Protein 5BMT (pdb70)

Nearest PDB structures (foldseek):
  5bmt-assembly2_B  TM=9.924E-01  e=5.485E-40  Parabacteroides merdae ATCC 43184
  3tss-assembly1_A  TM=4.565E-01  e=1.188E-01  Staphylococcus aureus
  1qil-assembly3_C  TM=4.335E-01  e=2.040E-01  Staphylococcus aureus
  1ts2-assembly3_C  TM=2.615E-01  e=6.553E-02  Staphylococcus aureus
  1aw7-assembly4_D  TM=2.777E-01  e=1.324E-01  Staphylococcus aureus

Solvent-accessible surface area: 22537 Å² total

Secondary structure (P-SEA, 3-state):
cbbbbbbbbbbbbccccbbbbcccccbbbbccccccccccccccccccccccccccccccccccccccccccccccccccccccccccccccbbbbbcbbbbbbbbcccbbbbbbbbbbccccccbbbbccccccbbbbbcccccbbbbbbbbbbbcccccccccccccccccccccccccaaaaaaaccccccbbbbbbcccccccccccbbbbccbbbbbcccc/cbbbbbbbbcccccbbbbcccccbbbbcccccccccccccccccccccccccccccccccccbbbbbbccccccbbbbbbcccccccccbbbbbcccccbbbbcccbbbbbbbbbbccccccccccccccccbbbbbcccccbbbbbbbbbbbcccccccccccccccccccccccccaaaaaaacccccccbbbbbcccccccccccbbbbccbbbbbccc

Sequence (448 aa):
NTQQQLLSSSSSYAIVDYSSTRTLIYPLGYYPLYVATIANDPTYRRAGDCVLANNFTTVDFDSADNANASTTNGFYVATGAASSSPLAKYDLLSSYSPLDSSALDNELLLSGSSSESALLFSNNYKRIVVIPTTFTSVLTDQKNTYISDDSNQEPETVDGTDRVYTLLCCLRAQKRREEGKAPTIISSNADPIAVEGGTLYSSLKGKESAAGKKIVSYRVKYPLTFNADSTKIATWGYSKISSQFSIEEAQLSSSSYAIVDYSSTRTLIYPLGYYYPLYVATIANDPTYRAGDCVLANNFTTVDFDSADNANASTNGFYVATGAASSSPLAKYDLLSSYSSPLDSALDNELLLSGSSSESALLFSNNYKRIVVVIPTFTSVLTDQKNTYISDSNQEPETVDGTDRVYTLLCCLRAQKREEGKAPTISNADPIAVEGGTLYSLKGKESAAGKKIVSYRVKYPLTFNADSTKIATWGYSKISSQFSIEE

Radius of gyration: 22.68 Å; Cα contacts (8 Å, |Δi|>4): 1150; chains: 2; bounding box: 58×59×51 Å

Foldseek 3Di:
DKDKDKFKWFFADDPVATWTFGDPDFIEHEPVVRPDPLDDGGFIWTWIKIFDCPDPQNPCCVVVRHTYIYTDTDRTFAEAEAAQDDDDFADAQWAFFDAWDWEWTDDPPFIKIKIDTWHQKAAAPWDKDKYHHPVDFAQDDPNRGREAEGEIIIHTDGRHHDDMDGRGGIHIYGCVVVLCCLVVQVVVVDFKYKYKYKTQHDADPVNPGRDDIDIHDIYMDTSDDD/DDKFKWFWADDPVATWTFGPPDFIEHEPVVRPDPLDDGGFIWIKDKDFDCPDPQNPPCVVVRYTYIYTDTDRTFAEAEAEAPDDDFADAQWAAWDAWDWEWTDDNPFIKIKIDTKHQKAAAPWDKDKYYHPPDFAQDDPNRGREAEGEMIMHTPGRHHDDMDGTGGIHIYGCVVVLCCLVVVVVVVDQKYKYKYKYQHDAPPVNPGRDDIDIYDIYMDGSDD

B-factor: mean 25.21, std 12.49, range [10.19, 105.92]

Structure (mmCIF, N/CA/C/O backbone):
data_5BMT
#
_entry.id   5BMT
#
_cell.length_a   57.750
_cell.length_b   58.969
_cell.length_c   165.462
_cell.angle_alpha   90.000
_cell.angle_beta   90.000
_cell.angle_gamma   90.000
#
_symmetry.space_group_name_H-M   'P 21 21 21'
#
loop_
_entity.id
_entity.type
_entity.pdbx_description
1 polymer 'Uncharacterized protein'
2 non-polymer 'SULFATE ION'
3 non-polymer '3-CYCLOHEXYL-1-PROPYLSULFONIC ACID'
4 non-polymer 1,2-ETHANEDIOL
5 non-polymer 'CHLORIDE ION'
6 water water
#
loop_
_atom_site.group_PDB
_atom_site.id
_atom_site.type_symbol
_atom_site.label_atom_id
_atom_site.label_alt_id
_atom_site.label_comp_id
_atom_site.label_asym_id
_atom_site.label_entity_id
_atom_site.label_seq_id
_atom_site.pdbx_PDB_ins_code
_atom_site.Cartn_x
_atom_site.Cartn_y
_atom_site.Cartn_z
_atom_site.occupancy
_atom_site.B_iso_or_equiv
_atom_site.auth_seq_id
_atom_site.auth_comp_id
_atom_site.auth_asym_id
_atom_site.auth_atom_id
_atom_site.pdbx_PDB_model_num
ATOM 1 N N . ASN A 1 6 ? 38.147 -25.885 16.711 1.00 44.78 28 ASN A N 1
ATOM 2 C CA . ASN A 1 6 ? 36.727 -25.991 17.044 1.00 43.78 28 ASN A CA 1
ATOM 3 C C . ASN A 1 6 ? 36.278 -24.790 17.893 1.00 45.05 28 ASN A C 1
ATOM 4 O O . ASN A 1 6 ? 35.507 -23.955 17.403 1.00 46.94 28 ASN A O 1
ATOM 6 N N . THR A 1 7 ? 36.777 -24.680 19.144 1.00 36.24 29 THR A N 1
ATOM 7 C CA . THR A 1 7 ? 36.423 -23.578 20.050 1.00 33.13 29 THR A CA 1
ATOM 8 C C . THR A 1 7 ? 37.416 -22.409 19.859 1.00 32.70 29 THR A C 1
ATOM 9 O O . THR A 1 7 ? 38.587 -22.637 19.522 1.00 32.29 29 THR A O 1
ATOM 13 N N . GLN A 1 8 ? 36.936 -21.158 20.063 1.00 25.68 30 GLN A N 1
ATOM 14 C CA A GLN A 1 8 ? 37.754 -19.960 19.902 0.70 23.82 30 GLN A CA 1
ATOM 15 C CA B GLN A 1 8 ? 37.716 -19.930 19.872 0.30 24.14 30 GLN A CA 1
ATOM 16 C C . GLN A 1 8 ? 37.551 -19.000 21.062 1.00 26.03 30 GLN A C 1
ATOM 17 O O . GLN A 1 8 ? 36.416 -18.667 21.423 1.00 24.62 30 GLN A O 1
ATOM 28 N N . GLN A 1 9 ? 38.658 -18.569 21.654 1.00 21.69 31 GLN A N 1
ATOM 29 C CA . GLN A 1 9 ? 38.632 -17.663 22.788 1.00 21.19 31 GLN A CA 1
ATOM 30 C C . GLN A 1 9 ? 38.503 -16.209 22.351 1.00 23.63 31 GLN A C 1
ATOM 31 O O . GLN A 1 9 ? 39.012 -15.820 21.291 1.00 24.54 31 GLN A O 1
ATOM 37 N N A LEU A 1 10 ? 37.813 -15.411 23.171 0.70 19.64 32 LEU A N 1
ATOM 38 N N B LEU A 1 10 ? 37.812 -15.421 23.187 0.30 19.43 32 LEU A N 1
ATOM 39 C CA A LEU A 1 10 ? 37.641 -13.977 23.012 0.70 20.83 32 LEU A CA 1
ATOM 40 C CA B LEU A 1 10 ? 37.588 -13.987 23.058 0.30 19.47 32 LEU A CA 1
ATOM 41 C C A LEU A 1 10 ? 38.052 -13.307 24.282 0.70 20.81 32 LEU A C 1
ATOM 42 C C B LEU A 1 10 ? 38.048 -13.307 24.313 0.30 21.35 32 LEU A C 1
ATOM 43 O O A LEU A 1 10 ? 37.966 -13.913 25.352 0.70 19.28 32 LEU A O 1
ATOM 44 O O B LEU A 1 10 ? 38.001 -13.899 25.393 0.30 20.57 32 LEU A O 1
ATOM 53 N N . SER A 1 11 ? 38.424 -12.050 24.184 1.00 17.57 33 SER A N 1
ATOM 54 C CA A SER A 1 11 ? 38.682 -11.213 25.332 0.70 18.15 33 SER A CA 1
ATOM 55 C CA B SER A 1 11 ? 38.762 -11.183 25.295 0.30 18.05 33 SER A CA 1
ATOM 56 C C . SER A 1 11 ? 37.859 -9.995 25.132 1.00 22.86 33 SER A C 1
ATOM 57 O O . SER A 1 11 ? 37.876 -9.396 24.046 1.00 27.16 33 SER A O 1
ATOM 62 N N . SER A 1 12 ? 37.023 -9.681 26.124 1.00 13.70 34 SER A N 1
ATOM 63 C CA A SER A 1 12 ? 36.156 -8.508 26.029 0.35 12.67 34 SER A CA 1
ATOM 64 C CA B SER A 1 12 ? 36.144 -8.528 26.019 0.35 12.58 34 SER A CA 1
ATOM 65 C CA C SER A 1 12 ? 36.228 -8.463 26.024 0.30 13.57 34 SER A CA 1
ATOM 66 C C . SER A 1 12 ? 35.904 -7.916 27.384 1.00 14.50 34 SER A C 1
ATOM 67 O O . SER A 1 12 ? 35.831 -8.655 28.367 1.00 13.24 34 SER A O 1
ATOM 74 N N . TYR A 1 13 ? 35.716 -6.592 27.436 1.00 12.50 35 TYR A N 1
ATOM 75 C CA . TYR A 1 13 ? 35.325 -5.999 28.696 1.00 11.01 35 TYR A CA 1
ATOM 76 C C . TYR A 1 13 ? 33.885 -6.413 28.984 1.00 13.11 35 TYR A C 1
ATOM 77 O O . TYR A 1 13 ? 33.086 -6.619 28.054 1.00 13.66 35 TYR A O 1
ATOM 86 N N . ALA A 1 14 ? 33.554 -6.557 30.276 1.00 10.97 36 ALA A N 1
ATOM 87 C CA . ALA A 1 14 ? 32.245 -7.043 30.652 1.00 10.35 36 ALA A CA 1
ATOM 88 C C . ALA A 1 14 ? 31.821 -6.505 31.980 1.00 12.02 36 ALA A C 1
ATOM 89 O O . ALA A 1 14 ? 32.666 -6.134 32.799 1.00 12.76 36 ALA A O 1
ATOM 91 N N . ILE A 1 15 ? 30.504 -6.479 32.204 1.00 11.02 37 ILE A N 1
ATOM 92 C CA . ILE A 1 15 ? 29.954 -6.125 33.501 1.00 10.24 37 ILE A CA 1
ATOM 93 C C . ILE A 1 15 ? 29.496 -7.415 34.200 1.00 12.74 37 ILE A C 1
ATOM 94 O O . ILE A 1 15 ? 28.788 -8.240 33.596 1.00 12.46 37 ILE A O 1
ATOM 99 N N . VAL A 1 16 ? 29.836 -7.560 35.486 1.00 11.84 38 VAL A N 1
ATOM 100 C CA . VAL A 1 16 ? 29.333 -8.662 36.318 1.00 11.07 38 VAL A CA 1
ATOM 101 C C . VAL A 1 16 ? 27.968 -8.233 36.859 1.00 14.16 38 VAL A C 1
ATOM 102 O O . VAL A 1 16 ? 27.869 -7.114 37.389 1.00 13.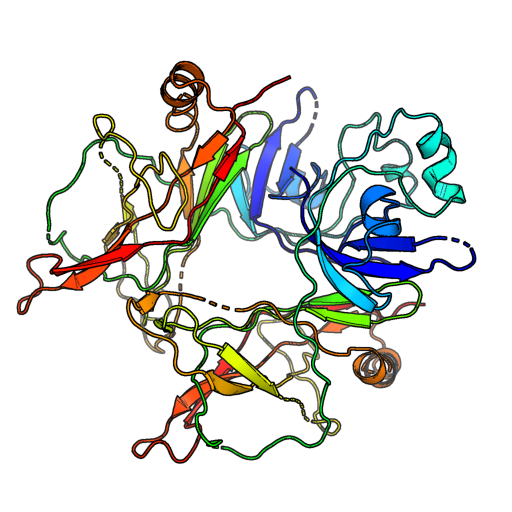58 38 VAL A O 1
ATOM 106 N N . ASP A 1 17 ? 26.925 -9.071 36.750 1.00 11.68 39 ASP A N 1
ATOM 107 C CA . ASP A 1 17 ? 25.625 -8.632 37.255 1.00 11.43 39 ASP A CA 1
ATOM 108 C C . ASP A 1 17 ? 24.703 -9.815 37.445 1.00 14.89 39 ASP A C 1
ATOM 109 O O . ASP A 1 17 ? 24.974 -10.896 36.942 1.00 15.71 39 ASP A O 1
ATOM 114 N N . TYR A 1 18 ? 23.627 -9.591 38.179 1.00 12.30 40 TYR A N 1
ATOM 115 C CA . TYR A 1 18 ? 22.595 -10.593 38.357 1.00 13.83 40 TYR A CA 1
ATOM 116 C C . TYR A 1 18 ? 21.612 -10.555 37.214 1.00 15.91 40 TYR A C 1
ATOM 117 O O . TYR A 1 18 ? 21.163 -9.475 36.806 1.00 16.44 40 TYR A O 1
ATOM 126 N N . SER A 1 19 ? 21.181 -11.740 36.778 1.00 14.15 41 SER A N 1
ATOM 127 C CA . SER A 1 19 ? 20.049 -11.865 35.862 1.00 14.29 41 SER A CA 1
ATOM 128 C C . SER A 1 19 ? 18.750 -11.607 36.650 1.00 17.34 41 SER A C 1
ATOM 129 O O . SER A 1 19 ? 18.787 -11.466 37.868 1.00 16.54 41 SER A O 1
ATOM 132 N N . SER A 1 20 ? 17.600 -11.683 35.981 1.00 18.68 42 SER A N 1
ATOM 133 C CA . SER A 1 20 ? 16.299 -11.487 36.647 1.00 19.50 42 SER A CA 1
ATOM 134 C C . SER A 1 20 ? 15.978 -12.583 37.672 1.00 23.87 42 SER A C 1
ATOM 135 O O . SER A 1 20 ? 15.114 -12.373 38.546 1.00 24.72 42 SER A O 1
ATOM 138 N N . THR A 1 21 ? 16.669 -13.742 37.579 1.00 18.88 43 THR A N 1
ATOM 139 C CA . THR A 1 21 ? 16.475 -14.860 38.501 1.00 18.33 43 THR A CA 1
ATOM 140 C C . THR A 1 21 ? 17.705 -15.049 39.406 1.00 20.12 43 THR A C 1
ATOM 141 O O . THR A 1 21 ? 17.885 -16.108 40.022 1.00 20.67 43 THR A O 1
ATOM 153 N N . ARG A 1 23 ? 20.977 -15.217 38.974 1.00 15.33 45 ARG A N 1
ATOM 154 C CA . ARG A 1 23 ? 22.160 -15.954 38.567 1.00 14.65 45 ARG A CA 1
ATOM 155 C C . ARG A 1 23 ? 23.211 -14.899 38.265 1.00 15.75 45 ARG A C 1
ATOM 156 O O . ARG A 1 23 ? 22.892 -13.891 37.611 1.00 15.13 45 ARG A O 1
ATOM 164 N N . THR A 1 24 ? 24.468 -15.110 38.696 1.00 13.89 46 THR A N 1
ATOM 165 C CA . THR A 1 24 ? 25.502 -14.132 38.355 1.00 12.50 46 THR A CA 1
ATOM 166 C C . THR A 1 24 ? 26.021 -14.428 36.956 1.00 14.33 46 THR A C 1
ATOM 167 O O . THR A 1 24 ? 26.540 -15.536 36.705 1.00 13.77 46 THR A O 1
ATOM 171 N N . LEU A 1 25 ? 25.890 -13.446 36.075 1.00 11.15 47 LEU A N 1
ATOM 172 C C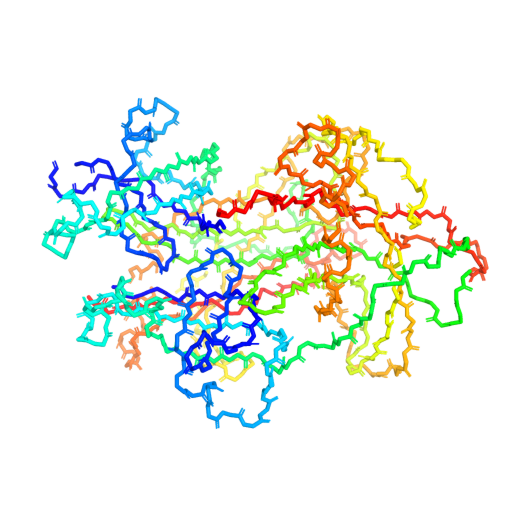A . LEU A 1 25 ? 26.361 -13.524 34.688 1.00 12.46 47 LEU A CA 1
ATOM 173 C C . LEU A 1 25 ? 27.374 -12.445 34.415 1.00 13.70 47 LEU A C 1
ATOM 174 O O . LEU A 1 25 ? 27.550 -11.493 35.196 1.00 13.19 47 LEU A O 1
ATOM 179 N N . ILE A 1 26 ? 28.074 -12.604 33.279 1.00 12.15 48 ILE A N 1
ATOM 180 C CA . ILE A 1 26 ? 28.914 -11.529 32.783 1.00 11.45 48 ILE A CA 1
ATOM 181 C C . ILE A 1 26 ? 28.292 -11.076 31.460 1.00 11.93 48 ILE A C 1
ATOM 182 O O . ILE A 1 26 ? 27.782 -11.895 30.663 1.00 12.76 48 ILE A O 1
ATOM 187 N N . TYR A 1 27 ? 28.284 -9.751 31.264 1.00 11.52 49 TYR A N 1
ATOM 188 C CA . TYR A 1 27 ? 27.683 -9.113 30.094 1.00 11.54 49 TYR A CA 1
ATOM 189 C C . TYR A 1 27 ? 28.793 -8.471 29.285 1.00 12.44 49 TYR A C 1
ATOM 190 O O . TYR A 1 27 ? 29.197 -7.335 29.568 1.00 12.12 49 TYR A O 1
ATOM 199 N N . PRO A 1 28 ? 29.377 -9.210 28.320 1.00 11.60 50 PRO A N 1
ATOM 200 C CA . PRO A 1 28 ? 30.525 -8.652 27.578 1.00 12.30 50 PRO A CA 1
ATOM 201 C C . PRO A 1 28 ? 30.088 -7.698 26.493 1.00 15.55 50 PRO A C 1
ATOM 202 O O . PRO A 1 28 ? 29.049 -7.906 25.849 1.00 15.85 50 PRO A O 1
ATOM 206 N N . LEU A 1 29 ? 30.916 -6.670 26.248 1.00 12.00 51 LEU A N 1
ATOM 207 C CA . LEU A 1 29 ? 30.649 -5.771 25.123 1.00 11.83 51 LEU A CA 1
ATOM 208 C C . LEU A 1 29 ? 30.704 -6.582 23.800 1.00 15.32 51 LEU A C 1
ATOM 209 O O . LEU A 1 29 ? 31.662 -7.318 23.574 1.00 15.82 51 LEU A O 1
ATOM 214 N N . GLY A 1 30 ? 29.676 -6.457 22.975 1.00 14.70 52 GLY A N 1
ATOM 215 C CA . GLY A 1 30 ? 29.629 -7.159 21.690 1.00 15.72 52 GLY A CA 1
ATOM 216 C C . GLY A 1 30 ? 29.341 -8.646 21.728 1.00 17.47 52 GLY A C 1
ATOM 217 O O . GLY A 1 30 ? 29.390 -9.295 20.686 1.00 16.53 52 GLY A O 1
ATOM 218 N N . TYR A 1 31 ? 28.946 -9.202 22.901 1.00 14.79 53 TYR A N 1
ATOM 219 C CA . TYR A 1 31 ? 28.658 -10.619 23.006 1.00 14.09 53 TYR A CA 1
ATOM 220 C C . TYR A 1 31 ? 27.392 -10.845 23.800 1.00 16.21 53 TYR A C 1
ATOM 221 O O . TYR A 1 31 ? 26.848 -9.916 24.392 1.00 16.79 53 TYR A O 1
ATOM 230 N N . TYR A 1 32 ? 26.931 -12.080 23.806 1.00 14.47 54 TYR A N 1
ATOM 231 C CA . TYR A 1 32 ? 25.786 -12.494 24.600 1.00 14.25 54 TYR A CA 1
ATOM 232 C C . TYR A 1 32 ? 26.129 -12.590 26.075 1.00 15.79 54 TYR A C 1
ATOM 233 O O . TYR A 1 32 ? 27.307 -12.791 26.410 1.00 14.30 54 TYR A O 1
ATOM 242 N N . PRO A 1 33 ? 25.107 -12.604 26.955 1.00 13.56 55 PRO A N 1
ATOM 243 C CA . PRO A 1 33 ? 25.391 -12.828 28.388 1.00 13.74 55 PRO A CA 1
ATOM 244 C C . PRO A 1 33 ? 25.928 -14.239 28.595 1.00 14.31 55 PRO A C 1
ATOM 245 O O . PRO A 1 33 ? 25.519 -15.185 27.909 1.00 14.22 55 PRO A O 1
ATOM 249 N N . LEU A 1 34 ? 26.851 -14.368 29.560 1.00 12.96 56 LEU A N 1
ATOM 250 C CA . LEU A 1 34 ? 27.502 -15.635 29.856 1.00 13.16 56 LEU A CA 1
ATOM 251 C C . LEU A 1 34 ? 27.402 -16.014 31.295 1.00 13.45 56 LEU A C 1
ATOM 252 O O . LEU A 1 34 ? 27.554 -15.163 32.164 1.00 13.80 56 LEU A O 1
ATOM 257 N N . TYR A 1 35 ? 27.250 -17.320 31.544 1.00 12.54 57 TYR A N 1
ATOM 258 C CA . TYR A 1 35 ? 27.374 -17.872 32.876 1.00 12.38 57 TYR A CA 1
ATOM 259 C C . TYR A 1 35 ? 28.741 -18.516 32.975 1.00 15.25 57 TYR A C 1
ATOM 260 O O . TYR A 1 35 ? 29.017 -19.503 32.276 1.00 15.62 57 TYR A O 1
ATOM 269 N N . VAL A 1 36 ? 29.594 -17.966 33.843 1.00 13.90 58 VAL A N 1
ATOM 270 C CA . VAL A 1 36 ? 30.916 -18.506 34.123 1.00 13.90 58 VAL A CA 1
ATOM 271 C C . VAL A 1 36 ? 30.897 -18.890 35.610 1.00 15.40 58 VAL A C 1
ATOM 272 O O . VAL A 1 36 ? 30.919 -17.989 36.459 1.00 16.32 58 VAL A O 1
ATOM 276 N N . ALA A 1 37 ? 30.777 -20.197 35.921 1.00 14.81 59 ALA A N 1
ATOM 277 C CA . ALA A 1 37 ? 30.623 -20.661 37.313 1.00 15.00 59 ALA A CA 1
ATOM 278 C C . ALA A 1 37 ? 31.763 -20.208 38.217 1.00 18.97 59 ALA A C 1
ATOM 279 O O . ALA A 1 37 ? 31.502 -19.791 39.350 1.00 18.71 59 ALA A O 1
ATOM 281 N N . THR A 1 38 ? 33.013 -20.232 37.723 1.00 17.50 60 THR A N 1
ATOM 282 C CA . THR A 1 38 ? 34.142 -19.799 38.553 1.00 17.66 60 THR A CA 1
ATOM 283 C C . THR A 1 38 ? 33.998 -18.314 38.953 1.00 20.37 60 THR A C 1
ATOM 284 O O . THR A 1 38 ? 34.155 -17.991 40.137 1.00 20.95 60 THR A O 1
ATOM 288 N N . ILE A 1 39 ? 33.579 -17.428 38.015 1.00 15.31 61 ILE A N 1
ATOM 289 C CA . ILE A 1 39 ? 33.391 -16.027 38.351 1.00 14.85 61 ILE A CA 1
ATOM 290 C C . ILE A 1 39 ? 32.215 -15.845 39.305 1.00 15.98 61 ILE A C 1
ATOM 291 O O . ILE A 1 39 ? 32.311 -15.049 40.244 1.00 14.88 61 ILE A O 1
ATOM 296 N N . ALA A 1 40 ? 31.126 -16.609 39.108 1.00 13.48 62 ALA A N 1
ATOM 297 C CA . ALA A 1 40 ? 29.940 -16.475 39.963 1.00 13.54 62 ALA A CA 1
ATOM 298 C C . ALA A 1 40 ? 30.217 -16.852 41.410 1.00 17.64 62 ALA A C 1
ATOM 299 O O . ALA A 1 40 ? 29.436 -16.481 42.293 1.00 17.72 62 ALA A O 1
ATOM 301 N N . ASN A 1 41 ? 31.304 -17.610 41.664 1.00 14.87 63 ASN A N 1
ATOM 302 C CA . ASN A 1 41 ? 31.622 -18.054 43.022 1.00 14.52 63 ASN A CA 1
ATOM 303 C C . ASN A 1 41 ? 32.883 -17.382 43.555 1.00 16.38 63 ASN A C 1
ATOM 304 O O . ASN A 1 41 ? 33.409 -17.824 44.576 1.00 17.15 63 ASN A O 1
ATOM 309 N N . ASP A 1 42 ? 33.361 -16.319 42.881 1.00 14.98 64 ASP A N 1
ATOM 310 C CA . ASP A 1 42 ? 34.625 -15.697 43.281 1.00 14.38 64 ASP A CA 1
ATOM 311 C C . ASP A 1 42 ? 34.361 -14.428 44.071 1.00 16.97 64 ASP A C 1
ATOM 312 O O . ASP A 1 42 ? 33.776 -13.484 43.528 1.00 15.97 64 ASP A O 1
ATOM 317 N N . PRO A 1 43 ? 34.791 -14.366 45.356 1.00 14.46 65 PRO A N 1
ATOM 318 C CA . PRO A 1 43 ? 34.500 -13.171 46.177 1.00 14.50 65 PRO A CA 1
ATOM 319 C C . PRO A 1 43 ? 35.257 -11.912 45.765 1.00 17.60 65 PRO A C 1
ATOM 320 O O . PRO A 1 43 ? 35.002 -10.849 46.344 1.00 18.84 65 PRO A O 1
ATOM 324 N N . THR A 1 44 ? 36.106 -11.998 44.734 1.00 15.65 66 THR A N 1
ATOM 325 C CA . THR A 1 44 ? 36.777 -10.799 44.193 1.00 15.34 66 THR A CA 1
ATOM 326 C C . THR A 1 44 ? 35.734 -9.870 43.539 1.00 18.92 66 THR A C 1
ATOM 327 O O . THR A 1 44 ? 35.970 -8.675 43.398 1.00 18.98 66 THR A O 1
ATOM 331 N N . TYR A 1 45 ? 34.609 -10.430 43.073 1.00 15.92 67 TYR A N 1
ATOM 332 C CA . TYR A 1 45 ? 33.647 -9.669 42.276 1.00 15.31 67 TYR A CA 1
ATOM 333 C C . TYR A 1 45 ? 32.328 -9.377 42.953 1.00 19.07 67 TYR A C 1
ATOM 334 O O . TYR A 1 45 ? 31.865 -10.118 43.840 1.00 18.73 67 TYR A O 1
ATOM 343 N N . ARG A 1 46 ? 31.713 -8.274 42.512 1.00 16.54 68 ARG A N 1
ATOM 344 C CA A ARG A 1 46 ? 30.361 -7.995 42.931 0.50 16.24 68 ARG A CA 1
ATOM 345 C CA B ARG A 1 46 ? 30.414 -7.783 42.963 0.50 15.94 68 ARG A CA 1
ATOM 346 C C . ARG A 1 46 ? 29.616 -7.362 41.761 1.00 18.08 68 ARG A C 1
ATOM 347 O O . ARG A 1 46 ? 30.212 -6.815 40.821 1.00 15.51 68 ARG A O 1
ATOM 362 N N . ALA A 1 47 ? 28.294 -7.509 41.798 1.00 15.88 69 ALA A N 1
ATOM 363 C CA . ALA A 1 47 ? 27.452 -6.982 40.723 1.00 13.70 69 ALA A CA 1
ATOM 364 C C . ALA A 1 47 ? 27.746 -5.491 40.532 1.00 14.87 69 ALA A C 1
ATOM 365 O O . ALA A 1 47 ? 27.894 -4.742 41.512 1.00 15.56 69 ALA A O 1
ATOM 367 N N . GLY A 1 48 ? 27.889 -5.109 39.277 1.00 11.31 70 GLY A N 1
ATOM 368 C CA . GLY A 1 48 ? 28.229 -3.746 38.883 1.00 11.78 70 GLY A CA 1
ATOM 369 C C . GLY A 1 48 ? 29.686 -3.568 38.525 1.00 14.70 70 GLY A C 1
ATOM 370 O O . GLY A 1 48 ? 30.050 -2.542 37.947 1.00 15.50 70 GLY A O 1
ATOM 371 N N . ASP A 1 49 ? 30.541 -4.530 38.883 1.00 12.52 71 ASP A N 1
ATOM 372 C CA . ASP A 1 49 ? 31.954 -4.444 38.535 1.00 11.73 71 ASP A CA 1
ATOM 373 C C . ASP A 1 49 ? 32.158 -4.618 37.053 1.00 13.98 71 ASP A C 1
ATOM 374 O O . ASP A 1 49 ? 31.439 -5.366 36.392 1.00 14.06 71 ASP A O 1
ATOM 379 N N . CYS A 1 50 ? 33.198 -3.975 36.542 1.00 12.00 72 CYS A N 1
ATOM 380 C CA . CYS A 1 50 ? 33.656 -4.164 35.170 1.00 11.81 72 CYS A CA 1
ATOM 381 C C . CYS A 1 50 ? 34.944 -4.923 35.204 1.00 12.88 72 CYS A C 1
ATOM 382 O O . CYS A 1 50 ? 35.785 -4.695 36.083 1.00 13.27 72 CYS A O 1
ATOM 385 N N . VAL A 1 51 ? 35.126 -5.828 34.244 1.00 11.61 73 VAL A N 1
ATOM 386 C CA . VAL A 1 51 ? 36.343 -6.635 34.168 1.00 11.91 73 VAL A CA 1
ATOM 387 C C . VAL A 1 51 ? 36.732 -6.800 32.717 1.00 13.69 73 VAL A C 1
ATOM 388 O O . VAL A 1 51 ? 35.902 -6.573 31.827 1.00 13.08 73 VAL A O 1
ATOM 392 N N . LEU A 1 52 ? 37.982 -7.210 32.477 1.00 12.04 74 LEU A N 1
ATOM 393 C CA . LEU A 1 52 ? 38.392 -7.709 31.176 1.00 12.44 74 LEU A CA 1
ATOM 394 C C . LEU A 1 52 ? 38.285 -9.224 31.281 1.00 16.15 74 LEU A C 1
ATOM 395 O O . LEU A 1 52 ? 38.992 -9.845 32.093 1.00 15.75 74 LEU A O 1
ATOM 400 N N . ALA A 1 53 ? 37.369 -9.822 30.524 1.00 13.96 75 ALA A N 1
ATOM 401 C CA . ALA A 1 53 ? 37.183 -11.263 30.617 1.00 14.64 75 ALA A CA 1
ATOM 402 C C . ALA A 1 53 ? 37.700 -11.976 29.415 1.00 18.28 75 ALA A C 1
ATOM 403 O O . ALA A 1 53 ? 37.573 -11.467 28.312 1.00 17.97 75 ALA A O 1
ATOM 405 N N . ASN A 1 54 ? 38.252 -13.180 29.630 1.00 16.57 76 ASN A N 1
ATOM 406 C CA A ASN A 1 54 ? 38.654 -14.035 28.521 0.50 16.26 76 ASN A CA 1
ATOM 407 C CA B ASN A 1 54 ? 38.714 -14.083 28.581 0.50 16.90 76 ASN A CA 1
ATOM 408 C C . ASN A 1 54 ? 37.787 -15.283 28.633 1.00 19.86 76 ASN A C 1
ATOM 409 O O . ASN A 1 54 ? 37.610 -15.824 29.723 1.00 21.08 76 ASN A O 1
ATOM 418 N N . PHE A 1 55 ? 37.113 -15.642 27.526 1.00 16.16 77 PHE A N 1
ATOM 419 C CA . PHE A 1 55 ? 36.183 -16.747 27.636 1.00 16.01 77 PHE A CA 1
ATOM 420 C C . PHE A 1 55 ? 36.057 -17.541 26.357 1.00 17.04 77 PHE A C 1
ATOM 421 O O . PHE A 1 55 ? 36.405 -17.062 25.270 1.00 17.86 77 PHE A O 1
ATOM 429 N N . THR A 1 56 ? 35.500 -18.744 26.503 1.00 16.80 78 THR A N 1
ATOM 430 C CA A THR A 1 56 ? 35.204 -19.637 25.391 0.50 16.47 78 THR A CA 1
ATOM 431 C CA B THR A 1 56 ? 35.212 -19.681 25.412 0.50 17.37 78 THR A CA 1
ATOM 432 C C . THR A 1 56 ? 33.852 -20.289 25.637 1.00 19.48 78 THR A C 1
ATOM 433 O O . THR A 1 56 ? 33.548 -20.678 26.774 1.00 18.90 78 THR A O 1
ATOM 440 N N . VAL A 1 57 ? 33.054 -20.402 24.575 1.00 18.11 79 VAL A N 1
ATOM 441 C CA . VAL A 1 57 ? 31.742 -21.042 24.604 1.00 16.65 79 VAL A CA 1
ATOM 442 C C . VAL A 1 57 ? 31.820 -22.322 23.781 1.00 21.03 79 VAL A C 1
ATOM 443 O O . VAL A 1 57 ? 32.261 -22.275 22.625 1.00 21.56 79 VAL A O 1
ATOM 447 N N . ASP A 1 58 ? 31.352 -23.448 24.351 1.00 18.93 80 ASP A N 1
ATOM 448 C CA . ASP A 1 58 ? 31.211 -24.717 23.630 1.00 19.38 80 ASP A CA 1
ATOM 449 C C . ASP A 1 58 ? 29.757 -24.776 23.192 1.00 23.04 80 ASP A C 1
ATOM 450 O O . ASP A 1 58 ? 28.882 -25.092 23.990 1.00 22.82 80 ASP A O 1
ATOM 455 N N . PHE A 1 59 ? 29.489 -24.413 21.936 1.00 22.59 81 PHE A N 1
ATOM 456 C CA . PHE A 1 59 ? 28.127 -24.362 21.409 1.00 22.38 81 PHE A CA 1
ATOM 457 C C . PHE A 1 59 ? 27.459 -25.739 21.331 1.00 29.40 81 PHE A C 1
ATOM 458 O O . PHE A 1 59 ? 26.225 -25.805 21.294 1.00 30.10 81 PHE A O 1
ATOM 466 N N . ASP A 1 60 ? 28.257 -26.816 21.362 1.00 26.29 82 ASP A N 1
ATOM 467 C CA . ASP A 1 60 ? 27.745 -28.186 21.233 1.00 27.06 82 ASP A CA 1
ATOM 468 C C . ASP A 1 60 ? 27.512 -28.897 22.587 1.00 30.94 82 ASP A C 1
ATOM 469 O O . ASP A 1 60 ? 27.089 -30.055 22.586 1.00 31.15 82 ASP A O 1
ATOM 474 N N . SER A 1 61 ? 27.772 -28.231 23.731 1.00 27.01 83 SER A N 1
ATOM 475 C CA . SER A 1 61 ? 27.626 -28.886 25.037 1.00 25.91 83 SER A CA 1
ATOM 476 C C . SER A 1 61 ? 26.175 -29.098 25.440 1.00 30.34 83 SER A C 1
ATOM 477 O O . SER A 1 61 ? 25.293 -28.379 24.967 1.00 28.78 83 SER A O 1
ATOM 480 N N . ALA A 1 62 ? 25.927 -30.077 26.351 1.00 29.62 84 ALA A N 1
ATOM 481 C CA . ALA A 1 62 ? 24.592 -30.337 26.898 1.00 29.99 84 ALA A CA 1
ATOM 482 C C . ALA A 1 62 ? 24.095 -29.105 27.680 1.00 31.49 84 ALA A C 1
ATOM 483 O O . ALA A 1 62 ? 22.915 -28.771 27.598 1.00 31.25 84 ALA A O 1
ATOM 485 N N . ASP A 1 63 ? 25.012 -28.392 28.374 1.00 27.48 85 ASP A N 1
ATOM 486 C CA . ASP A 1 63 ? 24.693 -27.173 29.132 1.00 27.95 85 ASP A CA 1
ATOM 487 C C . ASP A 1 63 ? 24.192 -26.041 28.229 1.00 29.01 85 ASP A C 1
ATOM 488 O O . ASP A 1 63 ? 23.433 -25.194 28.694 1.00 30.35 85 ASP A O 1
ATOM 493 N N . ASN A 1 64 ? 24.606 -26.027 26.952 1.00 23.76 86 ASN A N 1
ATOM 494 C CA . ASN A 1 64 ? 24.203 -24.980 26.004 1.00 22.16 86 ASN A CA 1
ATOM 495 C C . ASN A 1 64 ? 23.104 -25.441 25.026 1.00 25.87 86 ASN A C 1
ATOM 496 O O . ASN A 1 64 ? 22.691 -24.644 24.187 1.00 24.55 86 ASN A O 1
ATOM 501 N N . ALA A 1 65 ? 22.565 -26.664 25.199 1.00 26.11 87 ALA A N 1
ATOM 502 C CA . ALA A 1 65 ? 21.486 -27.178 24.343 1.00 27.37 87 ALA A CA 1
ATOM 503 C C . ALA A 1 65 ? 20.227 -26.307 24.435 1.00 31.62 87 ALA A C 1
ATOM 504 O O . ALA A 1 65 ? 19.509 -26.195 23.446 1.00 31.30 87 ALA A O 1
ATOM 506 N N . ASN A 1 66 ? 19.979 -25.670 25.602 1.00 27.23 88 ASN A N 1
ATOM 507 C CA . ASN A 1 66 ? 18.803 -24.825 25.827 1.00 26.72 88 ASN A CA 1
ATOM 508 C C . ASN A 1 66 ? 19.190 -23.369 26.075 1.00 25.34 88 ASN A C 1
ATOM 509 O O . ASN A 1 66 ? 18.468 -22.658 26.784 1.00 25.06 88 ASN A O 1
ATOM 514 N N . ALA A 1 67 ? 20.314 -22.910 25.486 1.00 22.09 89 ALA A N 1
ATOM 515 C CA . ALA A 1 67 ? 20.799 -21.537 25.685 1.00 21.54 89 ALA A CA 1
ATOM 516 C C . ALA A 1 67 ? 19.744 -20.477 25.343 1.00 26.03 89 ALA A C 1
ATOM 517 O O . ALA A 1 67 ? 19.641 -19.484 26.070 1.00 24.66 89 ALA A O 1
ATOM 519 N N . SER A 1 68 ? 18.956 -20.698 24.264 1.00 25.48 90 SER A N 1
ATOM 520 C CA . SER A 1 68 ? 17.914 -19.747 23.853 1.00 26.48 90 SER A CA 1
ATOM 521 C C . SER A 1 68 ? 16.882 -19.519 24.979 1.00 30.37 90 SER A C 1
ATOM 522 O O . SER A 1 68 ? 16.511 -18.366 25.230 1.00 33.10 90 SER A O 1
ATOM 525 N N . THR A 1 69 ? 16.482 -20.588 25.681 1.00 25.94 91 THR A N 1
ATOM 526 C CA A THR A 1 69 ? 15.506 -20.431 26.756 0.70 26.44 91 THR A CA 1
ATOM 527 C CA B THR A 1 69 ? 15.519 -20.533 26.784 0.30 25.71 91 THR A CA 1
ATOM 528 C C . THR A 1 69 ? 16.213 -19.998 28.050 1.00 28.14 91 THR A C 1
ATOM 529 O O . THR A 1 69 ? 15.625 -19.239 28.818 1.00 27.55 91 THR A O 1
ATOM 536 N N . ASN A 1 70 ? 17.467 -20.421 28.276 1.00 23.23 92 ASN A N 1
ATOM 537 C CA . ASN A 1 70 ? 18.208 -20.005 29.472 1.00 21.00 92 ASN A CA 1
ATOM 538 C C . ASN A 1 70 ? 18.486 -18.487 29.516 1.00 21.93 92 ASN A C 1
ATOM 539 O O . ASN A 1 70 ? 18.490 -17.890 30.606 1.00 21.24 92 ASN A O 1
ATOM 544 N N . GLY A 1 71 ? 18.764 -17.897 28.356 1.00 18.23 93 GLY A N 1
ATOM 545 C CA . GLY A 1 71 ? 19.085 -16.471 28.236 1.00 16.86 93 GLY A CA 1
ATOM 546 C C . GLY A 1 71 ? 20.568 -16.141 28.387 1.00 18.34 93 GLY A C 1
ATOM 547 O O . GLY A 1 71 ? 20.953 -14.972 28.523 1.00 19.45 93 GLY A O 1
ATOM 548 N N . PHE A 1 72 ? 21.410 -17.179 28.358 1.00 16.94 94 PHE A N 1
ATOM 549 C CA . PHE A 1 72 ? 22.874 -17.034 28.441 1.00 16.19 94 PHE A CA 1
ATOM 550 C C . PHE A 1 72 ? 23.521 -18.271 27.847 1.00 16.55 94 PHE A C 1
ATOM 551 O O . PHE A 1 72 ? 22.889 -19.344 27.765 1.00 16.36 94 PHE A O 1
ATOM 559 N N . TYR A 1 73 ? 24.820 -18.138 27.529 1.00 14.53 95 TYR A N 1
ATOM 560 C CA . TYR A 1 73 ? 25.644 -19.274 27.203 1.00 14.70 95 TYR A CA 1
ATOM 561 C C . TYR A 1 73 ? 26.493 -19.616 28.424 1.00 16.56 95 TYR A C 1
ATOM 562 O O . TYR A 1 73 ? 27.014 -18.710 29.087 1.00 16.03 95 TYR A O 1
ATOM 571 N N . VAL A 1 74 ? 26.676 -20.910 28.682 1.00 16.19 96 VAL A N 1
ATOM 572 C CA . VAL A 1 74 ? 27.619 -21.341 29.712 1.00 15.20 96 VAL A CA 1
ATOM 573 C C . VAL A 1 74 ? 28.996 -21.235 29.066 1.00 18.67 96 VAL A C 1
ATOM 574 O O . VAL A 1 74 ? 29.193 -21.717 27.939 1.00 18.16 96 VAL A O 1
ATOM 578 N N . ALA A 1 75 ? 29.935 -20.587 29.747 1.00 16.25 97 ALA A N 1
ATOM 579 C CA . ALA A 1 75 ? 31.272 -20.395 29.198 1.00 16.49 97 ALA A CA 1
ATOM 580 C C . ALA A 1 75 ? 32.310 -20.732 30.231 1.00 19.68 97 ALA A C 1
ATOM 581 O O . ALA A 1 75 ? 32.018 -20.811 31.424 1.00 19.56 97 ALA A O 1
ATOM 583 N N . THR A 1 76 ? 33.534 -20.942 29.775 1.00 18.50 98 THR A N 1
ATOM 584 C CA . THR A 1 76 ? 34.638 -21.104 30.711 1.00 19.02 98 THR A CA 1
ATOM 585 C C . THR A 1 76 ? 35.568 -19.951 30.457 1.00 21.61 98 THR A C 1
ATOM 586 O O . THR A 1 76 ? 35.627 -19.388 29.350 1.00 20.28 98 THR A O 1
ATOM 590 N N . GLY A 1 77 ? 36.274 -19.568 31.489 1.00 21.94 99 GLY A N 1
ATOM 591 C CA . GLY A 1 77 ? 37.217 -18.480 31.352 1.00 22.59 99 GLY A CA 1
ATOM 592 C C . GLY A 1 77 ? 37.574 -17.867 32.679 1.00 25.50 99 GLY A C 1
ATOM 593 O O . GLY A 1 77 ? 37.361 -18.454 33.743 1.00 24.53 99 GLY A O 1
ATOM 594 N N . ALA A 1 78 ? 38.112 -16.667 32.597 1.00 22.33 100 ALA A N 1
ATOM 595 C CA . ALA A 1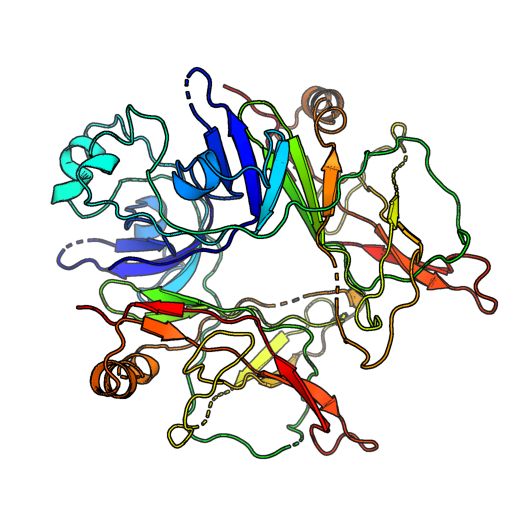 78 ? 38.570 -15.968 33.777 1.00 21.84 100 ALA A CA 1
ATOM 596 C C . ALA A 1 78 ? 38.497 -14.491 33.510 1.00 22.82 100 ALA A C 1
ATOM 597 O O . ALA A 1 78 ? 38.204 -14.063 32.393 1.00 23.35 100 ALA A O 1
ATOM 599 N N . ALA A 1 79 ? 38.709 -13.702 34.536 1.00 18.00 101 ALA A N 1
ATOM 600 C CA . ALA A 1 79 ? 38.619 -12.275 34.346 1.00 15.98 101 ALA A CA 1
ATOM 601 C C . ALA A 1 79 ? 39.695 -11.568 35.149 1.00 18.15 101 ALA A C 1
ATOM 602 O O . ALA A 1 79 ? 40.225 -12.099 36.127 1.00 17.39 101 ALA A O 1
ATOM 604 N N . SER A 1 80 ? 39.971 -10.331 34.759 1.00 14.80 102 SER A N 1
ATOM 605 C CA . SER A 1 80 ? 40.894 -9.487 35.507 1.00 14.98 102 SER A CA 1
ATOM 606 C C . SER A 1 80 ? 40.295 -9.093 36.848 1.00 17.29 102 SER A C 1
ATOM 607 O O . SER A 1 80 ? 39.122 -9.361 37.118 1.00 17.37 102 SER A O 1
ATOM 610 N N . SER A 1 81 ? 41.076 -8.371 37.661 1.00 15.97 103 SER A N 1
ATOM 611 C CA A SER A 1 81 ? 40.555 -7.726 38.855 0.50 15.60 103 SER A CA 1
ATOM 612 C CA B SER A 1 81 ? 40.533 -7.758 38.859 0.50 15.89 103 SER A CA 1
ATOM 613 C C . SER A 1 81 ? 39.550 -6.657 38.396 1.00 16.70 103 SER A C 1
ATOM 614 O O . SER A 1 81 ? 39.672 -6.179 37.251 1.00 16.16 103 SER A O 1
ATOM 619 N N . PRO A 1 82 ? 38.552 -6.268 39.200 1.00 13.99 104 PRO A N 1
ATOM 620 C CA . PRO A 1 82 ? 37.623 -5.221 38.756 1.00 13.50 104 PRO A CA 1
ATOM 621 C C . PRO A 1 82 ? 38.337 -3.909 38.440 1.00 15.98 104 PRO A C 1
ATOM 622 O O . PRO A 1 82 ? 39.308 -3.523 39.125 1.00 15.61 104 PRO A O 1
ATOM 626 N N . LEU A 1 83 ? 37.827 -3.220 37.439 1.00 13.16 105 LEU A N 1
ATOM 627 C CA . LEU A 1 83 ? 38.378 -1.911 37.110 1.00 12.71 105 LEU A CA 1
ATOM 628 C C . LEU A 1 83 ? 38.060 -0.916 38.199 1.00 14.40 105 LEU A C 1
ATOM 629 O O . LEU A 1 83 ? 37.007 -0.990 38.839 1.00 15.08 105 LEU A O 1
ATOM 634 N N . ALA A 1 84 ? 38.945 0.077 38.373 1.00 13.15 106 ALA A N 1
ATOM 635 C CA . ALA A 1 84 ? 38.667 1.167 39.286 1.00 12.50 106 ALA A CA 1
ATOM 636 C C . ALA A 1 84 ? 37.425 1.929 38.790 1.00 13.50 106 ALA A C 1
ATOM 637 O O . ALA A 1 84 ? 37.276 2.125 37.570 1.00 14.54 106 ALA A O 1
ATOM 639 N N . LYS A 1 85 ? 36.553 2.325 39.723 1.00 14.39 107 LYS A N 1
ATOM 640 C CA . LYS A 1 85 ? 35.260 2.953 39.451 1.00 14.75 107 LYS A CA 1
ATOM 641 C C . LYS A 1 85 ? 35.240 4.438 39.741 1.00 16.47 107 LYS A C 1
ATOM 642 O O . LYS A 1 85 ? 35.687 4.878 40.811 1.00 18.95 107 LYS A O 1
ATOM 648 N N . TYR A 1 86 ? 34.693 5.201 38.794 1.00 12.96 108 TYR A N 1
ATOM 649 C CA . TYR A 1 86 ? 34.564 6.650 38.951 1.00 13.55 108 TYR A CA 1
ATOM 650 C C . TYR A 1 86 ? 33.163 7.101 38.646 1.00 15.39 108 TYR A C 1
ATOM 651 O O . TYR A 1 86 ? 32.439 6.462 37.872 1.00 15.76 108 TYR A O 1
ATOM 660 N N . ASP A 1 87 ? 32.768 8.219 39.237 1.00 14.05 109 ASP A N 1
ATOM 661 C CA . ASP A 1 87 ? 31.504 8.836 38.900 1.00 12.69 109 ASP A CA 1
ATOM 662 C C . ASP A 1 87 ? 31.666 9.629 37.619 1.00 15.02 109 ASP A C 1
ATOM 663 O O . ASP A 1 87 ? 32.806 9.901 37.191 1.00 16.13 109 ASP A O 1
ATOM 668 N N . LEU A 1 88 ? 30.541 9.988 36.998 1.00 14.29 110 LEU A N 1
ATOM 669 C CA A LEU A 1 88 ? 30.584 10.896 35.866 0.50 14.74 110 LEU A CA 1
ATOM 670 C CA B LEU A 1 88 ? 30.569 10.896 35.862 0.50 14.17 110 LEU A CA 1
ATOM 671 C C . LEU A 1 88 ? 30.115 12.225 36.438 1.00 15.89 110 LEU A C 1
ATOM 672 O O . LEU A 1 88 ? 28.980 12.334 36.892 1.00 16.01 110 LEU A O 1
ATOM 681 N N . SER A 1 89 ? 31.038 13.190 36.478 1.00 14.49 111 SER A N 1
ATOM 682 C CA A SER A 1 89 ? 30.825 14.498 37.083 0.50 14.41 111 SER A CA 1
ATOM 683 C CA B SER A 1 89 ? 30.798 14.496 37.078 0.50 14.76 111 SER A CA 1
ATOM 684 C C . SER A 1 89 ? 30.177 15.479 36.102 1.00 16.88 111 SER A C 1
ATOM 685 O O . SER A 1 89 ? 30.604 15.567 34.947 1.00 17.82 111 SER A O 1
ATOM 690 N N . TYR A 1 90 ? 29.189 16.242 36.554 1.00 14.81 112 TYR A N 1
ATOM 691 C CA . TYR A 1 90 ? 28.537 17.223 35.706 1.00 14.95 112 TYR A CA 1
ATOM 692 C C . TYR A 1 90 ? 29.015 18.640 36.049 1.00 17.80 112 TYR A C 1
ATOM 693 O O . TYR A 1 90 ? 28.303 19.604 35.796 1.00 21.39 112 TYR A O 1
ATOM 702 N N . SER A 1 91 ? 30.217 18.744 36.610 1.00 16.97 113 SER A N 1
ATOM 703 C CA . SER A 1 91 ? 30.831 20.033 36.974 1.00 18.85 113 SER A CA 1
ATOM 704 C C . SER A 1 91 ? 32.002 20.260 36.019 1.00 20.38 113 SER A C 1
ATOM 705 O O . SER A 1 91 ? 33.092 19.771 36.271 1.00 19.49 113 SER A O 1
ATOM 708 N N . PRO A 1 92 ? 31.801 20.988 34.919 1.00 22.51 114 PRO A N 1
ATOM 709 C CA . PRO A 1 92 ? 32.912 21.186 33.963 1.00 23.29 114 PRO A CA 1
ATOM 710 C C . PRO A 1 92 ? 34.062 21.989 34.564 1.00 24.01 114 PRO A C 1
ATOM 711 O O . PRO A 1 92 ? 33.869 22.830 35.452 1.00 23.34 114 PRO A O 1
ATOM 715 N N . LEU A 1 93 ? 35.281 21.634 34.139 1.00 21.01 115 LEU A N 1
ATOM 716 C CA . LEU A 1 93 ? 36.524 22.246 34.602 1.00 20.97 115 LEU A CA 1
ATOM 717 C C . LEU A 1 93 ? 37.074 23.204 33.568 1.00 26.00 115 LEU A C 1
ATOM 718 O O . LEU A 1 93 ? 36.748 23.071 32.396 1.00 27.45 115 LEU A O 1
ATOM 723 N N . ASP A 1 94 ? 37.902 24.154 33.995 1.00 25.05 116 ASP A N 1
ATOM 724 C CA . ASP A 1 94 ? 38.532 25.069 33.041 1.00 25.23 116 ASP A CA 1
ATOM 725 C C . ASP A 1 94 ? 39.937 24.516 32.660 1.00 28.07 116 ASP A C 1
ATOM 726 O O . ASP A 1 94 ? 40.288 23.391 33.046 1.00 26.22 116 ASP A O 1
ATOM 731 N N . SER A 1 95 ? 40.721 25.313 31.904 1.00 24.22 117 SER A N 1
ATOM 732 C CA A SER A 1 95 ? 42.042 24.917 31.409 0.70 23.91 117 SER A CA 1
ATOM 733 C CA B SER A 1 95 ? 42.047 24.952 31.397 0.30 23.49 117 SER A CA 1
ATOM 734 C C . SER A 1 95 ? 43.129 24.899 32.483 1.00 26.21 117 SER A C 1
ATOM 735 O O . SER A 1 95 ? 44.232 24.425 32.204 1.00 24.91 117 SER A O 1
ATOM 748 N N . ALA A 1 97 ? 45.605 23.642 35.144 1.00 22.86 119 ALA A N 1
ATOM 749 C CA . ALA A 1 97 ? 46.060 22.288 35.463 1.00 22.40 119 ALA A CA 1
ATOM 750 C C . ALA A 1 97 ? 45.685 21.925 36.906 1.00 25.73 119 ALA A C 1
ATOM 751 O O . ALA A 1 97 ? 45.750 22.761 37.817 1.00 26.38 119 ALA A O 1
ATOM 753 N N . LEU A 1 98 ? 45.278 20.677 37.103 1.00 21.52 120 LEU A N 1
ATOM 754 C CA . LEU A 1 98 ? 44.987 20.132 38.414 1.00 20.78 120 LEU A CA 1
ATOM 755 C C . LEU A 1 98 ? 46.288 19.827 39.111 1.00 24.16 120 LEU A C 1
ATOM 756 O O . LEU A 1 98 ? 47.309 19.654 38.440 1.00 22.21 120 LEU A O 1
ATOM 761 N N . ASP A 1 99 ? 46.274 19.721 40.447 1.00 24.00 121 ASP A N 1
ATOM 762 C CA . ASP A 1 99 ? 47.494 19.327 41.144 1.00 25.57 121 ASP A CA 1
ATOM 763 C C . ASP A 1 99 ? 47.888 17.924 40.674 1.00 25.91 121 ASP A C 1
ATOM 764 O O . ASP A 1 99 ? 47.012 17.061 40.537 1.00 23.80 121 ASP A O 1
ATOM 769 N N . ASN A 1 100 ? 49.182 17.734 40.331 1.00 21.69 122 ASN A N 1
ATOM 770 C CA . ASN A 1 100 ? 49.740 16.446 39.898 1.00 20.28 122 ASN A CA 1
ATOM 771 C C . ASN A 1 100 ? 49.066 15.940 38.605 1.00 20.85 122 ASN A C 1
ATOM 772 O O . ASN A 1 100 ? 49.031 14.738 38.367 1.00 18.13 122 ASN A O 1
ATOM 777 N N . GLU A 1 101 ? 48.543 16.857 37.781 1.00 18.27 123 GLU A N 1
ATOM 778 C CA . GLU A 1 101 ? 47.883 16.452 36.548 1.00 16.83 123 GLU A CA 1
ATOM 779 C C . GLU A 1 101 ? 48.850 15.765 35.584 1.00 19.22 123 GLU A C 1
ATOM 780 O O . GLU A 1 101 ? 50.019 16.149 35.483 1.00 20.45 123 GLU A O 1
ATOM 786 N N . LEU A 1 102 ? 48.326 14.767 34.846 1.00 17.14 124 LEU A N 1
ATOM 787 C CA . LEU A 1 102 ? 49.082 14.051 33.823 1.00 17.04 124 LEU A CA 1
ATOM 788 C C . LEU A 1 102 ? 48.522 14.311 32.446 1.00 17.45 124 LEU A C 1
ATOM 789 O O . LEU A 1 102 ? 47.298 14.375 32.276 1.00 18.73 124 LEU A O 1
ATOM 794 N N . LEU A 1 103 ? 49.391 14.359 31.445 1.00 14.79 125 LEU A N 1
ATOM 795 C CA . LEU A 1 103 ? 48.950 14.417 30.062 1.00 15.14 125 LEU A CA 1
ATOM 796 C C . LEU A 1 103 ? 48.586 13.012 29.623 1.00 17.55 125 LEU A C 1
ATOM 797 O O . LEU A 1 103 ? 49.202 12.026 30.081 1.00 17.16 125 LEU A O 1
ATOM 802 N N . LEU A 1 104 ? 47.641 12.915 28.705 1.00 15.57 126 LEU A N 1
ATOM 803 C CA . LEU A 1 104 ? 47.226 11.622 28.147 1.00 14.99 126 LEU A CA 1
ATOM 804 C C . LEU A 1 104 ? 47.564 11.565 26.662 1.00 18.70 126 LEU A C 1
ATOM 805 O O . LEU A 1 104 ? 47.803 12.601 26.030 1.00 17.11 126 LEU A O 1
ATOM 810 N N . SER A 1 105 ? 47.538 10.353 26.099 1.00 15.85 127 SER A N 1
ATOM 811 C CA . SER A 1 105 ? 47.842 10.142 24.677 1.00 15.54 127 SER A CA 1
ATOM 812 C C . SER A 1 105 ? 46.745 9.315 23.966 1.00 18.44 127 SER A C 1
ATOM 813 O O . SER A 1 105 ? 46.932 8.887 22.826 1.00 19.11 127 SER A O 1
ATOM 816 N N . GLY A 1 106 ? 45.595 9.157 24.607 1.00 15.67 128 GLY A N 1
ATOM 817 C CA . GLY A 1 106 ? 44.465 8.399 24.078 1.00 16.57 128 GLY A CA 1
ATOM 818 C C . GLY A 1 106 ? 43.417 8.252 25.152 1.00 17.19 128 GLY A C 1
ATOM 819 O O . GLY A 1 106 ? 43.733 8.379 26.354 1.00 16.55 128 GLY A O 1
ATOM 820 N N . SER A 1 107 ? 42.156 8.009 24.738 1.00 14.34 129 SER A N 1
ATOM 821 C CA A SER A 1 107 ? 41.045 7.832 25.675 0.34 13.80 129 SER A CA 1
ATOM 822 C CA B SER A 1 107 ? 41.027 7.862 25.665 0.33 14.37 129 SER A CA 1
ATOM 823 C CA C SER A 1 107 ? 41.032 7.841 25.670 0.33 14.21 129 SER A CA 1
ATOM 824 C C . SER A 1 107 ? 39.832 7.161 24.995 1.00 16.87 129 SER A C 1
ATOM 825 O O . SER A 1 107 ? 38.684 7.632 25.118 1.00 18.20 129 SER A O 1
ATOM 832 N N . GLU A 1 108 ? 40.071 6.044 24.310 1.00 13.71 130 GLU A N 1
ATOM 833 C CA . GLU A 1 108 ? 38.945 5.356 23.666 1.00 14.18 130 GLU A CA 1
ATOM 834 C C . GLU A 1 108 ? 37.962 4.830 24.694 1.00 15.74 130 GLU A C 1
ATOM 835 O O . GLU A 1 108 ? 38.359 4.469 25.808 1.00 13.98 130 GLU A O 1
ATOM 841 N N . SER A 1 109 ? 36.663 4.783 24.342 1.00 13.50 131 SER A N 1
ATOM 842 C CA . SER A 1 109 ? 35.658 4.334 25.321 1.00 12.36 131 SER A CA 1
ATOM 843 C C . SER A 1 109 ? 34.449 3.763 24.647 1.00 13.58 131 SER A C 1
ATOM 844 O O . SER A 1 109 ? 34.257 3.907 23.432 1.00 13.82 131 SER A O 1
ATOM 847 N N . ALA A 1 110 ? 33.645 3.080 25.458 1.00 11.92 132 ALA A N 1
ATOM 848 C CA . ALA A 1 110 ? 32.362 2.552 25.010 1.00 12.27 132 ALA A CA 1
ATOM 849 C C . ALA A 1 110 ? 31.438 2.435 26.183 1.00 13.26 132 ALA A C 1
ATOM 850 O O . ALA A 1 110 ? 31.891 2.199 27.299 1.00 13.88 132 ALA A O 1
ATOM 852 N N . LEU A 1 111 ? 30.139 2.560 25.921 1.00 12.51 133 LEU A N 1
ATOM 853 C CA . LEU A 1 111 ? 29.128 2.352 26.939 1.00 12.79 133 LEU A CA 1
ATOM 854 C C . LEU A 1 111 ? 28.725 0.891 26.928 1.00 14.37 133 LEU A C 1
ATOM 855 O O . LEU A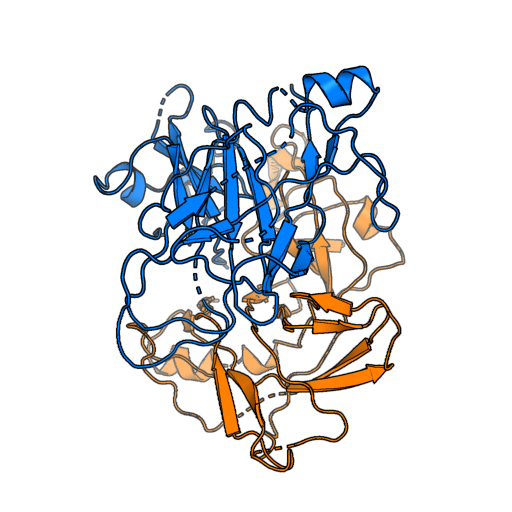 1 111 ? 28.293 0.367 25.883 1.00 15.98 133 LEU A O 1
ATOM 860 N N . LEU A 1 112 ? 28.861 0.249 28.087 1.00 11.61 134 LEU A N 1
ATOM 861 C CA . LEU A 1 112 ? 28.449 -1.147 28.282 1.00 11.75 134 LEU A CA 1
ATOM 862 C C . LEU A 1 112 ? 27.138 -1.202 29.034 1.00 12.86 134 LEU A C 1
ATOM 863 O O . LEU A 1 112 ? 26.914 -0.404 29.961 1.00 12.58 134 LEU A O 1
ATOM 868 N N . PHE A 1 113 ? 26.313 -2.194 28.676 1.00 12.71 135 PHE A N 1
ATOM 869 C CA . PHE A 1 113 ? 25.007 -2.437 29.298 1.00 13.28 135 PHE A CA 1
ATOM 870 C C . PHE A 1 113 ? 24.938 -3.788 29.964 1.00 15.48 135 PHE A C 1
ATOM 871 O O . PHE A 1 113 ? 25.472 -4.753 29.434 1.00 16.12 135 PHE A O 1
ATOM 879 N N . SER A 1 114 ? 24.217 -3.886 31.081 1.00 13.31 136 SER A N 1
ATOM 880 C CA . SER A 1 114 ? 23.941 -5.175 31.706 1.00 13.48 136 SER A CA 1
ATOM 881 C C . SER A 1 114 ? 22.474 -5.166 32.106 1.00 17.34 136 SER A C 1
ATOM 882 O O . SER A 1 114 ? 21.749 -4.210 31.804 1.00 18.94 136 SER A O 1
ATOM 885 N N . ASN A 1 115 ? 22.041 -6.163 32.855 1.00 14.80 137 ASN A N 1
ATOM 886 C CA . ASN A 1 115 ? 20.648 -6.186 33.244 1.00 15.16 137 ASN A CA 1
ATOM 887 C C . ASN A 1 115 ? 20.289 -4.965 34.099 1.00 18.41 137 ASN A C 1
ATOM 888 O O . ASN A 1 115 ? 19.240 -4.353 33.881 1.00 19.94 137 ASN A O 1
ATOM 893 N N . ASN A 1 116 ? 21.168 -4.594 35.057 1.00 13.90 138 ASN A N 1
ATOM 894 C CA . ASN A 1 116 ? 20.874 -3.553 36.039 1.00 14.25 138 ASN A CA 1
ATOM 895 C C . ASN A 1 116 ? 21.779 -2.330 35.991 1.00 17.20 138 ASN A C 1
ATOM 896 O O . ASN A 1 116 ? 21.527 -1.377 36.737 1.00 17.88 138 ASN A O 1
ATOM 901 N N . TYR A 1 117 ? 22.854 -2.371 35.207 1.00 13.55 139 TYR A N 1
ATOM 902 C CA . TYR A 1 117 ? 23.828 -1.294 35.216 1.00 13.13 139 TYR A CA 1
ATOM 903 C C . TYR A 1 117 ? 24.245 -0.848 33.849 1.00 14.99 139 TYR A C 1
ATOM 904 O O . TYR A 1 117 ? 24.129 -1.592 32.861 1.00 14.68 139 TYR A O 1
ATOM 913 N N . LYS A 1 118 ? 24.776 0.387 33.802 1.00 12.98 140 LYS A N 1
ATOM 914 C CA . LYS A 1 118 ? 25.458 0.916 32.607 1.00 11.81 140 LYS A CA 1
ATOM 915 C C . LYS A 1 118 ? 26.785 1.479 33.056 1.00 12.12 140 LYS A C 1
ATOM 916 O O . LYS A 1 118 ? 26.830 2.191 34.077 1.00 12.41 140 LYS A O 1
ATOM 922 N N . ARG A 1 119 ? 27.860 1.171 32.321 1.00 11.23 141 ARG A N 1
ATOM 923 C CA . ARG A 1 119 ? 29.177 1.738 32.633 1.00 11.21 141 ARG A CA 1
ATOM 924 C C . ARG A 1 119 ? 29.878 2.134 31.385 1.00 12.79 141 ARG A C 1
ATOM 925 O O . ARG A 1 119 ? 29.858 1.385 30.403 1.00 13.34 141 ARG A O 1
ATOM 933 N N . ILE A 1 120 ? 30.560 3.284 31.421 1.00 11.87 142 ILE A N 1
ATOM 934 C CA . ILE A 1 120 ? 31.465 3.615 30.328 1.00 12.42 142 ILE A CA 1
ATOM 935 C C . ILE A 1 120 ? 32.810 2.982 30.682 1.00 14.51 142 ILE A C 1
ATOM 936 O O . ILE A 1 120 ? 33.337 3.229 31.776 1.00 15.55 142 ILE A O 1
ATOM 941 N N . VAL A 1 121 ? 33.344 2.148 29.817 1.00 12.00 143 VAL A N 1
ATOM 942 C CA . VAL A 1 121 ? 34.713 1.674 30.004 1.00 12.11 143 VAL A CA 1
ATOM 943 C C . VAL A 1 121 ? 35.566 2.615 29.181 1.00 13.30 143 VAL A C 1
ATOM 944 O O . VAL A 1 121 ? 35.277 2.813 27.985 1.00 13.40 143 VAL A O 1
ATOM 948 N N . VAL A 1 122 ? 36.582 3.213 29.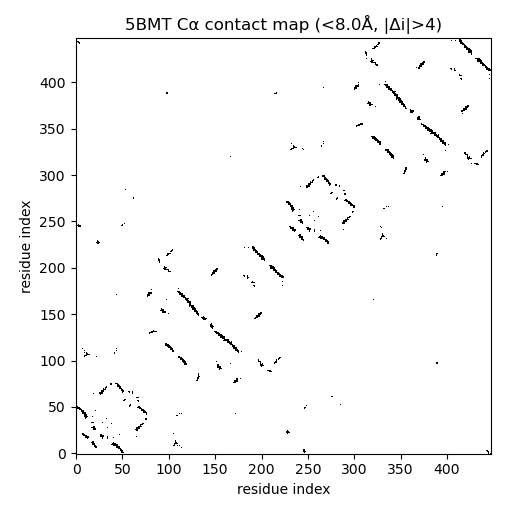811 1.00 11.87 144 VAL A N 1
ATOM 949 C CA . VAL A 1 122 ? 37.442 4.133 29.074 1.00 12.46 144 VAL A CA 1
ATOM 950 C C . VAL A 1 122 ? 38.876 3.690 29.273 1.00 13.58 144 VAL A C 1
ATOM 951 O O . VAL A 1 122 ? 39.224 3.173 30.339 1.00 14.18 144 VAL A O 1
ATOM 955 N N . ILE A 1 123 ? 39.683 3.820 28.222 1.00 12.24 145 ILE A N 1
ATOM 956 C CA . ILE A 1 123 ? 41.064 3.372 28.285 1.00 13.30 145 ILE A CA 1
ATOM 957 C C . ILE A 1 123 ? 42.032 4.566 28.133 1.00 15.15 145 ILE A C 1
ATOM 958 O O . ILE A 1 123 ? 42.555 4.827 27.044 1.00 16.20 145 ILE A O 1
ATOM 963 N N . PRO A 1 124 ? 42.275 5.315 29.216 1.00 13.41 146 PRO A N 1
ATOM 964 C CA . PRO A 1 124 ? 43.289 6.381 29.142 1.00 14.21 146 PRO A CA 1
ATOM 965 C C . PRO A 1 124 ? 44.630 5.744 28.832 1.00 17.80 146 PRO A C 1
ATOM 966 O O . PRO A 1 124 ? 44.966 4.663 29.381 1.00 17.50 146 PRO A O 1
ATOM 970 N N . THR A 1 125 ? 45.386 6.386 27.935 1.00 14.75 147 THR A N 1
ATOM 971 C CA A THR A 1 125 ? 46.699 5.927 27.506 0.50 14.73 147 THR A CA 1
ATOM 972 C CA B THR A 1 125 ? 46.720 5.894 27.607 0.50 14.82 147 THR A CA 1
ATOM 973 C C . THR A 1 125 ? 47.705 7.006 27.856 1.00 17.52 147 THR A C 1
ATOM 974 O O . THR A 1 125 ? 47.338 8.193 27.862 1.00 17.14 147 THR A O 1
ATOM 981 N N . PHE A 1 126 ? 48.950 6.603 28.146 1.00 15.62 148 PHE A N 1
ATOM 982 C CA . PHE A 1 126 ? 50.010 7.513 28.511 1.00 14.96 148 PHE A CA 1
ATOM 983 C C . PHE A 1 126 ? 51.247 7.265 27.703 1.00 16.95 148 PHE A C 1
ATOM 984 O O . PHE A 1 126 ? 51.657 6.108 27.544 1.00 17.55 148 PHE A O 1
ATOM 992 N N . THR A 1 127 ? 51.931 8.354 27.306 1.00 15.00 149 THR A N 1
ATOM 993 C CA . THR A 1 127 ? 53.225 8.262 26.611 1.00 15.19 149 THR A CA 1
ATOM 994 C C . THR A 1 127 ? 54.168 7.398 27.449 1.00 20.51 149 THR A C 1
ATOM 995 O O . THR A 1 127 ? 54.794 6.484 26.925 1.00 19.25 149 THR A O 1
ATOM 999 N N . SER A 1 128 ? 54.252 7.696 28.757 1.00 18.81 150 SER A N 1
ATOM 1000 C CA . SER A 1 128 ? 55.066 6.922 29.678 1.00 19.38 150 SER A CA 1
ATOM 1001 C C . SER A 1 128 ? 54.497 6.970 31.067 1.00 21.78 150 SER A C 1
ATOM 1002 O O . SER A 1 128 ? 53.851 7.944 31.455 1.00 21.30 150 SER A O 1
ATOM 1005 N N . VAL A 1 129 ? 54.690 5.872 31.791 1.00 20.44 151 VAL A N 1
ATOM 1006 C CA . VAL A 1 129 ? 54.390 5.760 33.219 1.00 18.99 151 VAL A CA 1
ATOM 1007 C C . VAL A 1 129 ? 55.526 5.009 33.870 1.00 22.96 151 VAL A C 1
ATOM 1008 O O . VAL A 1 129 ? 56.312 4.344 33.178 1.00 21.85 151 VAL A O 1
ATOM 1012 N N . LEU A 1 130 ? 55.572 5.032 35.197 1.00 19.24 152 LEU A N 1
ATOM 1013 C CA . LEU A 1 130 ? 56.524 4.195 35.904 1.00 19.55 152 LEU A CA 1
ATOM 1014 C C . LEU A 1 130 ? 55.826 2.922 36.319 1.00 23.51 152 LEU A C 1
ATOM 1015 O O . LEU A 1 130 ? 54.593 2.879 36.388 1.00 22.26 152 LEU A O 1
ATOM 1020 N N . THR A 1 131 ? 56.609 1.863 36.605 1.00 24.46 153 THR A N 1
ATOM 1021 C CA . THR A 1 131 ? 56.054 0.614 37.116 1.00 24.76 153 THR A CA 1
ATOM 1022 C C . THR A 1 131 ? 55.414 0.914 38.485 1.00 27.60 153 THR A C 1
ATOM 1023 O O . THR A 1 131 ? 55.996 1.654 39.267 1.00 25.41 153 THR A O 1
ATOM 1027 N N . ASP A 1 132 ? 54.189 0.419 38.725 1.00 25.63 154 ASP A N 1
ATOM 1028 C CA . ASP A 1 132 ? 53.426 0.598 39.971 1.00 25.85 154 ASP A CA 1
ATOM 1029 C C . ASP A 1 132 ? 52.956 2.052 40.190 1.00 27.64 154 ASP A C 1
ATOM 1030 O O . ASP A 1 132 ? 52.485 2.398 41.282 1.00 27.58 154 ASP A O 1
ATOM 1035 N N . GLN A 1 133 ? 53.011 2.888 39.131 1.00 22.10 155 GLN A N 1
ATOM 1036 C CA . GLN A 1 133 ? 52.413 4.223 39.210 1.00 20.17 155 GLN A CA 1
ATOM 1037 C C . GLN A 1 133 ? 50.909 4.038 39.384 1.00 21.97 155 GLN A C 1
ATOM 1038 O O . GLN A 1 133 ? 50.327 3.114 38.805 1.00 22.49 155 GLN A O 1
ATOM 1044 N N . LYS A 1 134 ? 50.274 4.906 40.174 1.00 19.22 156 LYS A N 1
ATOM 1045 C CA . LYS A 1 134 ? 48.831 4.846 40.334 1.00 18.30 156 LYS A CA 1
ATOM 1046 C C . LYS A 1 134 ? 48.263 6.221 40.046 1.00 18.75 156 LYS A C 1
ATOM 1047 O O . LYS A 1 134 ? 48.804 7.225 40.510 1.00 19.67 156 LYS A O 1
ATOM 1053 N N . ASN A 1 135 ? 47.164 6.249 39.294 1.00 16.62 157 ASN A N 1
ATOM 1054 C CA . ASN A 1 135 ? 46.483 7.484 38.946 1.00 16.26 157 ASN A CA 1
ATOM 1055 C C . ASN A 1 135 ? 45.061 7.450 39.429 1.00 18.59 157 ASN A C 1
ATOM 1056 O O . ASN A 1 135 ? 44.488 6.359 39.593 1.00 18.63 157 ASN A O 1
ATOM 1061 N N . THR A 1 136 ? 44.457 8.630 39.574 1.00 15.65 158 THR A N 1
ATOM 1062 C CA . THR A 1 136 ? 43.018 8.755 39.771 1.00 15.69 158 THR A CA 1
ATOM 1063 C C . THR A 1 136 ? 42.518 9.679 38.671 1.00 16.22 158 THR A C 1
ATOM 1064 O O . THR A 1 136 ? 43.312 10.398 38.031 1.00 18.20 158 THR A O 1
ATOM 1068 N N . TYR A 1 137 ? 41.224 9.631 38.434 1.00 14.35 159 TYR A N 1
ATOM 1069 C CA . TYR A 1 137 ? 40.642 10.296 37.288 1.00 13.97 159 TYR A CA 1
ATOM 1070 C C . TYR A 1 137 ? 39.420 11.089 37.607 1.00 17.13 159 TYR A C 1
ATOM 1071 O O . TYR A 1 137 ? 38.761 10.890 38.622 1.00 17.25 159 TYR A O 1
ATOM 1080 N N . ILE A 1 138 ? 39.106 12.003 36.691 1.00 14.84 160 ILE A N 1
ATOM 1081 C CA . ILE A 1 138 ? 37.883 12.750 36.729 1.00 15.35 160 ILE A CA 1
ATOM 1082 C C . ILE A 1 138 ? 37.322 12.748 35.315 1.00 16.53 160 ILE A C 1
ATOM 1083 O O . ILE A 1 138 ? 38.000 13.174 34.366 1.00 15.82 160 ILE A O 1
ATOM 1101 N N . SER A 1 140 ? 34.263 14.335 33.304 1.00 15.73 162 SER A N 1
ATOM 1102 C CA . SER A 1 140 ? 33.277 15.369 33.498 1.00 16.17 162 SER A CA 1
ATOM 1103 C C . SER A 1 140 ? 32.615 15.753 32.201 1.00 21.21 162 SER A C 1
ATOM 1104 O O . SER A 1 140 ? 33.124 15.452 31.120 1.00 20.34 162 SER A O 1
ATOM 1123 N N A ASP A 1 142 ? 29.814 19.107 30.493 0.50 21.43 164 ASP A N 1
ATOM 1124 N N B ASP A 1 142 ? 29.710 18.821 30.523 0.50 23.28 164 ASP A N 1
ATOM 1125 C CA A ASP A 1 142 ? 28.910 20.221 30.634 0.50 22.26 164 ASP A CA 1
ATOM 1126 C CA B ASP A 1 142 ? 28.935 20.042 30.632 0.50 23.45 164 ASP A CA 1
ATOM 1127 C C A ASP A 1 142 ? 27.536 19.744 30.172 0.50 26.90 164 ASP A C 1
ATOM 1128 C C B ASP A 1 142 ? 27.536 19.663 30.174 0.50 27.56 164 ASP A C 1
ATOM 1129 O O A ASP A 1 142 ? 27.345 19.526 28.978 0.50 27.17 164 ASP A O 1
ATOM 1130 O O B ASP A 1 142 ? 27.322 19.457 28.981 0.50 28.01 164 ASP A O 1
ATOM 1139 N N . SER A 1 143 ? 26.597 19.530 31.116 1.00 24.52 165 SER A N 1
ATOM 1140 C CA . SER A 1 143 ? 25.211 19.115 30.819 1.00 25.90 165 SER A CA 1
ATOM 1141 C C . SER A 1 143 ? 24.402 20.175 30.028 1.00 32.72 165 SER A C 1
ATOM 1142 O O . SER A 1 143 ? 23.333 19.852 29.510 1.00 34.78 165 SER A O 1
ATOM 1145 N N . ASN A 1 144 ? 24.904 21.414 29.921 1.00 29.94 166 ASN A N 1
ATOM 1146 C CA . ASN A 1 144 ? 24.229 22.486 29.168 1.00 30.13 166 ASN A CA 1
ATOM 1147 C C . ASN A 1 144 ? 24.749 22.588 27.725 1.00 34.09 166 ASN A C 1
ATOM 1148 O O . ASN A 1 144 ? 24.244 23.408 26.959 1.00 34.21 166 ASN A O 1
ATOM 1153 N N . GLN A 1 145 ? 25.770 21.783 27.369 1.00 31.59 167 GLN A N 1
ATOM 1154 C CA . GLN A 1 145 ? 26.384 21.794 26.042 1.00 31.25 167 GLN A CA 1
ATOM 1155 C C . GLN A 1 145 ? 25.411 21.401 24.962 1.00 31.77 167 GLN A C 1
ATOM 1156 O O . GLN A 1 145 ? 24.556 20.541 25.155 1.00 31.37 167 GLN A O 1
ATOM 1162 N N . GLU A 1 146 ? 25.561 22.022 23.808 1.00 28.19 168 GLU A N 1
ATOM 1163 C CA . GLU A 1 146 ? 24.810 21.611 22.642 1.00 28.47 168 GLU A CA 1
ATOM 1164 C C . GLU A 1 146 ? 25.733 20.693 21.862 1.00 27.90 168 GLU A C 1
ATOM 1165 O O . GLU A 1 146 ? 26.920 21.025 21.738 1.00 26.87 168 GLU A O 1
ATOM 1171 N N . PRO A 1 147 ? 25.264 19.523 21.381 1.00 24.02 169 PRO A N 1
ATOM 1172 C CA . PRO A 1 147 ? 26.173 18.646 20.624 1.00 24.14 169 PRO A CA 1
ATOM 1173 C C . PRO A 1 147 ? 26.516 19.301 19.282 1.00 29.60 169 PRO A C 1
ATOM 1174 O O . PRO A 1 147 ? 25.830 20.242 18.850 1.00 31.79 169 PRO A O 1
ATOM 1178 N N . GLU A 1 148 ? 27.596 18.859 18.654 1.00 25.17 170 GLU A N 1
ATOM 1179 C CA . GLU A 1 148 ? 28.044 19.491 17.411 1.00 26.16 170 GLU A CA 1
ATOM 1180 C C . GLU A 1 148 ? 28.465 18.464 16.373 1.00 26.70 170 GLU A C 1
ATOM 1181 O O . GLU A 1 148 ? 28.701 17.305 16.700 1.00 24.25 170 GLU A O 1
ATOM 1187 N N . THR A 1 149 ? 28.608 18.908 15.114 1.00 25.22 171 THR A N 1
ATOM 1188 C CA . THR A 1 149 ? 29.054 18.018 14.049 1.00 25.25 171 THR A CA 1
ATOM 1189 C C . THR A 1 149 ? 30.568 17.824 14.172 1.00 28.42 171 THR A C 1
ATOM 1190 O O . THR A 1 149 ? 31.310 18.798 14.303 1.00 29.75 171 THR A O 1
ATOM 1194 N N . VAL A 1 150 ? 31.007 16.553 14.161 1.00 26.10 172 VAL A N 1
ATOM 1195 C CA . VAL A 1 150 ? 32.415 16.144 14.265 1.00 26.41 172 VAL A CA 1
ATOM 1196 C C . VAL A 1 150 ? 32.698 15.130 13.156 1.00 32.96 172 VAL A C 1
ATOM 1197 O O . VAL A 1 150 ? 32.056 14.083 13.108 1.00 30.66 172 VAL A O 1
ATOM 1201 N N . ASP A 1 151 ? 33.651 15.450 12.256 1.00 35.14 173 ASP A N 1
ATOM 1202 C CA . ASP A 1 151 ? 34.081 14.598 11.137 1.00 36.61 173 ASP A CA 1
ATOM 1203 C C . ASP A 1 151 ? 32.912 13.937 10.355 1.00 39.64 173 ASP A C 1
ATOM 1204 O O . ASP A 1 151 ? 32.950 12.740 10.069 1.00 39.64 173 ASP A O 1
ATOM 1209 N N . GLY A 1 152 ? 31.896 14.723 10.016 1.00 35.91 174 GLY A N 1
ATOM 1210 C CA . GLY A 1 152 ? 30.743 14.222 9.273 1.00 35.30 174 GLY A CA 1
ATOM 1211 C C . GLY A 1 152 ? 29.646 13.563 10.087 1.00 36.48 174 GLY A C 1
ATOM 1212 O O . GLY A 1 152 ? 28.608 13.200 9.526 1.00 37.29 174 GLY A O 1
ATOM 1213 N N . THR A 1 153 ? 29.854 13.383 11.407 1.00 30.18 175 THR A N 1
ATOM 1214 C CA . THR A 1 153 ? 28.836 12.807 12.291 1.00 28.43 175 THR A CA 1
ATOM 1215 C C . THR A 1 153 ? 28.135 13.953 12.990 1.00 29.66 175 THR A C 1
ATOM 1216 O O . THR A 1 153 ? 28.788 14.800 13.588 1.00 27.01 175 THR A O 1
ATOM 1220 N N . ASP A 1 154 ? 26.811 13.973 12.933 1.00 28.12 176 ASP A N 1
ATOM 1221 C CA . ASP A 1 154 ? 26.076 15.047 13.581 1.00 27.71 176 ASP A CA 1
ATOM 1222 C C . ASP A 1 154 ? 25.801 14.739 15.060 1.00 26.15 176 ASP A C 1
ATOM 1223 O O . ASP A 1 154 ? 25.813 13.579 15.488 1.00 24.46 176 ASP A O 1
ATOM 1228 N N . ARG A 1 155 ? 25.567 15.804 15.827 1.00 22.21 177 ARG A N 1
ATOM 1229 C CA . ARG A 1 155 ? 25.134 15.785 17.229 1.00 20.18 177 ARG A CA 1
ATOM 1230 C C . ARG A 1 155 ? 26.055 14.930 18.107 1.00 20.89 177 ARG A C 1
ATOM 1231 O O . ARG A 1 155 ? 25.597 14.047 18.831 1.00 21.82 177 ARG A O 1
ATOM 1239 N N . VAL A 1 156 ? 27.346 15.246 18.089 1.00 18.90 178 VAL A N 1
ATOM 1240 C CA . VAL A 1 156 ? 28.314 14.540 18.935 1.00 17.05 178 VAL A CA 1
ATOM 1241 C C . VAL A 1 156 ? 28.507 15.325 20.246 1.00 19.09 178 VAL A C 1
ATOM 1242 O O . VAL A 1 156 ? 28.768 16.544 20.214 1.00 19.39 178 VAL A O 1
ATOM 1246 N N . TYR A 1 157 ? 28.380 14.632 21.386 1.00 16.45 179 TYR A N 1
ATOM 1247 C CA . TYR A 1 157 ? 28.606 15.214 22.710 1.00 15.07 179 TYR A CA 1
ATOM 1248 C C . TYR A 1 157 ? 30.045 15.002 23.091 1.00 19.11 179 TYR A C 1
ATOM 1249 O O . TYR A 1 157 ? 30.657 14.022 22.666 1.00 18.29 179 TYR A O 1
ATOM 1258 N N . THR A 1 158 ? 30.593 15.900 23.895 1.00 17.61 180 THR A N 1
ATOM 1259 C CA . THR A 1 158 ? 31.987 15.733 24.306 1.00 16.75 180 THR A CA 1
ATOM 1260 C C . THR A 1 158 ? 32.083 15.613 25.827 1.00 19.50 180 THR A C 1
ATOM 1261 O O . THR A 1 158 ? 31.556 16.465 26.564 1.00 20.97 180 THR A O 1
ATOM 1265 N N . LEU A 1 159 ? 32.719 14.522 26.275 1.00 15.13 181 LEU A N 1
ATOM 1266 C CA A LEU A 1 159 ? 33.044 14.277 27.676 0.70 15.25 181 LEU A CA 1
ATOM 1267 C CA B LEU A 1 159 ? 33.063 14.237 27.669 0.30 13.60 181 LEU A CA 1
ATOM 1268 C C . LEU A 1 159 ? 34.525 14.606 27.842 1.00 16.23 181 LEU A C 1
ATOM 1269 O O . LEU A 1 159 ? 35.244 14.663 26.835 1.00 17.58 181 LEU A O 1
ATOM 1278 N N . CYS A 1 160 ? 34.969 14.852 29.067 1.00 14.50 182 CYS A N 1
ATOM 1279 C CA A CYS A 1 160 ? 36.365 15.160 29.289 0.70 14.23 182 CYS A CA 1
ATOM 1280 C CA B CYS A 1 160 ? 36.359 15.218 29.372 0.30 16.07 182 CYS A CA 1
ATOM 1281 C C . CYS A 1 160 ? 36.969 14.227 30.326 1.00 17.94 182 CYS A C 1
ATOM 1282 O O . CYS A 1 160 ? 36.396 14.021 31.390 1.00 17.27 182 CYS A O 1
ATOM 1287 N N . LEU A 1 161 ? 38.158 13.670 30.015 1.00 14.18 183 LEU A N 1
ATOM 1288 C CA . LEU A 1 161 ? 38.852 12.792 30.957 1.00 13.35 183 LEU A CA 1
ATOM 1289 C C . LEU A 1 161 ? 40.166 13.433 31.340 1.00 14.82 183 LEU A C 1
ATOM 1290 O O . LEU A 1 161 ? 40.966 13.803 30.454 1.00 16.47 183 LEU A O 1
ATOM 1295 N N . ARG A 1 162 ? 40.365 13.621 32.660 1.00 13.23 184 ARG A N 1
ATOM 1296 C CA . ARG A 1 162 ? 41.612 14.130 33.189 1.00 13.40 184 ARG A CA 1
ATOM 1297 C C . ARG A 1 162 ? 42.133 13.197 34.271 1.00 15.65 184 ARG A C 1
ATOM 1298 O O . ARG A 1 162 ? 41.363 12.424 34.861 1.00 14.94 184 ARG A O 1
ATOM 1306 N N . ALA A 1 163 ? 43.439 13.222 34.474 1.00 15.48 185 ALA A N 1
ATOM 1307 C CA . ALA A 1 163 ? 44.108 12.315 35.407 1.00 15.04 185 ALA A CA 1
ATOM 1308 C C . ALA A 1 163 ? 45.028 13.047 36.352 1.00 17.06 185 ALA A C 1
ATOM 1309 O O . ALA A 1 163 ? 45.686 14.011 35.935 1.00 17.28 185 ALA A O 1
ATOM 1311 N N . GLN A 1 164 ? 45.139 12.517 37.569 1.00 15.64 186 GLN A N 1
ATOM 1312 C CA . GLN A 1 164 ? 46.106 13.003 38.559 1.00 15.33 186 GLN A CA 1
ATOM 1313 C C . GLN A 1 164 ? 46.964 11.842 39.006 1.00 18.57 186 GLN A C 1
ATOM 1314 O O . GLN A 1 164 ? 46.438 10.746 39.217 1.00 18.06 186 GLN A O 1
ATOM 1320 N N . LYS A 1 165 ? 48.274 12.070 39.172 1.00 17.39 187 LYS A N 1
ATOM 1321 C CA . LYS A 1 165 ? 49.142 11.018 39.696 1.00 18.06 187 LYS A CA 1
ATOM 1322 C C . LYS A 1 165 ? 48.907 10.910 41.206 1.00 20.40 187 LYS A C 1
ATOM 1323 O O . LYS A 1 165 ? 48.927 11.943 41.893 1.00 22.35 187 LYS A O 1
ATOM 1329 N N . ARG A 1 166 ? 48.668 9.680 41.708 1.00 19.03 188 ARG A N 1
ATOM 1330 C CA A ARG A 1 166 ? 48.470 9.492 43.154 0.70 19.69 188 ARG A CA 1
ATOM 1331 C CA B ARG A 1 166 ? 48.417 9.400 43.132 0.30 19.22 188 ARG A CA 1
ATOM 1332 C C . ARG A 1 166 ? 49.656 8.770 43.801 1.00 24.64 188 ARG A C 1
ATOM 1333 O O . ARG A 1 166 ? 49.949 9.039 44.973 1.00 25.44 188 ARG A O 1
ATOM 1348 N N . GLU A 1 167 ? 50.345 7.879 43.067 1.00 21.92 189 GLU A N 1
ATOM 1349 C CA . GLU A 1 167 ? 51.553 7.175 43.550 1.00 22.21 189 GLU A CA 1
ATOM 1350 C C . GLU A 1 167 ? 52.582 7.233 42.445 1.00 24.53 189 GLU A C 1
ATOM 1351 O O . GLU A 1 167 ? 52.247 6.957 41.294 1.00 20.88 189 GLU A O 1
ATOM 1357 N N . GLU A 1 168 ? 53.825 7.599 42.784 1.00 23.69 190 GLU A N 1
ATOM 1358 C CA . GLU A 1 168 ? 54.919 7.807 41.837 1.00 23.93 190 GLU A CA 1
ATOM 1359 C C . GLU A 1 168 ? 55.333 6.550 41.078 1.00 27.74 190 GLU A C 1
ATOM 1360 O O . GLU A 1 168 ? 55.550 6.618 39.868 1.00 27.81 190 GLU A O 1
ATOM 1366 N N . GLY A 1 169 ? 55.420 5.424 41.767 1.00 25.32 191 GLY A N 1
ATOM 1367 C CA . GLY A 1 169 ? 55.910 4.205 41.144 1.00 25.75 191 GLY A CA 1
ATOM 1368 C C . GLY A 1 169 ? 57.432 4.190 41.082 1.00 29.53 191 GLY A C 1
ATOM 1369 O O . GLY A 1 169 ? 58.104 5.049 41.673 1.00 28.19 191 GLY A O 1
ATOM 1370 N N . LYS A 1 170 ? 57.994 3.240 40.315 1.00 26.31 192 LYS A N 1
ATOM 1371 C CA . LYS A 1 170 ? 59.452 3.059 40.221 1.00 27.76 192 LYS A CA 1
ATOM 1372 C C . LYS A 1 170 ? 59.888 2.580 38.836 1.00 31.42 192 LYS A C 1
ATOM 1373 O O . LYS A 1 170 ? 59.049 2.219 38.014 1.00 30.24 192 LYS A O 1
ATOM 1379 N N . ALA A 1 171 ? 61.214 2.497 38.612 1.00 31.00 193 ALA A N 1
ATOM 1380 C CA . ALA A 1 171 ? 61.771 1.993 37.357 1.00 31.10 193 ALA A CA 1
ATOM 1381 C C . ALA A 1 171 ? 61.409 0.504 37.168 1.00 35.82 193 ALA A C 1
ATOM 1382 O O . ALA A 1 171 ? 61.181 -0.190 38.161 1.00 36.48 193 ALA A O 1
ATOM 1384 N N . PRO A 1 172 ? 61.234 0.001 35.925 1.00 32.31 194 PRO A N 1
ATOM 1385 C CA . PRO A 1 172 ? 61.436 0.682 34.638 1.00 31.45 194 PRO A CA 1
ATOM 1386 C C . PRO A 1 172 ? 60.212 1.471 34.157 1.00 31.00 194 PRO A C 1
ATOM 1387 O O . PRO A 1 172 ? 59.094 1.301 34.651 1.00 29.06 194 PRO A O 1
ATOM 1391 N N . THR A 1 173 ? 60.455 2.325 33.165 1.00 26.17 195 THR A N 1
ATOM 1392 C CA . THR A 1 173 ? 59.425 3.099 32.478 1.00 22.60 195 THR A CA 1
ATOM 1393 C C . THR A 1 173 ? 58.679 2.190 31.497 1.00 27.32 195 THR A C 1
ATOM 1394 O O . THR A 1 173 ? 59.306 1.347 30.822 1.00 27.75 195 THR A O 1
ATOM 1398 N N . ILE A 1 174 ? 57.345 2.372 31.433 1.00 22.04 196 ILE A N 1
ATOM 1399 C CA A ILE A 1 174 ? 56.466 1.665 30.505 0.70 21.73 196 ILE A CA 1
ATOM 1400 C CA B ILE A 1 174 ? 56.448 1.667 30.521 0.30 21.77 196 ILE A CA 1
ATOM 1401 C C . ILE A 1 174 ? 55.972 2.691 29.497 1.00 24.56 196 ILE A C 1
ATOM 1402 O O . ILE A 1 174 ? 55.462 3.749 29.891 1.00 23.74 196 ILE A O 1
ATOM 1411 N N . SER A 1 175 ? 56.132 2.396 28.197 1.00 20.78 197 SER A N 1
ATOM 1412 C CA A SER A 1 175 ? 55.653 3.280 27.135 0.70 19.75 197 SER A CA 1
ATOM 1413 C CA B SER A 1 175 ? 55.668 3.290 27.139 0.30 20.36 197 SER A CA 1
ATOM 1414 C C . SER A 1 175 ? 54.270 2.899 26.665 1.00 21.97 197 SER A C 1
ATOM 1415 O O . SER A 1 175 ? 53.938 1.713 26.657 1.00 21.05 197 SER A O 1
ATOM 1420 N N . ASN A 1 176 ? 53.463 3.896 26.240 1.00 18.88 198 ASN A N 1
ATOM 1421 C CA . ASN A 1 176 ? 52.105 3.685 25.705 1.00 17.77 198 ASN A CA 1
ATOM 1422 C C . ASN A 1 176 ? 51.276 2.812 26.633 1.00 20.75 198 ASN A C 1
ATOM 1423 O O . ASN A 1 176 ? 50.573 1.884 26.201 1.00 20.52 198 ASN A O 1
ATOM 1428 N N . ALA A 1 177 ? 51.340 3.143 27.923 1.00 18.36 199 ALA A N 1
ATOM 1429 C CA . ALA A 1 177 ? 50.660 2.380 28.953 1.00 17.67 199 ALA A CA 1
ATOM 1430 C C . ALA A 1 177 ? 49.201 2.676 28.955 1.00 20.24 199 ALA A C 1
ATOM 1431 O O . ALA A 1 177 ? 48.803 3.814 28.718 1.00 19.45 199 ALA A O 1
ATOM 1446 N N . ASP A 1 179 ? 45.396 2.232 31.040 1.00 15.58 201 ASP A N 1
ATOM 1447 C CA . ASP A 1 179 ? 44.808 2.071 32.379 1.00 14.87 201 ASP A CA 1
ATOM 1448 C C . ASP A 1 179 ? 43.278 2.041 32.292 1.00 15.66 201 ASP A C 1
ATOM 1449 O O . ASP A 1 179 ? 42.608 3.018 32.651 1.00 15.26 201 ASP A O 1
ATOM 1454 N N . PRO A 1 180 ? 42.706 0.902 31.874 1.00 13.61 202 PRO A N 1
ATOM 1455 C CA . PRO A 1 180 ? 41.248 0.824 31.740 1.00 12.75 202 PRO A CA 1
ATOM 1456 C C . PRO A 1 180 ? 40.533 1.106 33.060 1.00 14.22 202 PRO A C 1
ATOM 1457 O O . PRO A 1 180 ? 40.917 0.575 34.112 1.00 15.06 202 PRO A O 1
ATOM 1461 N N . ILE A 1 181 ? 39.507 1.951 32.995 1.00 11.25 203 ILE A N 1
ATOM 1462 C CA . ILE A 1 181 ? 38.687 2.318 34.163 1.00 11.40 203 ILE A CA 1
ATOM 1463 C C . ILE A 1 181 ? 37.203 2.249 33.797 1.00 12.15 203 ILE A C 1
ATOM 1464 O O . ILE A 1 181 ? 36.855 2.216 32.615 1.00 12.83 203 ILE A O 1
ATOM 1469 N N . ALA A 1 182 ? 36.340 2.232 34.832 1.00 11.58 204 ALA A N 1
ATOM 1470 C CA . ALA A 1 182 ? 34.904 2.178 34.637 1.00 12.55 204 ALA A CA 1
ATOM 1471 C C . ALA A 1 182 ? 34.280 3.442 35.190 1.00 16.91 204 ALA A C 1
ATOM 1472 O O . ALA A 1 182 ? 34.578 3.807 36.325 1.00 19.91 204 ALA A O 1
ATOM 1474 N N . VAL A 1 183 ? 33.413 4.073 34.434 1.00 12.11 205 VAL A N 1
ATOM 1475 C CA . VAL A 1 183 ? 32.731 5.308 34.845 1.00 12.30 205 VAL A CA 1
ATOM 1476 C C . VAL A 1 183 ? 31.234 5.032 34.882 1.00 14.96 205 VAL A C 1
ATOM 1477 O O . VAL A 1 183 ? 30.695 4.387 33.970 1.00 12.69 205 VAL A O 1
ATOM 1481 N N . GLU A 1 184 ? 30.539 5.527 35.915 1.00 12.45 206 GLU A N 1
ATOM 1482 C CA . GLU A 1 184 ? 29.094 5.371 35.968 1.00 12.49 206 GLU A CA 1
ATOM 1483 C C . GLU A 1 184 ? 28.431 5.902 34.684 1.00 14.97 206 GLU A C 1
ATOM 1484 O O . GLU A 1 184 ? 28.681 7.045 34.301 1.00 15.48 206 GLU A O 1
ATOM 1490 N N . GLY A 1 185 ? 27.564 5.090 34.057 1.00 13.03 207 GLY A N 1
ATOM 1491 C CA . GLY A 1 185 ? 26.908 5.506 32.822 1.00 12.54 207 GLY A CA 1
ATOM 1492 C C . GLY A 1 185 ? 25.403 5.682 32.895 1.00 14.70 207 GLY A C 1
ATOM 1493 O O . GLY A 1 185 ? 24.794 6.099 31.905 1.00 15.52 207 GLY A O 1
ATOM 1494 N N . GLY A 1 186 ? 24.788 5.346 34.040 1.00 13.39 208 GLY A N 1
ATOM 1495 C CA . GLY A 1 186 ? 23.329 5.355 34.140 1.00 14.08 208 GLY A CA 1
ATOM 1496 C C . GLY A 1 186 ? 22.676 6.711 33.972 1.00 16.98 208 GLY A C 1
ATOM 1497 O O . GLY A 1 186 ? 21.698 6.845 33.218 1.00 15.82 208 GLY A O 1
ATOM 1498 N N . THR A 1 187 ? 23.190 7.748 34.681 1.00 15.78 209 THR A N 1
ATOM 1499 C CA . THR A 1 187 ? 22.530 9.053 34.554 1.00 15.99 209 THR A CA 1
ATOM 1500 C C . THR A 1 187 ? 22.882 9.706 33.223 1.00 16.73 209 THR A C 1
ATOM 1501 O O . THR A 1 187 ? 22.036 10.419 32.667 1.00 17.83 209 THR A O 1
ATOM 1505 N N . LEU A 1 188 ? 24.094 9.433 32.678 1.00 15.57 210 LEU A N 1
ATOM 1506 C CA . LEU A 1 188 ? 24.431 9.967 31.362 1.00 15.57 210 LEU A CA 1
ATOM 1507 C C . LEU A 1 188 ? 23.487 9.399 30.326 1.00 16.53 210 LEU A C 1
ATOM 1508 O O . LEU A 1 188 ? 22.960 10.134 29.489 1.00 16.67 210 LEU A O 1
ATOM 1513 N N . TYR A 1 189 ? 23.250 8.078 30.391 1.00 13.83 211 TYR A N 1
ATOM 1514 C CA . TYR A 1 189 ? 22.343 7.468 29.425 1.00 14.60 211 TYR A CA 1
ATOM 1515 C C . TYR A 1 189 ? 20.956 8.089 29.491 1.00 18.19 211 TYR A C 1
ATOM 1516 O O . TYR A 1 189 ? 20.414 8.439 28.438 1.00 17.10 211 TYR A O 1
ATOM 1525 N N . SER A 1 190 ? 20.375 8.210 30.700 1.00 15.98 212 SER A N 1
ATOM 1526 C CA A SER A 1 190 ? 19.026 8.752 30.844 0.80 16.37 212 SER A CA 1
ATOM 1527 C CA B SER A 1 190 ? 19.034 8.761 30.887 0.20 16.17 212 SER A CA 1
ATOM 1528 C C . SER A 1 190 ? 18.958 10.176 30.329 1.00 20.11 212 SER A C 1
ATOM 1529 O O . SER A 1 190 ? 17.990 10.522 29.633 1.00 20.77 212 SER A O 1
ATOM 1547 N N . LEU A 1 192 ? 21.078 11.802 28.066 1.00 18.40 214 LEU A N 1
ATOM 1548 C CA . LEU A 1 192 ? 21.256 11.904 26.610 1.00 17.90 214 LEU A CA 1
ATOM 1549 C C . LEU A 1 192 ? 20.134 11.210 25.855 1.00 20.03 214 LEU A C 1
ATOM 1550 O O . LEU A 1 192 ? 19.775 11.683 24.773 1.00 19.64 214 LEU A O 1
ATOM 1555 N N . LYS A 1 193 ? 19.533 10.144 26.411 1.00 17.25 215 LYS A N 1
ATOM 1556 C CA . LYS A 1 193 ? 18.380 9.522 25.762 1.00 17.38 215 LYS A CA 1
ATOM 1557 C C . LYS A 1 193 ? 17.229 10.530 25.678 1.00 22.79 215 LYS A C 1
ATOM 1558 O O . LYS A 1 193 ? 16.558 10.609 24.645 1.00 22.27 215 LYS A O 1
ATOM 1564 N N . GLY A 1 194 ? 17.005 11.277 26.762 1.00 20.86 216 GLY A N 1
ATOM 1565 C CA . GLY A 1 194 ? 15.939 12.267 26.811 1.00 20.26 216 GLY A CA 1
ATOM 1566 C C . GLY A 1 194 ? 16.151 13.357 25.780 1.00 24.62 216 GLY A C 1
ATOM 1567 O O . GLY A 1 194 ? 15.229 13.666 25.017 1.00 25.00 216 GLY A O 1
ATOM 1568 N N . LYS A 1 195 ? 17.392 13.897 25.691 1.00 20.28 217 LYS A N 1
ATOM 1569 C CA . LYS A 1 195 ? 17.723 14.964 24.734 1.00 19.48 217 LYS A CA 1
ATOM 1570 C C . LYS A 1 195 ? 17.675 14.469 23.277 1.00 23.28 217 LYS A C 1
ATOM 1571 O O . LYS A 1 195 ? 17.108 15.138 22.417 1.00 24.95 217 LYS A O 1
ATOM 1577 N N . GLU A 1 196 ? 18.278 13.302 23.003 1.00 18.42 218 GLU A N 1
ATOM 1578 C CA . GLU A 1 196 ? 18.350 12.825 21.629 1.00 18.47 218 GLU A CA 1
ATOM 1579 C C . GLU A 1 196 ? 17.022 12.247 21.128 1.00 22.96 218 GLU A C 1
ATOM 1580 O O . GLU A 1 196 ? 16.711 12.459 19.942 1.00 24.76 218 GLU A O 1
ATOM 1586 N N . SER A 1 197 ? 16.205 11.598 21.991 1.00 21.28 219 SER A N 1
ATOM 1587 C CA . SER A 1 197 ? 14.890 11.120 21.522 1.00 22.69 219 SER A CA 1
ATOM 1588 C C . SER A 1 197 ? 13.992 12.330 21.183 1.00 28.51 219 SER A C 1
ATOM 1589 O O . SER A 1 197 ? 13.276 12.308 20.167 1.00 29.25 219 SER A O 1
ATOM 1592 N N . ALA A 1 198 ? 14.099 13.425 21.966 1.00 25.50 220 ALA A N 1
ATOM 1593 C CA . ALA A 1 198 ? 13.341 14.661 21.699 1.00 27.24 220 ALA A CA 1
ATOM 1594 C C . ALA A 1 198 ? 13.752 15.286 20.354 1.00 30.50 220 ALA A C 1
ATOM 1595 O O . ALA A 1 198 ? 12.927 15.914 19.701 1.00 31.75 220 ALA A O 1
ATOM 1597 N N . ALA A 1 199 ? 15.025 15.094 19.941 1.00 25.83 221 ALA A N 1
ATOM 1598 C CA . ALA A 1 199 ? 15.592 15.582 18.677 1.00 25.64 221 ALA A CA 1
ATOM 1599 C C . ALA A 1 199 ? 15.270 14.618 17.511 1.00 28.89 221 ALA A C 1
ATOM 1600 O O . ALA A 1 199 ? 15.681 14.873 16.374 1.00 28.38 221 ALA A O 1
ATOM 1602 N N . GLY A 1 200 ? 14.511 13.548 17.796 1.00 26.71 222 GLY A N 1
ATOM 1603 C CA . GLY A 1 200 ? 14.098 12.565 16.796 1.00 26.06 222 GLY A CA 1
ATOM 1604 C C . GLY A 1 200 ? 15.181 11.580 16.414 1.00 27.20 222 GLY A C 1
ATOM 1605 O O . GLY A 1 200 ? 15.152 11.029 15.308 1.00 26.50 222 GLY A O 1
ATOM 1606 N N . LYS A 1 201 ? 16.124 11.306 17.345 1.00 22.08 223 LYS A N 1
ATOM 1607 C CA . LYS A 1 201 ? 17.238 10.405 17.065 1.00 20.72 223 LYS A CA 1
ATOM 1608 C C . LYS A 1 201 ? 17.106 9.095 17.813 1.00 21.29 223 LYS A C 1
ATOM 1609 O O . LYS A 1 201 ? 16.482 9.049 18.878 1.00 21.24 223 LYS A O 1
ATOM 1615 N N . LYS A 1 202 ? 17.724 8.035 17.269 1.00 21.35 224 LYS A N 1
ATOM 1616 C CA . LYS A 1 202 ? 17.671 6.667 17.806 1.00 21.70 224 LYS A CA 1
ATOM 1617 C C . LYS A 1 202 ? 18.985 6.247 18.468 1.00 21.84 224 LYS A C 1
ATOM 1618 O O . LYS A 1 202 ? 19.100 5.139 19.000 1.00 21.51 224 LYS A O 1
ATOM 1624 N N . ILE A 1 203 ? 20.007 7.102 18.360 1.00 19.15 225 ILE A N 1
ATOM 1625 C CA . ILE A 1 203 ? 21.331 6.819 18.908 1.00 18.29 225 ILE A CA 1
ATOM 1626 C C . ILE A 1 203 ? 21.872 8.054 19.590 1.00 19.07 225 ILE A C 1
ATOM 1627 O O . ILE A 1 203 ? 21.347 9.165 19.414 1.00 19.45 225 ILE A O 1
ATOM 1632 N N . VAL A 1 204 ? 22.951 7.847 20.346 1.00 16.15 226 VAL A N 1
ATOM 1633 C CA . VAL A 1 204 ? 23.741 8.914 20.954 1.00 15.41 226 VAL A CA 1
ATOM 1634 C C . VAL A 1 204 ? 25.157 8.747 20.452 1.00 16.96 226 VAL A C 1
ATOM 1635 O O . VAL A 1 204 ? 25.650 7.621 20.401 1.00 17.20 226 VAL A O 1
ATOM 1639 N N . SER A 1 205 ? 25.802 9.859 20.095 1.00 15.42 227 SER A N 1
ATOM 1640 C CA . SER A 1 205 ? 27.201 9.889 19.664 1.00 15.17 227 SER A CA 1
ATOM 1641 C C . SER A 1 205 ? 27.978 10.741 20.630 1.00 17.28 227 SER A C 1
ATOM 1642 O O . SER A 1 205 ? 27.531 11.844 20.978 1.00 16.04 227 SER A O 1
ATOM 1645 N N . TYR A 1 206 ? 29.135 10.259 21.067 1.00 15.03 228 TYR A N 1
ATOM 1646 C CA . TYR A 1 206 ? 29.952 11.071 21.963 1.00 14.65 228 TYR A CA 1
ATOM 1647 C C . TYR A 1 206 ? 31.432 10.809 21.722 1.00 18.06 228 TYR A C 1
ATOM 1648 O O . TYR A 1 206 ? 31.814 9.833 21.066 1.00 17.28 228 TYR A O 1
ATOM 1657 N N . ARG A 1 207 ? 32.262 11.692 22.248 1.00 15.29 229 ARG A N 1
ATOM 1658 C CA . ARG A 1 207 ? 33.698 11.484 22.214 1.00 14.97 229 ARG A CA 1
ATOM 1659 C C . ARG A 1 207 ? 34.270 11.941 23.540 1.00 16.15 229 ARG A C 1
ATOM 1660 O O . ARG A 1 207 ? 33.585 12.655 24.281 1.00 16.12 229 ARG A O 1
ATOM 1668 N N . VAL A 1 208 ? 35.520 11.574 23.818 1.00 12.94 230 VAL A N 1
ATOM 1669 C CA . VAL A 1 208 ? 36.185 11.947 25.061 1.00 13.23 230 VAL A CA 1
ATOM 1670 C C . VAL A 1 208 ? 37.391 12.794 24.724 1.00 17.09 230 VAL A C 1
ATOM 1671 O O . VAL A 1 208 ? 38.257 12.338 23.972 1.00 17.76 230 VAL A O 1
ATOM 1675 N N . LYS A 1 209 ? 37.456 14.019 25.302 1.00 13.85 231 LYS A N 1
ATOM 1676 C CA . LYS A 1 209 ? 38.610 14.872 25.125 1.00 14.86 231 LYS A CA 1
ATOM 1677 C C . LYS A 1 209 ? 39.550 14.711 26.327 1.00 17.93 231 LYS A C 1
ATOM 1678 O O . LYS A 1 209 ? 39.133 14.344 27.435 1.00 17.33 231 LYS A O 1
ATOM 1684 N N . TYR A 1 210 ? 40.832 14.931 26.101 1.00 13.96 232 TYR A N 1
ATOM 1685 C CA . TYR A 1 210 ? 41.812 14.757 27.152 1.00 13.08 232 TYR A CA 1
ATOM 1686 C C . TYR A 1 210 ? 42.984 15.714 26.938 1.00 15.74 232 TYR A C 1
ATOM 1687 O O . TYR A 1 210 ? 43.235 16.117 25.804 1.00 15.29 232 TYR A O 1
ATOM 1696 N N . PRO A 1 211 ? 43.739 16.047 27.986 1.00 15.22 233 PRO A N 1
ATOM 1697 C CA . PRO A 1 211 ? 44.876 16.978 27.800 1.00 15.40 233 PRO A CA 1
ATOM 1698 C C . PRO A 1 211 ? 46.010 16.319 27.012 1.00 18.08 233 PRO A C 1
ATOM 1699 O O . PRO A 1 211 ? 46.489 15.243 27.366 1.00 17.54 233 PRO A O 1
ATOM 1703 N N . LEU A 1 212 ? 46.494 17.033 25.988 1.00 17.18 234 LEU A N 1
ATOM 1704 C CA . LEU A 1 212 ? 47.561 16.543 25.120 1.00 17.72 234 LEU A CA 1
ATOM 1705 C C . LEU A 1 212 ? 48.881 17.252 25.430 1.00 19.05 234 LEU A C 1
ATOM 1706 O O . LEU A 1 212 ? 49.944 16.621 25.391 1.00 18.89 234 LEU A O 1
ATOM 1711 N N . THR A 1 213 ? 48.835 18.571 25.671 1.00 18.09 235 THR A N 1
ATOM 1712 C CA . THR A 1 213 ? 50.056 19.302 26.033 1.00 17.33 235 THR A CA 1
ATOM 1713 C C . THR A 1 213 ? 49.754 20.323 27.107 1.00 20.09 235 THR A C 1
ATOM 1714 O O . THR A 1 213 ? 48.619 20.799 27.200 1.00 19.31 235 THR A O 1
ATOM 1718 N N . PHE A 1 214 ? 50.763 20.682 27.887 1.00 20.66 236 PHE A N 1
ATOM 1719 C CA . PHE A 1 214 ? 50.658 21.786 28.842 1.00 20.21 236 PHE A CA 1
ATOM 1720 C C . PHE A 1 214 ? 51.219 23.063 28.213 1.00 21.29 236 PHE A C 1
ATOM 1721 O O . PHE A 1 214 ? 51.950 23.008 27.202 1.00 23.31 236 PHE A O 1
ATOM 1729 N N . ASN A 1 215 ? 50.955 24.203 28.859 1.00 19.71 237 ASN A N 1
ATOM 1730 C CA . ASN A 1 215 ? 51.625 25.448 28.476 1.00 20.82 237 ASN A CA 1
ATOM 1731 C C . ASN A 1 215 ? 53.100 25.347 28.993 1.00 28.72 237 ASN A C 1
ATOM 1732 O O . ASN A 1 215 ? 53.477 24.340 29.600 1.00 27.55 237 ASN A O 1
ATOM 1737 N N . ALA A 1 216 ? 53.928 26.368 28.754 1.00 29.03 238 ALA A N 1
ATOM 1738 C CA . ALA A 1 216 ? 55.357 26.345 29.089 1.00 30.57 238 ALA A CA 1
ATOM 1739 C C . ALA A 1 216 ? 55.682 25.987 30.546 1.00 36.13 238 ALA A C 1
ATOM 1740 O O . ALA A 1 216 ? 56.655 25.261 30.769 1.00 37.38 238 ALA A O 1
ATOM 1742 N N . ASP A 1 217 ? 54.892 26.461 31.529 1.00 31.79 239 ASP A N 1
ATOM 1743 C CA . ASP A 1 217 ? 55.215 26.192 32.939 1.00 31.90 239 ASP A CA 1
ATOM 1744 C C . ASP A 1 217 ? 54.278 25.157 33.590 1.00 34.51 239 ASP A C 1
ATOM 1745 O O . ASP A 1 217 ? 54.242 25.036 34.818 1.00 34.49 239 ASP A O 1
ATOM 1750 N N . SER A 1 218 ? 53.527 24.397 32.760 1.00 29.48 240 SER A N 1
ATOM 1751 C CA . SER A 1 218 ? 52.615 23.348 33.202 1.00 28.28 240 SER A CA 1
ATOM 1752 C C . SER A 1 218 ? 51.527 23.846 34.195 1.00 31.92 240 SER A C 1
ATOM 1753 O O . SER A 1 218 ? 51.058 23.079 35.039 1.00 34.32 240 SER A O 1
ATOM 1756 N N . THR A 1 219 ? 51.070 25.098 34.045 1.00 26.30 241 THR A N 1
ATOM 1757 C CA . THR A 1 219 ? 49.993 25.606 34.905 1.00 25.57 241 THR A CA 1
ATOM 1758 C C . THR A 1 219 ? 48.620 25.501 34.217 1.00 26.14 241 THR A C 1
ATOM 1759 O O . THR A 1 219 ? 47.586 25.657 34.873 1.00 25.88 241 THR A O 1
ATOM 1763 N N . LYS A 1 220 ? 48.608 25.286 32.885 1.00 22.68 242 LYS A N 1
ATOM 1764 C CA . LYS A 1 220 ? 47.373 25.180 32.110 1.00 21.81 242 LYS A CA 1
ATOM 1765 C C . LYS A 1 220 ? 47.498 24.125 31.039 1.00 23.17 242 LYS A C 1
ATOM 1766 O O . LYS A 1 220 ? 48.609 23.805 30.605 1.00 20.62 242 LYS A O 1
ATOM 1772 N N . ILE A 1 221 ? 46.348 23.601 30.586 1.00 20.87 243 ILE A N 1
ATOM 1773 C CA . ILE A 1 221 ? 46.321 22.707 29.440 1.00 18.99 243 ILE A CA 1
ATOM 1774 C C . ILE A 1 221 ? 46.374 23.582 28.199 1.00 22.90 243 ILE A C 1
ATOM 1775 O O . ILE A 1 221 ? 45.531 24.479 28.052 1.00 23.67 243 ILE A O 1
ATOM 1780 N N . ALA A 1 222 ? 47.342 23.329 27.297 1.00 19.74 244 ALA A N 1
ATOM 1781 C CA . ALA A 1 222 ? 47.474 24.118 26.071 1.00 18.91 244 ALA A CA 1
ATOM 1782 C C . ALA A 1 222 ? 46.681 23.509 24.912 1.00 22.68 244 ALA A C 1
ATOM 1783 O O . ALA A 1 222 ? 46.067 24.252 24.137 1.00 24.54 244 ALA A O 1
ATOM 1785 N N . THR A 1 223 ? 46.777 22.178 24.710 1.00 18.69 245 THR A N 1
ATOM 1786 C CA . THR A 1 223 ? 46.049 21.534 23.625 1.00 17.34 245 THR A CA 1
ATOM 1787 C C . THR A 1 223 ? 45.366 20.268 24.128 1.00 18.58 245 THR A C 1
ATOM 1788 O O . THR A 1 223 ? 45.798 19.670 25.124 1.00 18.53 245 THR A O 1
ATOM 1792 N N . TRP A 1 224 ? 44.348 19.852 23.401 1.00 17.28 246 TRP A N 1
ATOM 1793 C CA . TRP A 1 224 ? 43.542 18.678 23.750 1.00 16.89 246 TRP A CA 1
ATOM 1794 C C . TRP A 1 224 ? 43.521 17.680 22.625 1.00 18.67 246 TRP A C 1
ATOM 1795 O O . TRP A 1 224 ? 43.566 18.061 21.439 1.00 19.79 246 TRP A O 1
ATOM 1806 N N . GLY A 1 225 ? 43.419 16.418 23.010 1.00 15.07 247 GLY A N 1
ATOM 1807 C CA . GLY A 1 225 ? 43.234 15.312 22.080 1.00 15.07 247 GLY A CA 1
ATOM 1808 C C . GLY A 1 225 ? 41.802 14.835 22.202 1.00 17.45 247 GLY A C 1
ATOM 1809 O O . GLY A 1 225 ? 41.121 15.126 23.199 1.00 15.56 247 GLY A O 1
ATOM 1810 N N . TYR A 1 226 ? 41.329 14.066 21.212 1.00 16.28 248 TYR A N 1
ATOM 1811 C CA . TYR A 1 226 ? 39.959 13.567 21.212 1.00 15.53 248 TYR A CA 1
ATOM 1812 C C . TYR A 1 226 ? 39.951 12.128 20.782 1.00 17.53 248 TYR A C 1
ATOM 1813 O O . TYR A 1 226 ? 40.647 11.752 19.811 1.00 16.67 248 TYR A O 1
ATOM 1822 N N . SER A 1 227 ? 39.142 11.339 21.453 1.00 15.13 249 SER A N 1
ATOM 1823 C CA . SER A 1 227 ? 38.942 9.948 21.053 1.00 13.56 249 SER A CA 1
ATOM 1824 C C . SER A 1 227 ? 38.163 9.890 19.751 1.00 15.63 249 SER A C 1
ATOM 1825 O O . SER A 1 227 ? 37.587 10.888 19.312 1.00 17.57 249 SER A O 1
ATOM 1828 N N . LYS A 1 228 ? 38.074 8.692 19.181 1.00 15.52 250 LYS A N 1
ATOM 1829 C CA . LYS A 1 228 ? 37.148 8.451 18.098 1.00 16.89 250 LYS A CA 1
ATOM 1830 C C . LYS A 1 228 ? 35.730 8.604 18.644 1.00 18.05 250 LYS A C 1
ATOM 1831 O O . LYS A 1 228 ? 35.516 8.559 19.872 1.00 18.17 250 LYS A O 1
ATOM 1837 N N . ILE A 1 229 ? 34.757 8.758 17.751 1.00 16.16 251 ILE A N 1
ATOM 1838 C CA . ILE A 1 229 ? 33.377 8.830 18.173 1.00 14.76 251 ILE A CA 1
ATOM 1839 C C . ILE A 1 229 ? 32.889 7.432 18.598 1.00 18.59 251 ILE A C 1
ATOM 1840 O O . ILE A 1 229 ? 33.179 6.414 17.948 1.00 20.03 251 ILE A O 1
ATOM 1845 N N . SER A 1 230 ? 32.171 7.394 19.719 1.00 15.37 252 SER A N 1
ATOM 1846 C CA A SER A 1 230 ? 31.557 6.178 20.247 0.50 14.60 252 SER A CA 1
ATOM 1847 C CA B SER A 1 230 ? 31.564 6.176 20.240 0.50 14.51 252 SER A CA 1
ATOM 1848 C C . SER A 1 230 ? 30.056 6.352 20.194 1.00 19.01 252 SER A C 1
ATOM 1849 O O . SER A 1 230 ? 29.571 7.479 20.312 1.00 18.62 252 SER A O 1
ATOM 1854 N N . GLN A 1 231 ? 29.317 5.281 19.946 1.00 16.29 253 GLN A N 1
ATOM 1855 C CA . GLN A 1 231 ? 27.861 5.428 19.821 1.00 17.05 253 GLN A CA 1
ATOM 1856 C C . GLN A 1 231 ? 27.143 4.347 20.558 1.00 19.42 253 GLN A C 1
ATOM 1857 O O . GLN A 1 231 ? 27.664 3.232 20.718 1.00 20.67 253 GLN A O 1
ATOM 1863 N N . PHE A 1 232 ? 25.923 4.658 20.981 1.00 16.00 254 PHE A N 1
ATOM 1864 C CA . PHE A 1 232 ? 25.074 3.647 21.602 1.00 16.15 254 PHE A CA 1
ATOM 1865 C C . PHE A 1 232 ? 23.631 3.891 21.226 1.00 19.04 254 PHE A C 1
ATOM 1866 O O . PHE A 1 232 ? 23.221 5.018 20.937 1.00 17.76 254 PHE A O 1
ATOM 1874 N N . SER A 1 233 ? 22.853 2.814 21.215 1.00 17.77 255 SER A N 1
ATOM 1875 C CA . SER A 1 233 ? 21.444 2.915 20.883 1.00 18.21 255 SER A CA 1
ATOM 1876 C C . SER A 1 233 ? 20.649 3.390 22.096 1.00 19.91 255 SER A C 1
ATOM 1877 O O . SER A 1 233 ? 20.953 2.992 23.227 1.00 19.76 255 SER A O 1
ATOM 1880 N N . ILE A 1 234 ? 19.592 4.182 21.845 1.00 18.84 256 ILE A N 1
ATOM 1881 C CA . ILE A 1 234 ? 18.672 4.626 22.908 1.00 18.72 256 ILE A CA 1
ATOM 1882 C C . ILE A 1 234 ? 17.259 4.055 22.653 1.00 24.87 256 ILE A C 1
ATOM 1883 O O . ILE A 1 234 ? 16.287 4.494 23.268 1.00 24.89 256 ILE A O 1
ATOM 1888 N N . GLU A 1 235 ? 17.173 3.045 21.765 1.00 25.71 257 GLU A N 1
ATOM 1889 C CA . GLU A 1 235 ? 15.925 2.310 21.519 1.00 28.81 257 GLU A CA 1
ATOM 1890 C C . GLU A 1 235 ? 15.844 1.196 22.556 1.00 41.22 257 GLU A C 1
ATOM 1891 O O . GLU A 1 235 ? 16.869 0.608 22.924 1.00 41.44 257 GLU A O 1
ATOM 1897 N N . GLU A 1 236 ? 14.660 0.946 23.074 1.00 44.70 258 GLU A N 1
ATOM 1898 C CA . GLU A 1 236 ? 14.461 -0.121 24.048 1.00 46.57 258 GLU A CA 1
ATOM 1899 C C . GLU A 1 236 ? 13.284 -0.970 23.592 1.00 53.92 258 GLU A C 1
ATOM 1900 O O . GLU A 1 236 ? 12.560 -0.543 22.690 1.00 54.85 258 GLU A O 1
ATOM 1906 N N . ALA A 1 237 ? 13.146 -2.195 24.143 1.00 51.87 259 ALA A N 1
ATOM 1907 C CA . ALA A 1 237 ? 12.104 -3.173 23.777 1.00 82.03 259 ALA A CA 1
ATOM 1908 C C . ALA A 1 237 ? 10.678 -2.614 23.884 1.00 105.92 259 ALA A C 1
ATOM 1909 O O . ALA A 1 237 ? 10.375 -1.835 24.782 1.00 68.25 259 ALA A O 1
ATOM 1911 N N . GLN B 1 9 ? 24.008 -4.929 20.986 1.00 37.15 31 GLN B N 1
ATOM 1912 C CA . GLN B 1 9 ? 24.550 -5.189 19.645 1.00 36.45 31 GLN B CA 1
ATOM 1913 C C . GLN B 1 9 ? 25.687 -6.219 19.679 1.00 34.97 31 GLN B C 1
ATOM 1914 O O . GLN B 1 9 ? 26.662 -6.033 20.419 1.00 36.29 31 GLN B O 1
ATOM 1920 N N . LEU B 1 10 ? 25.575 -7.283 18.852 1.00 25.60 32 LEU B N 1
ATOM 1921 C CA . LEU B 1 10 ? 26.618 -8.324 18.726 1.00 23.05 32 LEU B CA 1
ATOM 1922 C C . LEU B 1 10 ? 27.567 -7.928 17.618 1.00 23.54 32 LEU B C 1
ATOM 1923 O O . LEU B 1 10 ? 27.119 -7.540 16.527 1.00 22.79 32 LEU B O 1
ATOM 1928 N N . SER B 1 11 ? 28.881 -8.001 17.883 1.00 17.70 33 SER B N 1
ATOM 1929 C CA A SER B 1 11 ? 29.874 -7.546 16.911 0.34 17.25 33 SER B CA 1
ATOM 1930 C CA B SER B 1 11 ? 29.851 -7.585 16.871 0.33 17.13 33 SER B CA 1
ATOM 1931 C CA C SER B 1 11 ? 29.878 -7.536 16.917 0.33 17.28 33 SER B CA 1
ATOM 1932 C C . SER B 1 11 ? 31.129 -8.370 16.964 1.00 20.18 33 SER B C 1
ATOM 1933 O O . SER B 1 11 ? 31.553 -8.753 18.068 1.00 22.62 33 SER B O 1
ATOM 1940 N N . SER B 1 12 ? 31.747 -8.598 15.793 1.00 16.14 34 SER B N 1
ATOM 1941 C CA . SER B 1 12 ? 32.968 -9.371 15.809 1.00 14.80 34 SER B CA 1
ATOM 1942 C C . SER B 1 12 ? 33.655 -9.297 14.486 1.00 15.00 34 SER B C 1
ATOM 1943 O O . SER B 1 12 ? 32.974 -9.219 13.462 1.00 15.75 34 SER B O 1
ATOM 1946 N N . TYR B 1 13 ? 34.998 -9.473 14.478 1.00 12.51 35 TYR B N 1
ATOM 1947 C CA . TYR B 1 13 ? 35.656 -9.708 13.202 1.00 11.25 35 TYR B CA 1
ATOM 1948 C C . TYR B 1 13 ? 35.253 -11.093 12.718 1.00 12.90 35 TYR B C 1
ATOM 1949 O O . TYR B 1 13 ? 34.954 -12.001 13.519 1.00 13.42 35 TYR B O 1
ATOM 1958 N N . ALA B 1 14 ? 35.226 -11.246 11.398 1.00 10.51 36 ALA B N 1
ATOM 1959 C CA . ALA B 1 14 ? 34.743 -12.493 10.802 1.00 10.32 36 ALA B CA 1
ATOM 1960 C C . ALA B 1 14 ? 35.378 -12.732 9.478 1.00 12.21 36 ALA B C 1
ATOM 1961 O O . ALA B 1 14 ? 35.769 -11.781 8.788 1.00 13.02 36 ALA B O 1
ATOM 1963 N N . ILE B 1 15 ? 35.402 -14.003 9.063 1.00 10.55 37 ILE B N 1
ATOM 1964 C CA . ILE B 1 15 ? 35.829 -14.379 7.711 1.00 10.19 37 ILE B CA 1
ATOM 1965 C C . ILE B 1 15 ? 34.591 -14.721 6.879 1.00 12.77 37 ILE B C 1
ATOM 1966 O O . ILE B 1 15 ? 33.701 -15.439 7.372 1.00 12.39 37 ILE B O 1
ATOM 1971 N N . VAL B 1 16 ? 34.552 -14.259 5.624 1.00 11.54 38 VAL B N 1
ATOM 1972 C CA . VAL B 1 16 ? 33.491 -14.621 4.660 1.00 11.87 38 VAL B CA 1
ATOM 1973 C C . VAL B 1 16 ? 33.976 -15.870 3.929 1.00 14.29 38 VAL B C 1
ATOM 1974 O O . VAL B 1 16 ? 35.100 -15.855 3.417 1.00 13.82 38 VAL B O 1
ATOM 1978 N N . ASP B 1 17 ? 33.173 -16.930 3.837 1.00 11.19 39 ASP B N 1
ATOM 1979 C CA . ASP B 1 17 ? 33.681 -18.123 3.146 1.00 11.83 39 ASP B CA 1
ATOM 1980 C C . ASP B 1 17 ? 32.542 -19.050 2.772 1.00 14.19 39 ASP B C 1
ATOM 1981 O O . ASP B 1 17 ? 31.431 -18.891 3.273 1.00 14.31 39 ASP B O 1
ATOM 1986 N N . TYR B 1 18 ? 32.819 -20.003 1.889 1.00 13.95 40 TYR B N 1
ATOM 1987 C CA . TYR B 1 18 ? 31.873 -21.027 1.490 1.00 14.66 40 TYR B CA 1
ATOM 1988 C C . TYR B 1 18 ? 31.875 -22.186 2.451 1.00 17.32 40 TYR B C 1
ATOM 1989 O O . TYR B 1 18 ? 32.946 -22.676 2.850 1.00 16.95 40 TYR B O 1
ATOM 1998 N N . SER B 1 19 ? 30.698 -22.660 2.800 1.00 15.31 41 SER B N 1
ATOM 1999 C CA . SER B 1 19 ? 30.540 -23.907 3.554 1.00 14.88 41 SER B CA 1
ATOM 2000 C C . SER B 1 19 ? 30.830 -25.093 2.602 1.00 16.67 41 SER B C 1
ATOM 2001 O O . SER B 1 19 ? 31.053 -24.895 1.387 1.00 17.00 41 SER B O 1
ATOM 2004 N N . SER B 1 20 ? 30.726 -26.327 3.120 1.00 18.41 42 SER B N 1
ATOM 2005 C CA . SER B 1 20 ? 30.935 -27.540 2.307 1.00 19.51 42 SER B CA 1
ATOM 2006 C C . SER B 1 20 ? 29.888 -27.714 1.184 1.00 22.37 42 SER B C 1
ATOM 2007 O O . SER B 1 20 ? 30.118 -28.466 0.219 1.00 22.51 42 SER B O 1
ATOM 2010 N N . THR B 1 21 ? 28.748 -27.012 1.301 1.00 19.12 43 THR B N 1
ATOM 2011 C CA . THR B 1 21 ? 27.717 -27.090 0.273 1.00 19.53 43 THR B CA 1
ATOM 2012 C C . THR B 1 21 ? 27.629 -25.755 -0.514 1.00 21.03 43 THR B C 1
ATOM 2013 O O . THR B 1 21 ? 26.651 -25.530 -1.231 1.00 21.86 43 THR B O 1
ATOM 2025 N N . ARG B 1 23 ? 27.319 -22.631 0.444 1.00 17.14 45 ARG B N 1
ATOM 2026 C CA . ARG B 1 23 ? 26.511 -21.562 1.024 1.00 16.36 45 ARG B CA 1
ATOM 2027 C C . ARG B 1 23 ? 27.535 -20.546 1.572 1.00 17.15 45 ARG B C 1
ATOM 2028 O O . ARG B 1 23 ? 28.502 -20.957 2.234 1.00 15.95 45 ARG B O 1
ATOM 2036 N N . THR B 1 24 ? 27.339 -19.238 1.322 1.00 13.77 46 THR B N 1
ATOM 2037 C CA . THR B 1 24 ? 28.282 -18.272 1.896 1.00 12.97 46 THR B CA 1
ATOM 2038 C C . THR B 1 24 ? 27.889 -18.001 3.321 1.00 15.65 46 THR B C 1
ATOM 2039 O O . THR B 1 24 ? 26.745 -17.609 3.584 1.00 15.15 46 THR B O 1
ATOM 2043 N N . LEU B 1 25 ? 28.839 -18.236 4.240 1.00 13.32 47 LEU B N 1
ATOM 2044 C CA . LEU B 1 25 ? 28.640 -17.963 5.667 1.00 12.47 47 LEU B CA 1
ATOM 2045 C C . LEU B 1 25 ? 29.656 -16.951 6.126 1.00 13.80 47 LEU B C 1
ATOM 2046 O O . LEU B 1 25 ? 30.669 -16.713 5.459 1.00 13.53 47 LEU B O 1
ATOM 2051 N N . ILE B 1 26 ? 29.420 -16.390 7.305 1.00 11.92 48 ILE B N 1
ATOM 2052 C CA . ILE B 1 26 ? 30.427 -15.576 7.952 1.00 11.19 48 ILE B CA 1
ATOM 2053 C C . ILE B 1 26 ? 30.809 -16.309 9.216 1.00 13.77 48 ILE B C 1
ATOM 2054 O O . ILE B 1 26 ? 29.957 -16.928 9.875 1.00 14.43 48 ILE B O 1
ATOM 2059 N N . TYR B 1 27 ? 32.101 -16.283 9.506 1.00 12.04 49 TYR B N 1
ATOM 2060 C CA . TYR B 1 27 ? 32.680 -17.048 10.605 1.00 11.58 49 TYR B CA 1
ATOM 2061 C C . TYR B 1 27 ? 33.250 -16.065 11.598 1.00 13.58 49 TYR B C 1
ATOM 2062 O O . TYR B 1 27 ? 34.418 -15.663 11.465 1.00 12.48 49 TYR B O 1
ATOM 2071 N N . PRO B 1 28 ? 32.442 -15.639 12.583 1.00 12.95 50 PRO B N 1
ATOM 2072 C CA . PRO B 1 28 ? 32.932 -14.634 13.530 1.00 12.27 50 PRO B CA 1
ATOM 2073 C C . PRO B 1 28 ? 33.793 -15.247 14.602 1.00 14.07 50 PRO B C 1
ATOM 2074 O O . PRO B 1 28 ? 33.516 -16.369 15.046 1.00 14.85 50 PRO B O 1
ATOM 2078 N N . LEU B 1 29 ? 34.808 -14.492 15.045 1.00 11.79 51 LEU B N 1
ATOM 2079 C CA . LEU B 1 29 ? 35.661 -14.981 16.118 1.00 12.36 51 LEU B CA 1
ATOM 2080 C C . LEU B 1 29 ? 34.845 -15.270 17.383 1.00 15.59 51 LEU B C 1
ATOM 2081 O O . LEU B 1 29 ? 34.160 -14.382 17.884 1.00 14.62 51 LEU B O 1
ATOM 2086 N N . GLY B 1 30 ? 34.928 -16.495 17.865 1.00 14.48 52 GLY B N 1
ATOM 2087 C CA . GLY B 1 30 ? 34.262 -16.900 19.098 1.00 15.48 52 GLY B CA 1
ATOM 2088 C C . GLY B 1 30 ? 32.777 -17.168 19.001 1.00 16.45 52 GLY B C 1
ATOM 2089 O O . GLY B 1 30 ? 32.122 -17.382 20.031 1.00 16.99 52 GLY B O 1
ATOM 2090 N N A TYR B 1 31 ? 32.226 -17.179 17.762 0.70 13.38 53 TYR B N 1
ATOM 2091 N N B TYR B 1 31 ? 32.223 -17.175 17.788 0.30 14.18 53 TYR B N 1
ATOM 2092 C CA A TYR B 1 31 ? 30.807 -17.443 17.489 0.70 13.25 53 TYR B CA 1
ATOM 2093 C CA B TYR B 1 31 ? 30.805 -17.459 17.654 0.30 14.79 53 TYR B CA 1
ATOM 2094 C C A TYR B 1 31 ? 30.632 -18.671 16.641 0.70 16.87 53 TYR B C 1
ATOM 2095 C C B TYR B 1 31 ? 30.585 -18.536 16.591 0.30 18.19 53 TYR B C 1
ATOM 2096 O O A TYR B 1 31 ? 31.569 -19.114 15.961 0.70 17.49 53 TYR B O 1
ATOM 2097 O O B TYR B 1 31 ? 31.491 -18.823 15.806 0.30 17.78 53 TYR B O 1
ATOM 2114 N N . TYR B 1 32 ? 29.397 -19.160 16.596 1.00 15.85 54 TYR B N 1
ATOM 2115 C CA . TYR B 1 32 ? 29.013 -20.200 15.681 1.00 14.98 54 TYR B CA 1
ATOM 2116 C C . TYR B 1 32 ? 28.928 -19.552 14.270 1.00 16.95 54 TYR B C 1
ATOM 2117 O O . TYR B 1 32 ? 28.691 -18.343 14.179 1.00 17.00 54 TYR B O 1
ATOM 2126 N N . PRO B 1 33 ? 29.113 -20.298 13.173 1.00 14.30 55 PRO B N 1
ATOM 2127 C CA . PRO B 1 33 ? 28.986 -19.679 11.844 1.00 13.86 55 PRO B CA 1
ATOM 2128 C C . PRO B 1 33 ? 27.571 -19.129 11.633 1.00 15.71 55 PRO B C 1
ATOM 2129 O O . PRO B 1 33 ? 26.587 -19.670 12.174 1.00 15.17 55 PRO B O 1
ATOM 2133 N N . LEU B 1 34 ? 27.476 -18.070 10.832 1.00 12.88 56 LEU B N 1
ATOM 2134 C CA . LEU B 1 34 ? 26.216 -17.397 10.538 1.00 14.06 56 LEU B CA 1
ATOM 2135 C C . LEU B 1 34 ? 25.939 -17.319 9.074 1.00 15.27 56 LEU B C 1
ATOM 2136 O O . LEU B 1 34 ? 26.838 -17.029 8.273 1.00 14.34 56 LEU B O 1
ATOM 2141 N N . TYR B 1 35 ? 24.670 -17.490 8.724 1.00 13.79 57 TYR B N 1
ATOM 2142 C CA . TYR B 1 35 ? 24.227 -17.256 7.360 1.00 13.04 57 TYR B CA 1
ATOM 2143 C C . TYR B 1 35 ? 23.552 -15.896 7.348 1.00 15.48 57 TYR B C 1
ATOM 2144 O O . TYR B 1 35 ? 22.501 -15.724 7.982 1.00 15.90 57 TYR B O 1
ATOM 2153 N N . VAL B 1 36 ? 24.137 -14.947 6.614 1.00 13.79 58 VAL B N 1
ATOM 2154 C CA . VAL B 1 36 ? 23.578 -13.607 6.432 1.00 12.79 58 VAL B CA 1
ATOM 2155 C C . VAL B 1 36 ? 23.313 -13.450 4.943 1.00 14.20 58 VAL B C 1
ATOM 2156 O O . VAL B 1 36 ? 24.263 -13.280 4.159 1.00 14.83 58 VAL B O 1
ATOM 2160 N N . ALA B 1 37 ? 22.038 -13.581 4.551 1.00 14.77 59 ALA B N 1
ATOM 2161 C CA . ALA B 1 37 ? 21.687 -13.546 3.117 1.00 14.60 59 ALA B CA 1
ATOM 2162 C C . ALA B 1 37 ? 22.181 -12.270 2.428 1.00 17.12 59 ALA B C 1
ATOM 2163 O O . ALA B 1 37 ? 22.685 -12.346 1.287 1.00 16.12 59 ALA B O 1
ATOM 2165 N N . THR B 1 38 ? 22.077 -11.103 3.100 1.00 15.16 60 THR B N 1
ATOM 2166 C CA . THR B 1 38 ? 22.473 -9.849 2.433 1.00 14.90 60 THR B CA 1
ATOM 2167 C C . THR B 1 38 ? 23.975 -9.840 2.125 1.00 17.73 60 THR B C 1
ATOM 2168 O O . THR B 1 38 ? 24.360 -9.418 1.036 1.00 18.11 60 THR B O 1
ATOM 2172 N N . ILE B 1 39 ? 24.806 -10.392 3.021 1.00 14.55 61 ILE B N 1
ATOM 2173 C CA . ILE B 1 39 ? 26.246 -10.488 2.763 1.00 13.89 61 ILE B CA 1
ATOM 2174 C C . ILE B 1 39 ? 26.515 -11.515 1.659 1.00 15.45 61 ILE B C 1
ATOM 2175 O O . ILE B 1 39 ? 27.358 -11.269 0.807 1.00 15.40 61 ILE B O 1
ATOM 2180 N N . ALA B 1 40 ? 25.798 -12.654 1.670 1.00 13.76 62 ALA B N 1
ATOM 2181 C CA . ALA B 1 40 ? 26.014 -13.702 0.659 1.00 13.43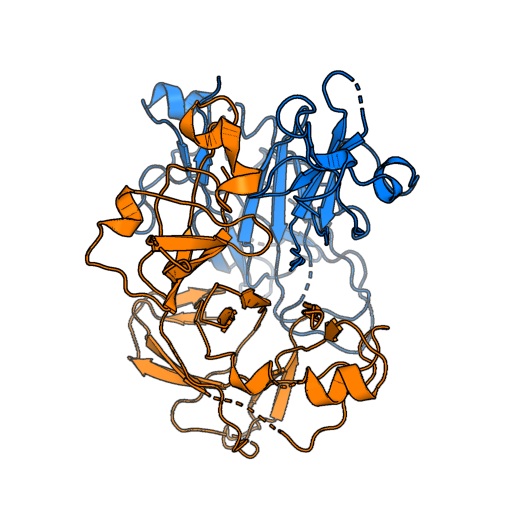 62 ALA B CA 1
ATOM 2182 C C . ALA B 1 40 ? 25.748 -13.192 -0.752 1.00 16.80 62 ALA B C 1
ATOM 2183 O O . ALA B 1 40 ? 26.265 -13.781 -1.703 1.00 17.60 62 ALA B O 1
ATOM 2185 N N . ASN B 1 41 ? 24.913 -12.138 -0.897 1.00 14.06 63 ASN B N 1
ATOM 2186 C CA . ASN B 1 41 ? 24.533 -11.610 -2.212 1.00 13.66 63 ASN B CA 1
ATOM 2187 C C . ASN B 1 41 ? 25.180 -10.250 -2.510 1.00 15.89 63 ASN B C 1
ATOM 2188 O O . ASN B 1 41 ? 24.786 -9.610 -3.479 1.00 16.93 63 ASN B O 1
ATOM 2193 N N . ASP B 1 42 ? 26.188 -9.841 -1.718 1.00 14.93 64 ASP B N 1
ATOM 2194 C CA . ASP B 1 42 ? 26.833 -8.538 -1.880 1.00 14.62 64 ASP B CA 1
ATOM 2195 C C . ASP B 1 42 ? 28.109 -8.677 -2.690 1.00 16.23 64 ASP B C 1
ATOM 2196 O O . ASP B 1 42 ? 29.040 -9.359 -2.245 1.00 16.33 64 ASP B O 1
ATOM 2201 N N . PRO B 1 43 ? 28.171 -8.022 -3.869 1.00 14.94 65 PRO B N 1
ATOM 2202 C CA . PRO B 1 43 ? 29.374 -8.151 -4.723 1.00 14.70 65 PRO B CA 1
ATOM 2203 C C . PRO B 1 43 ? 30.648 -7.500 -4.168 1.00 18.74 65 PRO B C 1
ATOM 2204 O O . PRO B 1 43 ? 31.701 -7.639 -4.797 1.00 21.10 65 PRO B O 1
ATOM 2208 N N . THR B 1 44 ? 30.580 -6.855 -3.004 1.00 16.81 66 THR B N 1
ATOM 2209 C CA . THR B 1 44 ? 31.772 -6.276 -2.351 1.00 16.88 66 THR B CA 1
ATOM 2210 C C . THR B 1 44 ? 32.696 -7.378 -1.840 1.00 21.59 66 THR B C 1
ATOM 2211 O O . THR B 1 44 ? 33.897 -7.142 -1.660 1.00 22.36 66 THR B O 1
ATOM 2215 N N . TYR B 1 45 ? 32.135 -8.564 -1.529 1.00 15.99 67 TYR B N 1
ATOM 2216 C CA . TYR B 1 45 ? 32.901 -9.586 -0.837 1.00 13.88 67 TYR B CA 1
ATOM 2217 C C . TYR B 1 45 ? 33.330 -10.763 -1.674 1.00 17.35 67 TYR B C 1
ATOM 2218 O O . TYR B 1 45 ? 32.719 -11.110 -2.697 1.00 17.62 67 TYR B O 1
ATOM 2227 N N . ARG B 1 46 ? 34.438 -11.367 -1.207 1.00 14.35 68 ARG B N 1
ATOM 2228 C CA . ARG B 1 46 ? 35.004 -12.575 -1.790 1.00 14.70 68 ARG B CA 1
ATOM 2229 C C . ARG B 1 46 ? 35.298 -13.567 -0.693 1.00 14.91 68 ARG B C 1
ATOM 2230 O O . ARG B 1 46 ? 35.639 -13.168 0.431 1.00 14.49 68 ARG B O 1
ATOM 2238 N N . ALA B 1 47 ? 35.182 -14.864 -1.004 1.00 15.40 69 ALA B N 1
ATOM 2239 C CA . ALA B 1 47 ? 35.571 -15.875 -0.013 1.00 15.29 69 ALA B CA 1
ATOM 2240 C C . ALA B 1 47 ? 37.026 -15.623 0.423 1.00 16.04 69 ALA B C 1
ATOM 2241 O O . ALA B 1 47 ? 37.901 -15.331 -0.407 1.00 16.68 69 ALA B O 1
ATOM 2243 N N . GLY B 1 48 ? 37.249 -15.674 1.722 1.00 12.51 70 GLY B N 1
ATOM 2244 C CA . GLY B 1 48 ? 38.558 -15.414 2.305 1.00 13.81 70 GLY B CA 1
ATOM 2245 C C . GLY B 1 48 ? 38.697 -14.012 2.875 1.00 14.62 70 GLY B C 1
ATOM 2246 O O . GLY B 1 48 ? 39.684 -13.726 3.556 1.00 14.35 70 GLY B O 1
ATOM 2247 N N . ASP B 1 49 ? 37.766 -13.104 2.568 1.00 12.81 71 ASP B N 1
ATOM 2248 C CA . ASP B 1 49 ? 37.812 -11.741 3.122 1.00 12.23 71 ASP B CA 1
ATOM 2249 C C . ASP B 1 49 ? 37.567 -11.733 4.614 1.00 13.80 71 ASP B C 1
ATOM 2250 O O . ASP B 1 49 ? 36.781 -12.525 5.128 1.00 14.41 71 ASP B O 1
ATOM 2255 N N . CYS B 1 50 ? 38.184 -10.780 5.303 1.00 12.42 72 CYS B N 1
ATOM 2256 C CA . CYS B 1 50 ? 37.918 -10.507 6.715 1.00 11.56 72 CYS B CA 1
ATOM 2257 C C . CYS B 1 50 ? 37.167 -9.221 6.799 1.00 13.59 72 CYS B C 1
ATOM 2258 O O . CYS B 1 50 ? 37.494 -8.274 6.084 1.00 12.98 72 CYS B O 1
ATOM 2261 N N . VAL B 1 51 ? 36.193 -9.169 7.696 1.00 11.45 73 VAL B N 1
ATOM 2262 C CA . VAL B 1 51 ? 35.371 -7.975 7.881 1.00 11.65 73 VAL B CA 1
ATOM 2263 C C . VAL B 1 51 ? 35.114 -7.781 9.361 1.00 14.14 73 VAL B C 1
ATOM 2264 O O . VAL B 1 51 ? 35.255 -8.722 10.142 1.00 13.65 73 VAL B O 1
ATOM 2268 N N . LEU B 1 52 ? 34.658 -6.583 9.729 1.00 13.98 74 LEU B N 1
ATOM 2269 C CA . LEU B 1 52 ? 34.088 -6.353 11.049 1.00 14.87 74 LEU B CA 1
ATOM 2270 C C . LEU B 1 52 ? 32.574 -6.422 10.846 1.00 17.44 74 LEU B C 1
ATOM 2271 O O . LEU B 1 52 ? 32.033 -5.655 10.051 1.00 17.56 74 LEU B O 1
ATOM 2276 N N . ALA B 1 53 ? 31.917 -7.390 11.475 1.00 15.37 75 ALA B N 1
ATOM 2277 C CA . ALA B 1 53 ? 30.474 -7.595 11.280 1.00 15.71 75 ALA B CA 1
ATOM 2278 C C . ALA B 1 53 ? 29.654 -7.277 12.526 1.00 18.59 75 ALA B C 1
ATOM 2279 O O . ALA B 1 53 ? 30.125 -7.445 13.645 1.00 16.91 75 ALA B O 1
ATOM 2281 N N . ASN B 1 54 ? 28.390 -6.864 12.312 1.00 16.25 76 ASN B N 1
ATOM 2282 C CA A ASN B 1 54 ? 27.382 -6.611 13.347 0.50 17.09 76 ASN B CA 1
ATOM 2283 C CA B ASN B 1 54 ? 27.418 -6.667 13.388 0.50 16.62 76 ASN B CA 1
ATOM 2284 C C . ASN B 1 54 ? 26.216 -7.491 12.999 1.00 19.79 76 ASN B C 1
ATOM 2285 O O . ASN B 1 54 ? 25.866 -7.553 11.825 1.00 21.17 76 ASN B O 1
ATOM 2294 N N . PHE B 1 55 ? 25.633 -8.188 13.953 1.00 17.04 77 PHE B N 1
ATOM 2295 C CA . PHE B 1 55 ? 24.553 -9.074 13.586 1.00 16.88 77 PHE B CA 1
ATOM 2296 C C . PHE B 1 55 ? 23.606 -9.374 14.737 1.00 18.37 77 PHE B C 1
ATOM 2297 O O . PHE B 1 55 ? 23.910 -9.074 15.892 1.00 18.09 77 PHE B O 1
ATOM 2305 N N . THR B 1 56 ? 22.462 -9.989 14.401 1.00 18.80 78 THR B N 1
ATOM 2306 C CA A THR B 1 56 ? 21.470 -10.442 15.365 0.50 18.65 78 THR B CA 1
ATOM 2307 C CA B THR B 1 56 ? 21.429 -10.433 15.343 0.50 18.98 78 THR B CA 1
ATOM 2308 C C . THR B 1 56 ? 20.928 -11.785 14.911 1.00 22.47 78 THR B C 1
ATOM 2309 O O . THR B 1 56 ? 20.772 -12.008 13.701 1.00 21.21 78 THR B O 1
ATOM 2316 N N . VAL B 1 57 ? 20.630 -12.673 15.867 1.00 20.24 79 VAL B N 1
ATOM 2317 C CA . VAL B 1 57 ? 20.080 -14.000 15.593 1.00 19.97 79 VAL B CA 1
ATOM 2318 C C . VAL B 1 57 ? 18.717 -14.106 16.247 1.00 24.35 79 VAL B C 1
ATOM 2319 O O . VAL B 1 57 ? 18.610 -13.784 17.440 1.00 25.19 79 VAL B O 1
ATOM 2323 N N . ASP B 1 58 ? 17.701 -14.609 15.509 1.00 22.13 80 ASP B N 1
ATOM 2324 C CA . ASP B 1 58 ? 16.365 -14.920 16.053 1.00 21.79 80 ASP B CA 1
ATOM 2325 C C . ASP B 1 58 ? 16.389 -16.402 16.349 1.00 25.69 80 ASP B C 1
ATOM 2326 O O . ASP B 1 58 ? 16.234 -17.219 15.448 1.00 25.26 80 ASP B O 1
ATOM 2331 N N . PHE B 1 59 ? 16.656 -16.764 17.615 1.00 24.81 81 PHE B N 1
ATOM 2332 C CA . PHE B 1 59 ? 16.768 -18.169 18.010 1.00 25.64 81 PHE B CA 1
ATOM 2333 C C . PHE B 1 59 ? 15.463 -18.937 17.941 1.00 33.39 81 PHE B C 1
ATOM 2334 O O . PHE B 1 59 ? 15.504 -20.169 17.892 1.00 35.18 81 PHE B O 1
ATOM 2342 N N . ASP B 1 60 ? 14.326 -18.235 17.872 1.00 31.01 82 ASP B N 1
ATOM 2343 C CA . ASP B 1 60 ? 12.995 -18.850 17.837 1.00 33.00 82 ASP B CA 1
ATOM 2344 C C . ASP B 1 60 ? 12.457 -19.073 16.412 1.00 36.13 82 ASP B C 1
ATOM 2345 O O . ASP B 1 60 ? 11.352 -19.596 16.260 1.00 36.65 82 ASP B O 1
ATOM 2350 N N . SER B 1 61 ? 13.218 -18.700 15.368 1.00 30.77 83 SER B N 1
ATOM 2351 C CA . SER B 1 61 ? 12.739 -18.863 13.995 1.00 29.76 83 SER B CA 1
ATOM 2352 C C . SER B 1 61 ? 12.726 -20.347 13.537 1.00 33.90 83 SER B C 1
ATOM 2353 O O . SER B 1 61 ? 13.470 -21.175 14.073 1.00 33.23 83 SER B O 1
ATOM 2356 N N . ALA B 1 62 ? 11.881 -20.668 12.544 1.00 31.90 84 ALA B N 1
ATOM 2357 C CA . ALA B 1 62 ? 11.813 -22.013 11.958 1.00 33.48 84 ALA B CA 1
ATOM 2358 C C . ALA B 1 62 ? 13.154 -22.354 11.282 1.00 39.46 84 ALA B C 1
ATOM 2359 O O . ALA B 1 62 ? 13.592 -23.497 11.353 1.00 39.74 84 ALA B O 1
ATOM 2361 N N . ASP B 1 63 ? 13.826 -21.340 10.697 1.00 36.44 85 ASP B N 1
ATOM 2362 C CA . ASP B 1 63 ? 15.144 -21.462 10.048 1.00 35.99 85 ASP B CA 1
ATOM 2363 C C . ASP B 1 63 ? 16.218 -21.890 11.027 1.00 39.45 85 ASP B C 1
ATOM 2364 O O . ASP B 1 63 ? 17.183 -22.514 10.604 1.00 41.57 85 ASP B O 1
ATOM 2369 N N . ASN B 1 64 ? 16.075 -21.541 12.320 1.00 31.74 86 ASN B N 1
ATOM 2370 C CA . ASN B 1 64 ? 17.061 -21.857 13.340 1.00 30.41 86 ASN B CA 1
ATOM 2371 C C . ASN B 1 64 ? 16.676 -23.043 14.244 1.00 36.50 86 ASN B C 1
ATOM 2372 O O . ASN B 1 64 ? 17.452 -23.388 15.148 1.00 34.17 86 ASN B O 1
ATOM 2377 N N . ALA B 1 65 ? 15.556 -23.718 13.943 1.00 37.68 87 ALA B N 1
ATOM 2378 C CA . ALA B 1 65 ? 15.106 -24.895 14.699 1.00 39.65 87 ALA B CA 1
ATOM 2379 C C . ALA B 1 65 ? 16.133 -26.038 14.600 1.00 43.99 87 ALA B C 1
ATOM 2380 O O . ALA B 1 65 ? 16.343 -26.756 15.581 1.00 44.52 87 ALA B O 1
ATOM 2382 N N . ASN B 1 66 ? 16.820 -26.149 13.440 1.00 37.44 88 ASN B N 1
ATOM 2383 C CA . ASN B 1 66 ? 17.810 -27.188 13.193 1.00 35.79 88 ASN B CA 1
ATOM 2384 C C . ASN B 1 66 ? 19.214 -26.602 13.030 1.00 35.30 88 ASN B C 1
ATOM 2385 O O . ASN B 1 66 ? 20.017 -27.162 12.286 1.00 34.52 88 ASN B O 1
ATOM 2390 N N . ALA B 1 67 ? 19.529 -25.520 13.754 1.00 30.41 89 ALA B N 1
ATOM 2391 C CA . ALA B 1 67 ? 20.848 -24.885 13.668 1.00 29.86 89 ALA B CA 1
ATOM 2392 C C . ALA B 1 67 ? 22.007 -25.841 13.956 1.00 34.05 89 ALA B C 1
ATOM 2393 O O . ALA B 1 67 ? 23.023 -25.768 13.261 1.00 32.10 89 ALA B O 1
ATOM 2395 N N . SER B 1 68 ? 21.861 -26.744 14.951 1.00 33.16 90 SER B N 1
ATOM 2396 C CA . SER B 1 68 ? 22.907 -27.717 15.283 1.00 33.88 90 SER B CA 1
ATOM 2397 C C . SER B 1 68 ? 23.230 -28.629 14.086 1.00 37.51 90 SER B C 1
ATOM 2398 O O . SER B 1 68 ? 24.409 -28.857 13.810 1.00 39.61 90 SER B O 1
ATOM 2401 N N . THR B 1 69 ? 22.206 -29.098 13.352 1.00 32.25 91 THR B N 1
ATOM 2402 C CA . THR B 1 69 ? 22.434 -29.953 12.186 1.00 32.11 91 THR B CA 1
ATOM 2403 C C . THR B 1 69 ? 22.802 -29.113 10.954 1.00 34.05 91 THR B C 1
ATOM 2404 O O . THR B 1 69 ? 23.572 -29.595 10.123 1.00 35.02 91 THR B O 1
ATOM 2408 N N . ASN B 1 70 ? 22.286 -27.867 10.837 1.00 28.55 92 ASN B N 1
ATOM 2409 C CA . ASN B 1 70 ? 22.608 -26.980 9.697 1.00 26.21 92 ASN B CA 1
ATOM 2410 C C . ASN B 1 70 ? 24.059 -26.565 9.685 1.00 26.10 92 ASN B C 1
ATOM 2411 O O . ASN B 1 70 ? 24.632 -26.403 8.612 1.00 25.75 92 ASN B O 1
ATOM 2416 N N . GLY B 1 71 ? 24.629 -26.373 10.871 1.00 22.43 93 GLY B N 1
ATOM 2417 C CA . GLY B 1 71 ? 26.013 -25.944 11.040 1.00 21.55 93 GLY B CA 1
AT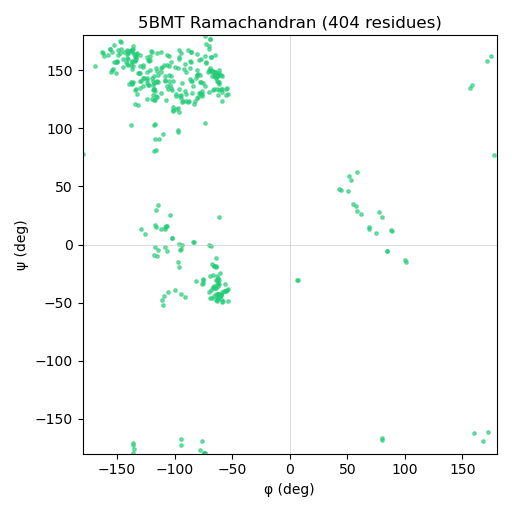OM 2418 C C . GLY B 1 71 ? 26.164 -24.435 11.050 1.00 23.39 93 GLY B C 1
ATOM 2419 O O . GLY B 1 71 ? 27.277 -23.935 10.931 1.00 21.63 93 GLY B O 1
ATOM 2420 N N . PHE B 1 72 ? 25.052 -23.709 11.174 1.00 18.24 94 PHE B N 1
ATOM 2421 C CA . PHE B 1 72 ? 25.022 -22.249 11.234 1.00 16.99 94 PHE B CA 1
ATOM 2422 C C . PHE B 1 72 ? 23.725 -21.747 11.825 1.00 19.81 94 PHE B C 1
ATOM 2423 O O . PHE B 1 72 ? 22.712 -22.457 11.796 1.00 19.57 94 PHE B O 1
ATOM 2431 N N . TYR B 1 73 ? 23.737 -20.481 12.266 1.00 16.38 95 TYR B N 1
ATOM 2432 C CA . TYR B 1 73 ? 22.513 -19.764 12.617 1.00 16.60 95 TYR B CA 1
ATOM 2433 C C . TYR B 1 73 ? 22.217 -18.778 11.495 1.00 17.19 95 TYR B C 1
ATOM 2434 O O . TYR B 1 73 ? 23.147 -18.127 10.990 1.00 16.30 95 TYR B O 1
ATOM 2443 N N . VAL B 1 74 ? 20.934 -18.637 11.141 1.00 16.73 96 VAL B N 1
ATOM 2444 C CA . VAL B 1 74 ? 20.533 -17.606 10.203 1.00 16.17 96 VAL B CA 1
ATOM 2445 C C . VAL B 1 74 ? 20.517 -16.294 10.995 1.00 18.62 96 VAL B C 1
ATOM 2446 O O . VAL B 1 74 ? 19.923 -16.246 12.100 1.00 19.20 96 VAL B O 1
ATOM 2450 N N . ALA B 1 75 ? 21.155 -15.253 10.459 1.00 16.83 97 ALA B N 1
ATOM 2451 C CA . ALA B 1 75 ? 21.255 -13.968 11.133 1.00 16.93 97 ALA B CA 1
ATOM 2452 C C . ALA B 1 75 ? 20.982 -12.839 10.181 1.00 20.38 97 ALA B C 1
ATOM 2453 O O . ALA B 1 75 ? 21.031 -13.030 8.963 1.00 19.38 97 ALA B O 1
ATOM 2455 N N . THR B 1 76 ? 20.711 -11.652 10.728 1.00 18.16 98 THR B N 1
ATOM 2456 C CA . THR B 1 76 ? 20.636 -10.445 9.926 1.00 18.72 98 THR B CA 1
ATOM 2457 C C . THR B 1 76 ? 21.750 -9.557 10.385 1.00 23.20 98 THR B C 1
ATOM 2458 O O . THR B 1 76 ? 22.200 -9.656 11.532 1.00 22.04 98 THR B O 1
ATOM 2462 N N . GLY B 1 77 ? 22.274 -8.752 9.493 1.00 20.52 99 GLY B N 1
ATOM 2463 C CA . GLY B 1 77 ? 23.385 -7.904 9.881 1.00 19.87 99 GLY B CA 1
ATOM 2464 C C . GLY B 1 77 ? 24.084 -7.258 8.722 1.00 22.57 99 GLY B C 1
ATOM 2465 O O . GLY B 1 77 ? 23.576 -7.248 7.599 1.00 22.57 99 GLY B O 1
ATOM 2466 N N . ALA B 1 78 ? 25.232 -6.671 9.012 1.00 20.60 100 ALA B N 1
ATOM 2467 C CA . ALA B 1 78 ? 26.000 -5.928 8.022 1.00 20.97 100 ALA B CA 1
ATOM 2468 C C . ALA B 1 78 ? 27.457 -6.032 8.343 1.00 20.20 100 ALA B C 1
ATOM 2469 O O . ALA B 1 78 ? 27.818 -6.479 9.432 1.00 20.83 100 ALA B O 1
ATOM 2471 N N . ALA B 1 79 ? 28.294 -5.636 7.413 1.00 16.23 101 ALA B N 1
ATOM 2472 C CA . ALA B 1 79 ? 29.724 -5.741 7.644 1.00 15.82 101 ALA B CA 1
ATOM 2473 C C . ALA B 1 79 ? 30.440 -4.592 7.007 1.00 17.42 101 ALA B C 1
ATOM 2474 O O . ALA B 1 79 ? 29.936 -3.962 6.062 1.00 18.67 101 ALA B O 1
ATOM 2476 N N . SER B 1 80 ? 31.653 -4.354 7.486 1.00 15.04 102 SER B N 1
ATOM 2477 C CA . SER B 1 80 ? 32.538 -3.356 6.921 1.00 15.50 102 SER B CA 1
ATOM 2478 C C . SER B 1 80 ? 33.034 -3.773 5.557 1.00 17.45 102 SER B C 1
ATOM 2479 O O . SER B 1 80 ? 32.803 -4.914 5.097 1.00 16.75 102 SER B O 1
ATOM 2482 N N . SER B 1 81 ? 33.804 -2.880 4.914 1.00 15.73 103 SER B N 1
ATOM 2483 C CA A SER B 1 81 ? 34.536 -3.255 3.717 0.60 15.66 103 SER B CA 1
ATOM 2484 C CA B SER B 1 81 ? 34.506 -3.270 3.709 0.40 15.45 103 SER B CA 1
ATOM 2485 C C . SER B 1 81 ? 35.604 -4.289 4.122 1.00 16.28 103 SER B C 1
ATOM 2486 O O . SER B 1 81 ? 36.034 -4.309 5.297 1.00 15.82 103 SER B O 1
ATOM 2491 N N . PRO B 1 82 ? 36.068 -5.161 3.217 1.00 14.69 104 PRO B N 1
ATOM 2492 C CA . PRO B 1 82 ? 37.113 -6.111 3.621 1.00 14.08 104 PRO B CA 1
ATOM 2493 C C . PRO B 1 82 ? 38.394 -5.444 4.100 1.00 16.01 104 PRO B C 1
ATOM 2494 O O . PRO B 1 82 ? 38.821 -4.396 3.574 1.00 16.02 104 PRO B O 1
ATOM 2498 N N . LEU B 1 83 ? 39.030 -6.082 5.075 1.00 12.16 105 LEU B N 1
ATOM 2499 C CA . LEU B 1 83 ? 40.336 -5.567 5.529 1.00 11.64 105 LEU B CA 1
ATOM 2500 C C . LEU B 1 83 ? 41.399 -5.774 4.464 1.00 15.16 105 LEU B C 1
ATOM 2501 O O . LEU B 1 83 ? 41.355 -6.747 3.691 1.00 14.78 105 LEU B O 1
ATOM 2506 N N . ALA B 1 84 ? 42.417 -4.895 4.468 1.00 13.88 106 ALA B N 1
ATOM 2507 C CA . ALA B 1 84 ? 43.568 -5.065 3.581 1.00 13.44 106 ALA B CA 1
ATOM 2508 C C . ALA B 1 84 ? 44.283 -6.367 3.954 1.00 14.15 106 ALA B C 1
ATOM 2509 O O . ALA B 1 84 ? 44.412 -6.698 5.144 1.00 13.24 106 ALA B O 1
ATOM 2511 N N . LYS B 1 85 ? 44.742 -7.075 2.938 1.00 13.85 107 LYS B N 1
ATOM 2512 C CA . LYS B 1 85 ? 45.305 -8.405 3.033 1.00 13.95 107 LYS B CA 1
ATOM 2513 C C . LYS B 1 85 ? 46.816 -8.407 2.847 1.00 15.10 107 LYS B C 1
ATOM 2514 O O . LYS B 1 85 ? 47.338 -7.784 1.908 1.00 16.17 107 LYS B O 1
ATOM 2520 N N . TYR B 1 86 ? 47.488 -9.180 3.697 1.00 13.48 108 TYR B N 1
ATOM 2521 C CA . TYR B 1 86 ? 48.942 -9.349 3.652 1.00 12.19 108 TYR B CA 1
ATOM 2522 C C . TYR B 1 86 ? 49.316 -10.781 3.839 1.00 13.79 108 TYR B C 1
ATOM 2523 O O . TYR B 1 86 ? 48.558 -11.578 4.427 1.00 13.92 108 TYR B O 1
ATOM 2532 N N . ASP B 1 87 ? 50.505 -11.142 3.355 1.00 12.51 109 ASP B N 1
ATOM 2533 C CA . ASP B 1 87 ? 51.017 -12.477 3.580 1.00 11.76 109 ASP B CA 1
ATOM 2534 C C . ASP B 1 87 ? 51.797 -12.529 4.883 1.00 14.11 109 ASP B C 1
ATOM 2535 O O . ASP B 1 87 ? 52.061 -11.494 5.474 1.00 15.59 109 ASP B O 1
ATOM 2540 N N . LEU B 1 88 ? 52.111 -13.730 5.348 1.00 13.25 110 LEU B N 1
ATOM 2541 C CA A LEU B 1 88 ? 52.971 -13.915 6.513 0.50 13.92 110 LEU B CA 1
ATOM 2542 C CA B LEU B 1 88 ? 52.972 -13.907 6.510 0.50 14.37 110 LEU B CA 1
ATOM 2543 C C . LEU B 1 88 ? 54.313 -14.402 5.961 1.00 16.05 110 LEU B C 1
ATOM 2544 O O . LEU B 1 88 ? 54.387 -15.491 5.379 1.00 16.28 110 LEU B O 1
ATOM 2553 N N . SER B 1 89 ? 55.345 -13.563 6.111 1.00 14.19 111 SER B N 1
ATOM 2554 C CA A SER B 1 89 ? 56.661 -13.789 5.560 0.50 14.54 111 SER B CA 1
ATOM 2555 C CA B SER B 1 89 ? 56.648 -13.877 5.548 0.50 14.74 111 SER B CA 1
ATOM 2556 C C . SER B 1 89 ? 57.553 -14.630 6.492 1.00 17.25 111 SER B C 1
ATOM 2557 O O . SER B 1 89 ? 57.547 -14.424 7.709 1.00 16.84 111 SER B O 1
ATOM 2562 N N . TYR B 1 90 ? 58.350 -15.524 5.913 1.00 16.20 112 TYR B N 1
ATOM 2563 C CA . TYR B 1 90 ? 59.261 -16.351 6.694 1.00 16.13 112 TYR B CA 1
ATOM 2564 C C . TYR B 1 90 ? 60.709 -15.929 6.483 1.00 18.37 112 TYR B C 1
ATOM 2565 O O . TYR B 1 90 ? 61.623 -16.672 6.855 1.00 19.13 112 TYR B O 1
ATOM 2574 N N . SER B 1 91 ? 60.903 -14.737 5.919 1.00 15.88 113 SER B N 1
ATOM 2575 C CA A SER B 1 91 ? 62.236 -14.120 5.748 0.50 16.64 113 SER B CA 1
ATOM 2576 C CA B SER B 1 91 ? 62.228 -14.163 5.715 0.50 16.62 113 SER B CA 1
ATOM 2577 C C . SER B 1 91 ? 62.334 -12.927 6.671 1.00 21.71 113 SER B C 1
ATOM 2578 O O . SER B 1 91 ? 62.102 -11.805 6.237 1.00 20.13 113 SER B O 1
ATOM 2583 N N . PRO B 1 92 ? 62.593 -13.092 8.003 1.00 25.17 114 PRO B N 1
ATOM 2584 C CA . PRO B 1 92 ? 62.612 -11.901 8.869 1.00 26.26 114 PRO B CA 1
ATOM 2585 C C . PRO B 1 92 ? 63.694 -10.908 8.468 1.00 28.03 114 PRO B C 1
ATOM 2586 O O . PRO B 1 92 ? 64.732 -11.253 7.900 1.00 27.24 114 PRO B O 1
ATOM 2590 N N . LEU B 1 93 ? 63.364 -9.662 8.683 1.00 25.35 115 LEU B N 1
ATOM 2591 C CA . LEU B 1 93 ? 64.224 -8.537 8.370 1.00 24.77 115 LEU B CA 1
ATOM 2592 C C . LEU B 1 93 ? 65.150 -8.252 9.528 1.00 25.79 115 LEU B C 1
ATOM 2593 O O . LEU B 1 93 ? 64.768 -8.472 10.682 1.00 25.42 115 LEU B O 1
ATOM 2598 N N . ASP B 1 94 ? 66.335 -7.699 9.239 1.00 22.89 116 ASP B N 1
ATOM 2599 C CA . ASP B 1 94 ? 67.233 -7.315 10.330 1.00 23.73 116 ASP B CA 1
ATOM 2600 C C . ASP B 1 94 ? 66.731 -5.975 10.956 1.00 25.94 116 ASP B C 1
ATOM 2601 O O . ASP B 1 94 ? 65.687 -5.454 10.533 1.00 24.43 116 ASP B O 1
ATOM 2606 N N . SER B 1 95 ? 67.462 -5.418 11.935 1.00 22.96 117 SER B N 1
ATOM 2607 C CA . SER B 1 95 ? 67.034 -4.197 12.622 1.00 22.88 117 SER B CA 1
ATOM 2608 C C . SER B 1 95 ? 67.175 -2.913 11.785 1.00 23.64 117 SER B C 1
ATOM 2609 O O . SER B 1 95 ? 66.733 -1.855 12.253 1.00 21.88 117 SER B O 1
ATOM 2620 N N . ALA B 1 97 ? 66.284 0.133 9.630 1.00 20.78 119 ALA B N 1
ATOM 2621 C CA . ALA B 1 97 ? 64.996 0.770 9.350 1.00 20.67 119 ALA B CA 1
ATOM 2622 C C . ALA B 1 97 ? 64.674 0.710 7.864 1.00 23.98 119 ALA B C 1
ATOM 2623 O O . ALA B 1 97 ? 65.557 0.899 7.021 1.00 24.88 119 ALA B O 1
ATOM 2625 N N . LEU B 1 98 ? 63.418 0.440 7.554 1.00 19.91 120 LEU B N 1
ATOM 2626 C CA . LEU B 1 98 ? 62.920 0.394 6.188 1.00 19.87 120 LEU B CA 1
ATOM 2627 C C . LEU B 1 98 ? 62.691 1.807 5.705 1.00 22.19 120 LEU B C 1
ATOM 2628 O O . LEU B 1 98 ? 62.507 2.714 6.521 1.00 21.24 120 LEU B O 1
ATOM 2633 N N . ASP B 1 99 ? 62.654 2.011 4.375 1.00 21.03 121 ASP B N 1
ATOM 2634 C CA . ASP B 1 99 ? 62.311 3.325 3.849 1.00 20.77 121 ASP B CA 1
ATOM 2635 C C . ASP B 1 99 ? 60.901 3.681 4.340 1.00 21.72 121 ASP B C 1
ATOM 2636 O O . ASP B 1 99 ? 60.011 2.839 4.260 1.00 20.77 121 ASP B O 1
ATOM 2641 N N . ASN B 1 100 ? 60.718 4.916 4.840 1.00 20.75 122 ASN B N 1
ATOM 2642 C CA . ASN B 1 100 ? 59.432 5.437 5.312 1.00 20.20 122 ASN B CA 1
ATOM 2643 C C . ASN B 1 100 ? 58.850 4.561 6.454 1.00 20.39 122 ASN B C 1
ATOM 2644 O O . ASN B 1 100 ? 57.625 4.488 6.625 1.00 19.70 122 ASN B O 1
ATOM 2649 N N . GLU B 1 101 ? 59.719 3.915 7.240 1.00 17.81 123 GLU B N 1
ATOM 2650 C CA . GLU B 1 101 ? 59.232 3.053 8.325 1.00 16.64 123 GLU B CA 1
ATOM 2651 C C . GLU B 1 101 ? 58.545 3.873 9.423 1.00 18.23 123 GLU B C 1
ATOM 2652 O O . GLU B 1 101 ? 58.957 5.011 9.725 1.00 19.27 123 GLU B O 1
ATOM 2658 N N . LEU B 1 102 ? 57.493 3.273 10.011 1.00 16.04 124 LEU B N 1
ATOM 2659 C CA . LEU B 1 102 ? 56.745 3.909 11.096 1.00 15.45 124 LEU B CA 1
ATOM 2660 C C . LEU B 1 102 ? 56.938 3.200 12.402 1.00 16.73 124 LEU B C 1
ATOM 2661 O O . LEU B 1 102 ? 57.053 1.975 12.431 1.00 16.62 124 LEU B O 1
ATOM 2666 N N . LEU B 1 103 ? 56.900 3.951 13.508 1.00 14.99 125 LEU B N 1
ATOM 2667 C CA . LEU B 1 103 ? 56.889 3.367 14.841 1.00 15.25 125 LEU B CA 1
ATOM 2668 C C . LEU B 1 103 ? 55.438 3.067 15.233 1.00 17.79 125 LEU B C 1
ATOM 2669 O O . LEU B 1 103 ? 54.530 3.843 14.877 1.00 16.57 125 LEU B O 1
ATOM 2674 N N . LEU B 1 104 ? 55.210 1.957 15.933 1.00 14.96 126 LEU B N 1
ATOM 2675 C CA . LEU B 1 104 ? 53.845 1.566 16.335 1.00 14.95 126 LEU B CA 1
ATOM 2676 C C . LEU B 1 104 ? 53.678 1.683 17.844 1.00 17.25 126 LEU B C 1
ATOM 2677 O O . LEU B 1 104 ? 54.653 1.786 18.587 1.00 16.33 126 LEU B O 1
ATOM 2682 N N . SER B 1 105 ? 52.418 1.640 18.286 1.00 14.71 127 SER B N 1
ATOM 2683 C CA . SER B 1 105 ? 52.100 1.736 19.714 1.00 14.95 127 SER B CA 1
ATOM 2684 C C . SER B 1 105 ? 51.237 0.564 20.193 1.00 18.40 127 SER B C 1
ATOM 2685 O O . SER B 1 105 ? 50.750 0.581 21.327 1.00 19.50 127 SER B O 1
ATOM 2688 N N . GLY B 1 106 ? 51.052 -0.439 19.346 1.00 16.00 128 GLY B N 1
ATOM 2689 C CA . GLY B 1 106 ? 50.218 -1.594 19.685 1.00 16.16 128 GLY B CA 1
ATOM 2690 C C . GLY B 1 106 ? 50.076 -2.515 18.491 1.00 17.85 128 GLY B C 1
ATOM 2691 O O . GLY B 1 106 ? 50.353 -2.096 17.360 1.00 16.50 128 GLY B O 1
ATOM 2692 N N . SER B 1 107 ? 49.651 -3.800 18.740 1.00 14.61 129 SER B N 1
ATOM 2693 C CA A SER B 1 107 ? 49.542 -4.833 17.708 0.30 13.55 129 SER B CA 1
ATOM 2694 C CA B SER B 1 107 ? 49.479 -4.795 17.677 0.30 13.86 129 SER B CA 1
ATOM 2695 C CA C SER B 1 107 ? 49.474 -4.801 17.672 0.40 14.20 129 SER B CA 1
ATOM 2696 C C . SER B 1 107 ? 48.689 -6.007 18.179 1.00 17.26 129 SER B C 1
ATOM 2697 O O . SER B 1 107 ? 49.078 -7.165 17.970 1.00 17.49 129 SER B O 1
ATOM 2704 N N . GLU B 1 108 ? 47.563 -5.743 18.833 1.00 13.91 130 GLU B N 1
ATOM 2705 C CA . GLU B 1 108 ? 46.740 -6.862 19.301 1.00 13.69 130 GLU B CA 1
ATOM 2706 C C . GLU B 1 108 ? 46.249 -7.706 18.129 1.00 14.39 130 GLU B C 1
ATOM 2707 O O . GLU B 1 108 ? 45.987 -7.170 17.051 1.00 14.19 130 GLU B O 1
ATOM 2713 N N . SER B 1 109 ? 46.101 -9.020 18.328 1.00 12.42 131 SER B N 1
ATOM 2714 C CA . SER B 1 109 ? 45.701 -9.847 17.191 1.00 12.20 131 SER B CA 1
ATOM 2715 C C . SER B 1 109 ? 45.026 -11.123 17.643 1.00 14.08 131 SER B C 1
ATOM 2716 O O . SER B 1 109 ? 45.043 -11.464 18.832 1.00 15.42 131 SER B O 1
ATOM 2719 N N . ALA B 1 110 ? 44.414 -11.822 16.679 1.00 12.20 132 ALA B N 1
ATOM 2720 C CA . ALA B 1 110 ? 43.816 -13.127 16.914 1.00 12.25 132 ALA B CA 1
ATOM 2721 C C . ALA B 1 110 ? 43.788 -13.896 15.639 1.00 12.52 132 ALA B C 1
ATOM 2722 O O . ALA B 1 110 ? 43.649 -13.307 14.567 1.00 1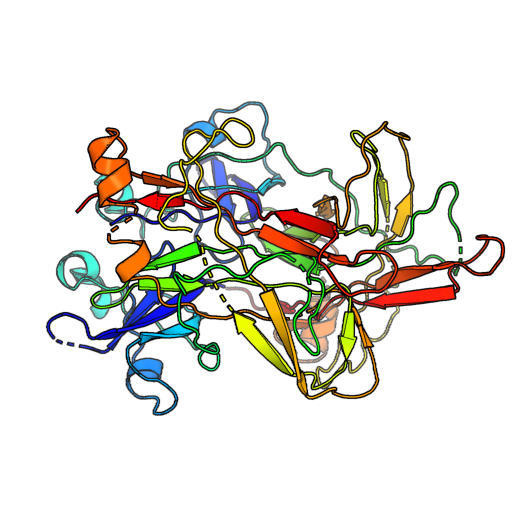2.97 132 ALA B O 1
ATOM 2724 N N . LEU B 1 111 ? 43.875 -15.223 15.747 1.00 11.62 133 LEU B N 1
ATOM 2725 C CA . LEU B 1 111 ? 43.738 -16.106 14.591 1.00 12.20 133 LEU B CA 1
ATOM 2726 C C . LEU B 1 111 ? 42.287 -16.525 14.458 1.00 13.91 133 LEU B C 1
ATOM 2727 O O . LEU B 1 111 ? 41.676 -17.046 15.411 1.00 14.47 133 LEU B O 1
ATOM 2732 N N . LEU B 1 112 ? 41.719 -16.258 13.287 1.00 11.93 134 LEU B N 1
ATOM 2733 C CA . LEU B 1 112 ? 40.335 -16.597 12.948 1.00 11.67 134 LEU B CA 1
ATOM 2734 C C . LEU B 1 112 ? 40.321 -17.800 12.021 1.00 12.89 134 LEU B C 1
ATOM 2735 O O . LEU B 1 112 ? 41.191 -17.931 11.158 1.00 12.12 134 LEU B O 1
ATOM 2740 N N . PHE B 1 113 ? 39.289 -18.645 12.169 1.00 12.70 135 PHE B N 1
ATOM 2741 C CA . PHE B 1 113 ? 39.114 -19.862 11.391 1.00 12.19 135 PHE B CA 1
ATOM 2742 C C . PHE B 1 113 ? 37.859 -19.855 10.606 1.00 15.22 135 PHE B C 1
ATOM 2743 O O . PHE B 1 113 ? 36.818 -19.440 11.135 1.00 17.28 135 PHE B O 1
ATOM 2751 N N . SER B 1 114 ? 37.909 -20.415 9.387 1.00 13.63 136 SER B N 1
ATOM 2752 C CA . SER B 1 114 ? 36.685 -20.624 8.623 1.00 13.34 136 SER B CA 1
ATOM 2753 C C . SER B 1 114 ? 36.752 -22.025 8.008 1.00 16.35 136 SER B C 1
ATOM 2754 O O . SER B 1 114 ? 37.688 -22.778 8.277 1.00 18.78 136 SER B O 1
ATOM 2757 N N . ASN B 1 115 ? 35.805 -22.365 7.143 1.00 13.96 137 ASN B N 1
ATOM 2758 C CA . ASN B 1 115 ? 35.837 -23.675 6.552 1.00 14.41 137 ASN B CA 1
ATOM 2759 C C . ASN B 1 115 ? 37.134 -23.932 5.751 1.00 17.72 137 ASN B C 1
ATOM 2760 O O . ASN B 1 115 ? 37.748 -24.998 5.893 1.00 20.51 137 ASN B O 1
ATOM 2765 N N . ASN B 1 116 ? 37.568 -22.944 4.952 1.00 14.44 138 ASN B N 1
ATOM 2766 C CA . ASN B 1 116 ? 38.686 -23.084 4.034 1.00 14.40 138 ASN B CA 1
ATOM 2767 C C . ASN B 1 116 ? 39.897 -22.208 4.334 1.00 15.87 138 ASN B C 1
ATOM 2768 O O . ASN B 1 116 ? 40.936 -22.362 3.673 1.00 17.69 138 ASN B O 1
ATOM 2773 N N . TYR B 1 117 ? 39.773 -21.257 5.267 1.00 13.30 139 TYR B N 1
ATOM 2774 C CA . TYR B 1 117 ? 40.838 -20.290 5.504 1.00 12.80 139 TYR B CA 1
ATOM 2775 C C . TYR B 1 117 ? 41.148 -20.091 6.944 1.00 14.96 139 TYR B C 1
ATOM 2776 O O . TYR B 1 117 ? 40.335 -20.364 7.836 1.00 15.01 139 TYR B O 1
ATOM 2785 N N . LYS B 1 118 ? 42.335 -19.535 7.174 1.00 12.38 140 LYS B N 1
ATOM 2786 C CA . LYS B 1 118 ? 42.774 -19.042 8.469 1.00 11.88 140 LYS B CA 1
ATOM 2787 C C . LYS B 1 118 ? 43.366 -17.686 8.233 1.00 12.38 140 LYS B C 1
ATOM 2788 O O . LYS B 1 118 ? 44.116 -17.503 7.260 1.00 12.50 140 LYS B O 1
ATOM 2794 N N . ARG B 1 119 ? 42.993 -16.699 9.085 1.00 11.30 141 ARG B N 1
ATOM 2795 C CA . ARG B 1 119 ? 43.547 -15.354 8.945 1.00 11.96 141 ARG B CA 1
ATOM 2796 C C . ARG B 1 119 ? 43.840 -14.790 10.293 1.00 13.15 141 ARG B C 1
ATOM 2797 O O . ARG B 1 119 ? 43.016 -14.954 11.206 1.00 12.96 141 ARG B O 1
ATOM 2805 N N . ILE B 1 120 ? 44.983 -14.129 10.428 1.00 12.38 142 ILE B N 1
ATOM 2806 C CA . ILE B 1 120 ? 45.286 -13.378 11.642 1.00 11.98 142 ILE B CA 1
ATOM 2807 C C . ILE B 1 120 ? 44.717 -11.990 11.419 1.00 14.37 142 ILE B C 1
ATOM 2808 O O . ILE B 1 120 ? 45.097 -11.319 10.449 1.00 15.16 142 ILE B O 1
ATOM 2813 N N . VAL B 1 121 ? 43.837 -11.531 12.286 1.00 11.81 143 VAL B N 1
ATOM 2814 C CA . VAL B 1 121 ? 43.388 -10.143 12.263 1.00 11.41 143 VAL B CA 1
ATOM 2815 C C . VAL B 1 121 ? 44.296 -9.433 13.244 1.00 14.33 143 VAL B C 1
ATOM 2816 O O . VAL B 1 121 ? 44.374 -9.860 14.399 1.00 14.87 143 VAL B O 1
ATOM 2820 N N . VAL B 1 122 ? 45.006 -8.394 12.778 1.00 12.23 144 VAL B N 1
ATOM 2821 C CA A VAL B 1 122 ? 45.904 -7.674 13.688 0.60 12.17 144 VAL B CA 1
ATOM 2822 C CA B VAL B 1 122 ? 45.989 -7.623 13.559 0.40 11.46 144 VAL B CA 1
ATOM 2823 C C . VAL B 1 122 ? 45.548 -6.198 13.603 1.00 13.75 144 VAL B C 1
ATOM 2824 O O . VAL B 1 122 ? 45.124 -5.697 12.554 1.00 13.86 144 VAL B O 1
ATOM 2831 N N . ILE B 1 123 ? 45.677 -5.527 14.743 1.00 12.06 145 ILE B N 1
ATOM 2832 C CA . ILE B 1 123 ? 45.298 -4.125 14.856 1.00 13.13 145 ILE B CA 1
ATOM 2833 C C . ILE B 1 123 ? 46.520 -3.274 15.205 1.00 14.77 145 ILE B C 1
ATOM 2834 O O . ILE B 1 123 ? 46.730 -2.910 16.369 1.00 16.08 145 ILE B O 1
ATOM 2839 N N . PRO B 1 124 ? 47.358 -2.939 14.215 1.00 12.67 146 PRO B N 1
ATOM 2840 C CA . PRO B 1 124 ? 48.450 -1.998 14.504 1.00 12.44 146 PRO B CA 1
ATOM 2841 C C . PRO B 1 124 ? 47.869 -0.651 14.941 1.00 16.55 146 PRO B C 1
ATOM 2842 O O . PRO B 1 124 ? 46.841 -0.202 14.401 1.00 15.90 146 PRO B O 1
ATOM 2846 N N . THR B 1 125 ? 48.500 -0.045 15.940 1.00 13.45 147 THR B N 1
ATOM 2847 C CA . THR B 1 125 ? 48.084 1.275 16.398 1.00 13.46 147 THR B CA 1
ATOM 2848 C C . THR B 1 125 ? 49.266 2.223 16.292 1.00 15.39 147 THR B C 1
ATOM 2849 O O . THR B 1 125 ? 50.426 1.799 16.270 1.00 15.03 147 THR B O 1
ATOM 2853 N N . PHE B 1 126 ? 48.950 3.525 16.221 1.00 14.01 148 PHE B N 1
ATOM 2854 C CA . PHE B 1 126 ? 49.959 4.570 16.048 1.00 13.73 148 PHE B CA 1
ATOM 2855 C C . PHE B 1 126 ? 49.677 5.716 16.966 1.00 17.10 148 PHE B C 1
ATOM 2856 O O . PHE B 1 126 ? 48.522 6.141 17.054 1.00 18.03 148 PHE B O 1
ATOM 2864 N N . THR B 1 127 ? 50.701 6.304 17.571 1.00 16.04 149 THR B N 1
ATOM 2865 C CA . THR B 1 127 ? 50.460 7.471 18.431 1.00 16.26 149 THR B CA 1
ATOM 2866 C C . THR B 1 127 ? 49.847 8.632 17.625 1.00 17.55 149 THR B C 1
ATOM 2867 O O . THR B 1 127 ? 49.007 9.383 18.150 1.00 18.37 149 THR B O 1
ATOM 2871 N N . SER B 1 128 ? 50.242 8.768 16.360 1.00 19.09 150 SER B N 1
ATOM 2872 C CA . SER B 1 128 ? 49.676 9.773 15.480 1.00 20.39 150 SER B CA 1
ATOM 2873 C C . SER B 1 128 ? 49.811 9.369 14.038 1.00 21.97 150 SER B C 1
ATOM 2874 O O . SER B 1 128 ? 50.766 8.688 13.649 1.00 21.82 150 SER B O 1
ATOM 2877 N N . VAL B 1 129 ? 48.841 9.804 13.249 1.00 18.19 151 VAL B N 1
ATOM 2878 C CA . VAL B 1 129 ? 48.811 9.656 11.792 1.00 16.95 151 VAL B CA 1
ATOM 2879 C C . VAL B 1 129 ? 48.242 10.930 11.209 1.00 23.72 151 VAL B C 1
ATOM 2880 O O . VAL B 1 129 ? 47.629 11.719 11.931 1.00 23.69 151 VAL B O 1
ATOM 2884 N N . LEU B 1 130 ? 48.376 11.106 9.890 1.00 21.98 152 LEU B N 1
ATOM 2885 C CA . LEU B 1 130 ? 47.710 12.235 9.236 1.00 23.25 152 LEU B CA 1
ATOM 2886 C C . LEU B 1 130 ? 46.394 11.736 8.649 1.00 27.22 152 LEU B C 1
ATOM 2887 O O . LEU B 1 130 ? 46.215 10.529 8.472 1.00 24.92 152 LEU B O 1
ATOM 2892 N N . THR B 1 131 ? 45.468 12.665 8.349 1.00 26.64 153 THR B N 1
ATOM 2893 C CA . THR B 1 131 ? 44.192 12.334 7.708 1.00 26.36 153 THR B CA 1
ATOM 2894 C C . THR B 1 131 ? 44.520 11.829 6.306 1.00 29.26 153 THR B C 1
ATOM 2895 O O . THR B 1 131 ? 45.393 12.399 5.665 1.00 30.23 153 THR B O 1
ATOM 2899 N N . ASP B 1 132 ? 43.913 10.709 5.890 1.00 28.40 154 ASP B N 1
ATOM 2900 C CA . ASP B 1 132 ? 44.117 10.051 4.586 1.00 28.67 154 ASP B CA 1
ATOM 2901 C C . ASP B 1 132 ? 45.523 9.413 4.435 1.00 30.31 154 ASP B C 1
ATOM 2902 O O . ASP B 1 132 ? 45.888 8.998 3.328 1.00 29.99 154 ASP B O 1
ATOM 2907 N N . GLN B 1 133 ? 46.286 9.269 5.543 1.00 23.42 155 GLN B N 1
ATOM 2908 C CA . GLN B 1 133 ? 47.552 8.528 5.486 1.00 21.00 155 GLN B CA 1
ATOM 2909 C C . GLN B 1 133 ? 47.238 7.060 5.134 1.00 23.69 155 GLN B C 1
ATOM 2910 O O . GLN B 1 133 ? 46.211 6.536 5.552 1.00 24.96 155 GLN B O 1
ATOM 2916 N N . LYS B 1 134 ? 48.102 6.413 4.343 1.00 20.40 156 LYS B N 1
ATOM 2917 C CA . LYS B 1 134 ? 47.931 5.003 4.009 1.00 19.62 156 LYS B CA 1
ATOM 2918 C C . LYS B 1 134 ? 49.227 4.304 4.297 1.00 19.85 156 LYS B C 1
ATOM 2919 O O . LYS B 1 134 ? 50.289 4.863 4.001 1.00 19.33 156 LYS B O 1
ATOM 2925 N N . ASN B 1 135 ? 49.152 3.086 4.846 1.00 16.47 157 ASN B N 1
ATOM 2926 C CA . ASN B 1 135 ? 50.347 2.314 5.173 1.00 16.19 157 ASN B CA 1
ATOM 2927 C C . ASN B 1 135 ? 50.376 0.990 4.460 1.00 19.72 157 ASN B C 1
ATOM 2928 O O . ASN B 1 135 ? 49.326 0.491 4.052 1.00 20.98 157 ASN B O 1
ATOM 2933 N N . THR B 1 136 ? 51.563 0.386 4.388 1.00 17.08 158 THR B N 1
ATOM 2934 C CA . THR B 1 136 ? 51.716 -1.019 3.988 1.00 16.25 158 THR B CA 1
ATOM 2935 C C . THR B 1 136 ? 52.437 -1.708 5.130 1.00 16.08 158 THR B C 1
ATOM 2936 O O . THR B 1 136 ? 53.078 -1.043 5.956 1.00 15.99 158 THR B O 1
ATOM 2940 N N . TYR B 1 137 ? 52.309 -3.028 5.198 1.00 13.41 159 TYR B N 1
ATOM 2941 C CA . TYR B 1 137 ? 52.829 -3.794 6.311 1.00 12.92 159 TYR B CA 1
ATOM 2942 C C . TYR B 1 137 ? 53.594 -5.008 5.858 1.00 15.31 159 TYR B C 1
ATOM 2943 O O . TYR B 1 137 ? 53.402 -5.531 4.752 1.00 14.74 159 TYR B O 1
ATOM 2952 N N . ILE B 1 138 ? 54.426 -5.493 6.765 1.00 13.90 160 ILE B N 1
ATOM 2953 C CA . ILE B 1 138 ? 55.127 -6.755 6.625 1.00 14.31 160 ILE B CA 1
ATOM 2954 C C . ILE B 1 138 ? 55.024 -7.474 7.969 1.00 16.38 160 ILE B C 1
ATOM 2955 O O . ILE B 1 138 ? 55.420 -6.917 9.004 1.00 16.14 160 ILE B O 1
ATOM 2973 N N . SER B 1 140 ? 56.199 -10.956 9.874 1.00 14.92 162 SER B N 1
ATOM 2974 C CA . SER B 1 140 ? 57.144 -12.047 9.678 1.00 15.47 162 SER B CA 1
ATOM 2975 C C . SER B 1 140 ? 57.220 -12.965 10.878 1.00 19.37 162 SER B C 1
ATOM 2976 O O . SER B 1 140 ? 56.830 -12.613 11.997 1.00 18.14 162 SER B O 1
ATOM 2987 N N . ASP B 1 142 ? 59.993 -15.968 12.463 1.00 20.58 164 ASP B N 1
ATOM 2988 C CA . ASP B 1 142 ? 61.273 -16.652 12.399 1.00 20.84 164 ASP B CA 1
ATOM 2989 C C . ASP B 1 142 ? 60.967 -18.118 12.653 1.00 22.68 164 ASP B C 1
ATOM 2990 O O . ASP B 1 142 ? 60.662 -18.491 13.790 1.00 23.34 164 ASP B O 1
ATOM 2995 N N . SER B 1 143 ? 60.952 -18.919 11.598 1.00 21.90 165 SER B N 1
ATOM 2996 C CA . SER B 1 143 ? 60.591 -20.336 11.698 1.00 24.09 165 SER B CA 1
ATOM 2997 C C . SER B 1 143 ? 61.584 -21.167 12.557 1.00 31.05 165 SER B C 1
ATOM 2998 O O . SER B 1 143 ? 61.240 -22.282 12.946 1.00 33.46 165 SER B O 1
ATOM 3001 N N . ASN B 1 144 ? 62.760 -20.614 12.913 1.00 28.15 166 ASN B N 1
ATOM 3002 C CA . ASN B 1 144 ? 63.755 -21.319 13.736 1.00 29.00 166 ASN B CA 1
ATOM 3003 C C . ASN B 1 144 ? 63.638 -20.973 15.235 1.00 33.29 166 ASN B C 1
ATOM 3004 O O . ASN B 1 144 ? 64.356 -21.555 16.056 1.00 33.50 166 ASN B O 1
ATOM 3009 N N . GLN B 1 145 ? 62.747 -20.033 15.602 1.00 27.98 167 GLN B N 1
ATOM 3010 C CA . GLN B 1 145 ? 62.646 -19.614 16.999 1.00 28.37 167 GLN B CA 1
ATOM 3011 C C . GLN B 1 145 ? 62.126 -20.718 17.924 1.00 32.74 167 GLN B C 1
ATOM 3012 O O . GLN B 1 145 ? 61.304 -21.547 17.524 1.00 32.02 167 GLN B O 1
ATOM 3018 N N . GLU B 1 146 ? 62.583 -20.679 19.169 1.00 30.89 168 GLU B N 1
ATOM 3019 C CA . GLU B 1 146 ? 62.064 -21.554 20.200 1.00 31.38 168 GLU B CA 1
ATOM 3020 C C . GLU B 1 146 ? 61.121 -20.697 21.026 1.00 30.71 168 GLU B C 1
ATOM 3021 O O . GLU B 1 146 ? 61.479 -19.563 21.349 1.00 30.72 168 GLU B O 1
ATOM 3027 N N . PRO B 1 147 ? 59.902 -21.164 21.343 1.00 25.47 169 PRO B N 1
ATOM 3028 C CA . PRO B 1 147 ? 59.000 -20.326 22.147 1.00 24.86 169 PRO B CA 1
ATOM 3029 C C . PRO B 1 147 ? 59.531 -20.175 23.572 1.00 31.01 169 PRO B C 1
ATOM 3030 O O . PRO B 1 147 ? 60.381 -20.967 23.991 1.00 32.17 169 PRO B O 1
ATOM 3034 N N . GLU B 1 148 ? 59.053 -19.167 24.309 1.00 26.83 170 GLU B N 1
ATOM 3035 C CA . GLU B 1 148 ? 59.567 -18.919 25.662 1.00 28.24 170 GLU B CA 1
ATOM 3036 C C . GLU B 1 148 ? 58.453 -18.560 26.629 1.00 30.79 170 GLU B C 1
ATOM 3037 O O . GLU B 1 148 ? 57.340 -18.251 26.197 1.00 26.86 170 GLU B O 1
ATOM 3043 N N . THR B 1 149 ? 58.750 -18.576 27.948 1.00 28.15 171 THR B N 1
ATOM 3044 C CA . THR B 1 149 ? 57.739 -18.194 28.931 1.00 28.55 171 THR B CA 1
ATOM 3045 C C . THR B 1 149 ? 57.609 -16.666 28.922 1.00 32.13 171 THR B C 1
ATOM 3046 O O . THR B 1 149 ? 58.618 -15.975 28.960 1.00 32.58 171 THR B O 1
ATOM 3050 N N . VAL B 1 150 ? 56.373 -16.158 28.862 1.00 28.81 172 VAL B N 1
ATOM 3051 C CA . VAL B 1 150 ? 56.060 -14.726 28.850 1.00 28.94 172 VAL B CA 1
ATOM 3052 C C . VAL B 1 150 ? 54.917 -14.496 29.833 1.00 36.52 172 VAL B C 1
ATOM 3053 O O . VAL B 1 150 ? 53.853 -15.098 29.674 1.00 35.54 172 VAL B O 1
ATOM 3057 N N . ASP B 1 151 ? 55.147 -13.645 30.858 1.00 36.95 173 ASP B N 1
ATOM 3058 C CA . ASP B 1 151 ? 54.178 -13.276 31.907 1.00 38.43 173 ASP B CA 1
ATOM 3059 C C . ASP B 1 151 ? 53.358 -14.473 32.465 1.00 42.35 173 ASP B C 1
ATOM 3060 O O . ASP B 1 151 ? 52.131 -14.396 32.594 1.00 42.49 173 ASP B O 1
ATOM 3065 N N . GLY B 1 152 ? 54.047 -15.555 32.802 1.00 39.64 174 GLY B N 1
ATOM 3066 C CA . GLY B 1 152 ? 53.404 -16.738 33.366 1.00 39.95 174 GLY B CA 1
ATOM 3067 C C . GLY B 1 152 ? 52.808 -17.718 32.375 1.00 42.00 174 GLY B C 1
ATOM 3068 O O . GLY B 1 152 ? 52.330 -18.781 32.780 1.00 42.72 174 GLY B O 1
ATOM 3069 N N . THR B 1 153 ? 52.809 -17.376 31.070 1.00 34.79 175 THR B N 1
ATOM 3070 C CA . THR B 1 153 ? 52.308 -18.293 30.044 1.00 32.09 175 THR B CA 1
ATOM 3071 C C . THR B 1 153 ? 53.506 -18.992 29.421 1.00 32.78 175 THR B C 1
ATOM 3072 O O . THR B 1 153 ? 54.449 -18.336 28.985 1.00 31.46 175 THR B O 1
ATOM 3076 N N . ASP B 1 154 ? 53.462 -20.319 29.349 1.00 29.67 176 ASP B N 1
ATOM 3077 C CA . ASP B 1 154 ? 54.587 -21.040 28.771 1.00 30.41 176 ASP B CA 1
ATOM 3078 C C . ASP B 1 154 ? 54.465 -21.145 27.251 1.00 30.54 176 ASP B C 1
ATOM 3079 O O . ASP B 1 154 ? 53.372 -21.040 26.689 1.00 28.21 176 ASP B O 1
ATOM 3084 N N . ARG B 1 155 ? 55.615 -21.334 26.602 1.00 25.50 177 ARG B N 1
ATOM 3085 C CA . ARG B 1 155 ? 55.765 -21.580 25.178 1.00 23.74 177 ARG B CA 1
ATOM 3086 C C . ARG B 1 155 ? 55.038 -20.546 24.307 1.00 25.62 177 ARG B C 1
ATOM 3087 O O . ARG B 1 155 ? 54.216 -20.895 23.465 1.00 24.88 177 ARG B O 1
ATOM 3095 N N . VAL B 1 156 ? 55.408 -19.286 24.469 1.00 21.84 178 VAL B N 1
ATOM 3096 C CA . VAL B 1 156 ? 54.848 -18.188 23.671 1.00 19.27 178 VAL B CA 1
ATOM 3097 C C . VAL B 1 156 ? 55.779 -17.903 22.486 1.00 21.48 178 VAL B C 1
ATOM 3098 O O . VAL B 1 156 ? 56.980 -17.686 22.680 1.00 21.77 178 VAL B O 1
ATOM 3102 N N . TYR B 1 157 ? 55.208 -17.874 21.254 1.00 17.54 179 TYR B N 1
ATOM 3103 C CA . TYR B 1 157 ? 55.945 -17.518 20.040 1.00 17.02 179 TYR B CA 1
ATOM 3104 C C . TYR B 1 157 ? 55.832 -16.030 19.799 1.00 19.73 179 TYR B C 1
ATOM 3105 O O . TYR B 1 157 ? 54.846 -15.427 20.219 1.00 19.39 179 TYR B O 1
ATOM 3114 N N . THR B 1 158 ? 56.791 -15.454 19.095 1.00 18.16 180 THR B N 1
ATOM 3115 C CA . THR B 1 158 ? 56.735 -14.024 18.811 1.00 17.77 180 THR B CA 1
ATOM 3116 C C . THR B 1 158 ? 56.805 -13.778 17.298 1.00 21.21 180 THR B C 1
ATOM 3117 O O . THR B 1 158 ? 57.741 -14.231 16.634 1.00 22.05 180 THR B O 1
ATOM 3121 N N . LEU B 1 159 ? 55.808 -13.048 16.782 1.00 16.35 181 LEU B N 1
ATOM 3122 C CA A LEU B 1 159 ? 55.755 -12.621 15.380 0.60 15.99 181 LEU B CA 1
ATOM 3123 C CA B LEU B 1 159 ? 55.714 -12.603 15.385 0.40 14.99 181 LEU B CA 1
ATOM 3124 C C . LEU B 1 159 ? 56.203 -11.168 15.344 1.00 17.20 181 LEU B C 1
ATOM 3125 O O . LEU B 1 159 ? 56.195 -10.529 16.396 1.00 17.30 181 LEU B O 1
ATOM 3134 N N . CYS B 1 160 ? 56.573 -10.651 14.161 1.00 14.90 182 CYS B N 1
ATOM 3135 C CA A CYS B 1 160 ? 57.005 -9.272 14.077 0.70 14.83 182 CYS B CA 1
ATOM 3136 C CA B CYS B 1 160 ? 57.059 -9.273 14.011 0.30 17.34 182 CYS B CA 1
ATOM 3137 C C . CYS B 1 160 ? 56.188 -8.522 13.031 1.00 19.05 182 CYS B C 1
ATOM 3138 O O . CYS B 1 160 ? 56.073 -8.988 11.895 1.00 18.79 182 CYS B O 1
ATOM 3143 N N . LEU B 1 161 ? 55.648 -7.367 13.407 1.00 13.92 183 LEU B N 1
ATOM 3144 C CA . LEU B 1 161 ? 54.885 -6.513 12.487 1.00 12.63 183 LEU B CA 1
ATOM 3145 C C . LEU B 1 161 ? 55.614 -5.204 12.290 1.00 15.23 183 LEU B C 1
ATOM 3146 O O . LEU B 1 161 ? 55.956 -4.539 13.272 1.00 16.40 183 LEU B O 1
ATOM 3151 N N . ARG B 1 162 ? 55.860 -4.834 11.029 1.00 12.69 184 ARG B N 1
ATOM 3152 C CA . ARG B 1 162 ? 56.466 -3.550 10.677 1.00 13.33 184 ARG B CA 1
ATOM 3153 C C . ARG B 1 162 ? 55.600 -2.846 9.637 1.00 14.03 184 ARG B C 1
ATOM 3154 O O . ARG B 1 162 ? 54.860 -3.486 8.899 1.00 14.53 184 ARG B O 1
ATOM 3162 N N . ALA B 1 163 ? 55.671 -1.520 9.633 1.00 14.42 185 ALA B N 1
ATOM 3163 C CA . ALA B 1 163 ? 54.860 -0.704 8.738 1.00 14.25 185 ALA B CA 1
ATOM 3164 C C . ALA B 1 163 ? 55.679 0.327 7.999 1.00 16.01 185 ALA B C 1
ATOM 3165 O O . ALA B 1 163 ? 56.612 0.893 8.577 1.00 15.54 185 ALA B O 1
ATOM 3167 N N . GLN B 1 164 ? 55.252 0.635 6.760 1.00 14.89 186 GLN B N 1
ATOM 3168 C CA . GLN B 1 164 ? 55.839 1.718 5.970 1.00 15.33 186 GLN B CA 1
ATOM 3169 C C . GLN B 1 164 ? 54.744 2.665 5.571 1.00 18.40 186 GLN B C 1
ATOM 3170 O O . GLN B 1 164 ? 53.644 2.218 5.221 1.00 17.42 186 GLN B O 1
ATOM 3176 N N . LYS B 1 165 ? 55.040 3.958 5.544 1.00 16.13 187 LYS B N 1
ATOM 3177 C CA . LYS B 1 165 ? 54.049 4.913 5.057 1.00 17.96 187 LYS B CA 1
ATOM 3178 C C . LYS B 1 165 ? 54.014 4.812 3.522 1.00 23.39 187 LYS B C 1
ATOM 3179 O O . LYS B 1 165 ? 55.073 4.844 2.882 1.00 26.77 187 LYS B O 1
ATOM 3185 N N . ARG B 1 166 ? 52.818 4.633 2.947 1.00 20.87 188 ARG B N 1
ATOM 3186 C CA . ARG B 1 166 ? 52.617 4.519 1.484 1.00 22.74 188 ARG B CA 1
ATOM 3187 C C . ARG B 1 166 ? 52.127 5.861 0.905 1.00 28.83 188 ARG B C 1
ATOM 3188 O O . ARG B 1 166 ? 52.555 6.252 -0.194 1.00 30.50 188 ARG B O 1
ATOM 3196 N N . GLU B 1 167 ? 51.236 6.556 1.643 1.00 25.01 189 GLU B N 1
ATOM 3197 C CA . GLU B 1 167 ? 50.698 7.880 1.283 1.00 25.71 189 GLU B CA 1
ATOM 3198 C C . GLU B 1 167 ? 50.794 8.775 2.505 1.00 28.94 189 GLU B C 1
ATOM 3199 O O . GLU B 1 167 ? 50.392 8.364 3.597 1.00 27.22 189 GLU B O 1
ATOM 3205 N N . GLU B 1 168 ? 51.358 9.978 2.337 1.00 28.52 190 GLU B N 1
ATOM 3206 C CA . GLU B 1 168 ? 51.618 10.946 3.408 1.00 29.15 190 GLU B CA 1
ATOM 3207 C C . GLU B 1 168 ? 50.336 11.394 4.144 1.00 32.40 190 GLU B C 1
ATOM 3208 O O . GLU B 1 168 ? 50.328 11.474 5.376 1.00 33.42 190 GLU B O 1
ATOM 3214 N N . GLY B 1 169 ? 49.278 11.661 3.401 1.00 28.87 191 GLY B N 1
ATOM 3215 C CA . GLY B 1 169 ? 48.054 12.192 3.973 1.00 29.32 191 GLY B CA 1
ATOM 3216 C C . GLY B 1 169 ? 48.198 13.694 4.194 1.00 36.57 191 GLY B C 1
ATOM 3217 O O . GLY B 1 169 ? 49.150 14.313 3.702 1.00 37.99 191 GLY B O 1
ATOM 3218 N N . LYS B 1 170 ? 47.280 14.288 4.958 1.00 33.94 192 LYS B N 1
ATOM 3219 C CA . LYS B 1 170 ? 47.265 15.736 5.197 1.00 35.37 192 LYS B CA 1
ATOM 3220 C C . LYS B 1 170 ? 46.731 16.089 6.595 1.00 38.81 192 LYS B C 1
ATOM 3221 O O . LYS B 1 170 ? 46.244 15.215 7.315 1.00 34.99 192 LYS B O 1
ATOM 3227 N N . ALA B 1 171 ? 46.774 17.395 6.946 1.00 38.38 193 ALA B N 1
ATOM 3228 C CA . ALA B 1 171 ? 46.240 17.897 8.210 1.00 38.40 193 ALA B CA 1
ATOM 3229 C C . ALA B 1 171 ? 44.714 17.678 8.256 1.00 42.11 193 ALA B C 1
ATOM 3230 O O . ALA B 1 171 ? 44.080 17.635 7.195 1.00 42.37 193 ALA B O 1
ATOM 3232 N N . PRO B 1 172 ? 44.100 17.431 9.434 1.00 38.34 194 PRO B N 1
ATOM 3233 C CA . PRO B 1 172 ? 44.692 17.421 10.782 1.00 37.66 194 PRO B CA 1
ATOM 3234 C C . PRO B 1 172 ? 45.318 16.077 11.176 1.00 36.47 194 PRO B C 1
ATOM 3235 O O . PRO B 1 172 ? 45.071 15.042 10.549 1.00 34.50 194 PRO B O 1
ATOM 3239 N N . THR B 1 173 ? 46.112 16.113 12.254 1.00 31.09 195 THR B N 1
ATOM 3240 C CA . THR B 1 173 ? 46.712 14.929 12.867 1.00 27.88 195 THR B CA 1
ATOM 3241 C C . THR B 1 173 ? 45.637 14.195 13.653 1.00 28.54 195 THR B C 1
ATOM 3242 O O . THR B 1 173 ? 44.808 14.826 14.344 1.00 30.01 195 THR B O 1
ATOM 3246 N N . ILE B 1 174 ? 45.653 12.864 13.551 1.00 21.59 196 ILE B N 1
ATOM 3247 C CA . ILE B 1 174 ? 44.766 11.959 14.284 1.00 20.13 196 ILE B CA 1
ATOM 3248 C C . ILE B 1 174 ? 45.610 11.271 15.356 1.00 22.56 196 ILE B C 1
ATOM 3249 O O . ILE B 1 174 ? 46.630 10.646 15.022 1.00 21.56 196 ILE B O 1
ATOM 3254 N N . SER B 1 175 ? 45.193 11.384 16.631 1.00 19.39 197 SER B N 1
ATOM 3255 C CA . SER B 1 175 ? 45.920 10.782 17.738 1.00 19.18 197 SER B CA 1
ATOM 3256 C C . SER B 1 175 ? 45.373 9.395 18.076 1.00 22.12 197 SER B C 1
ATOM 3257 O O . SER B 1 175 ? 44.151 9.205 18.099 1.00 22.39 197 SER B O 1
ATOM 3260 N N . ASN B 1 176 ? 46.277 8.435 18.357 1.00 17.90 198 ASN B N 1
ATOM 3261 C CA . ASN B 1 176 ? 45.908 7.083 18.797 1.00 17.55 198 ASN B CA 1
ATOM 3262 C C . ASN B 1 176 ? 45.022 6.402 17.748 1.00 21.25 198 ASN B C 1
ATOM 3263 O O . ASN B 1 176 ? 43.854 6.071 18.014 1.00 21.00 198 ASN B O 1
ATOM 3268 N N . ALA B 1 177 ? 45.593 6.212 16.554 1.00 18.48 199 ALA B N 1
ATOM 3269 C CA . ALA B 1 177 ? 44.883 5.645 15.415 1.00 17.61 199 ALA B CA 1
ATOM 3270 C C . ALA B 1 177 ? 45.086 4.141 15.287 1.00 18.40 199 ALA B C 1
ATOM 3271 O O . ALA B 1 177 ? 46.133 3.640 15.666 1.00 18.68 199 ALA B O 1
ATOM 3281 N N . ASP B 1 179 ? 44.584 0.524 12.610 1.00 14.98 201 ASP B N 1
ATOM 3282 C CA . ASP B 1 179 ? 44.454 0.130 11.214 1.00 14.12 201 ASP B CA 1
ATOM 3283 C C . ASP B 1 179 ? 44.301 -1.399 11.110 1.00 15.80 201 ASP B C 1
ATOM 3284 O O . ASP B 1 179 ? 45.261 -2.099 10.756 1.00 15.96 201 ASP B O 1
ATOM 3289 N N . PRO B 1 180 ? 43.101 -1.945 11.383 1.00 15.02 202 PRO B N 1
ATOM 3290 C CA . PRO B 1 180 ? 42.929 -3.418 11.308 1.00 13.21 202 PRO B CA 1
ATOM 3291 C C . PRO B 1 180 ? 43.260 -3.970 9.932 1.00 15.59 202 PRO B C 1
ATOM 3292 O O . PRO B 1 180 ? 42.801 -3.436 8.903 1.00 15.97 202 PRO B O 1
ATOM 3296 N N . ILE B 1 181 ? 44.081 -5.034 9.896 1.00 12.55 203 ILE B N 1
ATOM 3297 C CA . ILE B 1 181 ? 44.489 -5.702 8.665 1.00 10.99 203 ILE B CA 1
ATOM 3298 C C . ILE B 1 181 ? 44.333 -7.219 8.832 1.00 12.38 203 ILE B C 1
ATOM 3299 O O . ILE B 1 181 ? 44.229 -7.718 9.965 1.00 12.38 203 ILE B O 1
ATOM 3304 N N . ALA B 1 182 ? 44.366 -7.954 7.711 1.00 12.27 204 ALA B N 1
ATOM 3305 C CA . ALA B 1 182 ? 44.233 -9.414 7.719 1.00 12.68 204 ALA B CA 1
ATOM 3306 C C . ALA B 1 182 ? 45.481 -10.036 7.150 1.00 16.50 204 ALA B C 1
ATOM 3307 O O . ALA B 1 182 ? 45.877 -9.675 6.038 1.00 19.22 204 ALA B O 1
ATOM 3309 N N . VAL B 1 183 ? 46.063 -10.984 7.860 1.00 11.98 205 VAL B N 1
ATOM 3310 C CA . VAL B 1 183 ? 47.281 -11.642 7.421 1.00 11.39 205 VAL B CA 1
ATOM 3311 C C . VAL B 1 183 ? 46.998 -13.131 7.185 1.00 12.92 205 VAL B C 1
ATOM 3312 O O . VAL B 1 183 ? 46.327 -13.773 7.993 1.00 13.35 205 VAL B O 1
ATOM 3316 N N . GLU B 1 184 ? 47.564 -13.706 6.134 1.00 11.71 206 GLU B N 1
ATOM 3317 C CA . GLU B 1 184 ? 47.408 -15.137 5.885 1.00 12.33 206 GLU B CA 1
ATOM 3318 C C . GLU B 1 184 ? 47.864 -15.964 7.100 1.00 15.02 206 GLU B C 1
ATOM 3319 O O . GLU B 1 184 ? 48.992 -15.797 7.571 1.00 14.88 206 GLU B O 1
ATOM 3325 N N . GLY B 1 185 ? 47.018 -16.884 7.560 1.00 12.53 207 GLY B N 1
ATOM 3326 C CA . GLY B 1 185 ? 47.372 -17.686 8.726 1.00 12.57 207 GLY B CA 1
ATOM 3327 C C . GLY B 1 185 ? 47.501 -19.181 8.504 1.00 15.06 207 GLY B C 1
ATOM 3328 O O . GLY B 1 185 ? 47.844 -19.893 9.452 1.00 15.19 207 GLY B O 1
ATOM 3329 N N . GLY B 1 186 ? 47.234 -19.671 7.277 1.00 12.52 208 GLY B N 1
ATOM 3330 C CA . GLY B 1 186 ? 47.212 -21.111 7.025 1.00 13.15 208 GLY B CA 1
ATOM 3331 C C . GLY B 1 186 ? 48.523 -21.837 7.239 1.00 16.39 208 GLY B C 1
ATOM 3332 O O . GLY B 1 186 ? 48.560 -22.905 7.873 1.00 16.05 208 GLY B O 1
ATOM 3333 N N . THR B 1 187 ? 49.620 -21.301 6.664 1.00 14.42 209 THR B N 1
ATOM 3334 C CA . THR B 1 187 ? 50.885 -22.013 6.822 1.00 14.81 209 THR B CA 1
ATOM 3335 C C . THR B 1 187 ? 51.466 -21.822 8.239 1.00 15.78 209 THR B C 1
ATOM 3336 O O . THR B 1 187 ? 52.129 -22.734 8.758 1.00 16.92 209 THR B O 1
ATOM 3340 N N . LEU B 1 188 ? 51.188 -20.681 8.889 1.00 13.39 210 LEU B N 1
ATOM 3341 C CA . LEU B 1 188 ? 51.654 -20.487 10.264 1.00 14.15 210 LEU B CA 1
ATOM 3342 C C . LEU B 1 188 ? 50.963 -21.482 11.166 1.00 17.60 210 LEU B C 1
ATOM 3343 O O . LEU B 1 188 ? 51.602 -22.112 12.014 1.00 17.83 210 LEU B O 1
ATOM 3348 N N . TYR B 1 189 ? 49.640 -21.645 10.968 1.00 14.38 211 TYR B N 1
ATOM 3349 C CA . TYR B 1 189 ? 48.901 -22.598 11.785 1.00 14.19 211 TYR B CA 1
ATOM 3350 C C . TYR B 1 189 ? 49.511 -23.993 11.644 1.00 19.16 211 TYR B C 1
ATOM 3351 O O . TYR B 1 189 ? 49.777 -24.647 12.654 1.00 18.65 211 TYR B O 1
ATOM 3360 N N . SER B 1 190 ? 49.760 -24.439 10.411 1.00 15.69 212 SER B N 1
ATOM 3361 C CA . SER B 1 190 ? 50.292 -25.787 10.215 1.00 17.95 212 SER B CA 1
ATOM 3362 C C . SER B 1 190 ? 51.649 -25.944 10.892 1.00 22.79 212 SER B C 1
ATOM 3363 O O . SER B 1 190 ? 51.894 -26.966 11.553 1.00 22.12 212 SER B O 1
ATOM 3374 N N . LEU B 1 192 ? 52.992 -24.123 13.559 1.00 18.56 214 LEU B N 1
ATOM 3375 C CA . LEU B 1 192 ? 52.934 -24.094 15.030 1.00 18.38 214 LEU B CA 1
ATOM 3376 C C . LEU B 1 192 ? 52.146 -25.276 15.593 1.00 22.03 214 LEU B C 1
ATOM 3377 O O . LEU B 1 192 ? 52.483 -25.754 16.685 1.00 21.24 214 LEU B O 1
ATOM 3382 N N . LYS B 1 193 ? 51.141 -25.775 14.856 1.00 18.88 215 LYS B N 1
ATOM 3383 C CA . LYS B 1 193 ? 50.415 -26.976 15.285 1.00 18.04 215 LYS B CA 1
ATOM 3384 C C . LYS B 1 193 ? 51.387 -28.158 15.370 1.00 23.98 215 LYS B C 1
ATOM 3385 O O . LYS B 1 193 ? 51.350 -28.939 16.335 1.00 24.20 215 LYS B O 1
ATOM 3391 N N . GLY B 1 194 ? 52.227 -28.302 14.351 1.00 21.57 216 GLY B N 1
ATOM 3392 C CA . GLY B 1 194 ? 53.202 -29.385 14.315 1.00 23.04 216 GLY B CA 1
ATOM 3393 C C . GLY B 1 194 ? 54.155 -29.345 15.490 1.00 26.97 216 GLY B C 1
ATOM 3394 O O . GLY B 1 194 ? 54.339 -30.362 16.169 1.00 26.37 216 GLY B O 1
ATOM 3395 N N . LYS B 1 195 ? 54.702 -28.147 15.795 1.00 23.57 217 LYS B N 1
ATOM 3396 C CA . LYS B 1 195 ? 55.659 -27.979 16.884 1.00 22.98 217 LYS B CA 1
ATOM 3397 C C . LYS B 1 195 ? 54.996 -28.162 18.255 1.00 26.75 217 LYS B C 1
ATOM 3398 O O . LYS B 1 195 ? 55.553 -28.852 19.116 1.00 28.72 217 LYS B O 1
ATOM 3404 N N . GLU B 1 196 ? 53.824 -27.542 18.461 1.00 21.93 218 GLU B N 1
ATOM 3405 C CA . GLU B 1 196 ? 53.175 -27.604 19.774 1.00 21.73 218 GLU B CA 1
ATOM 3406 C C . GLU B 1 196 ? 52.511 -28.941 20.056 1.00 25.73 218 GLU B C 1
ATOM 3407 O O . GLU B 1 196 ? 52.533 -29.358 21.216 1.00 26.15 218 GLU B O 1
ATOM 3413 N N . SER B 1 197 ? 51.973 -29.635 19.035 1.00 23.10 219 SER B N 1
ATOM 3414 C CA . SER B 1 197 ? 51.388 -30.966 19.297 1.00 24.21 219 SER B CA 1
ATOM 3415 C C . SER B 1 197 ? 52.501 -31.934 19.707 1.00 29.86 219 SER B C 1
ATOM 3416 O O . SER B 1 197 ? 52.316 -32.719 20.652 1.00 29.54 219 SER B O 1
ATOM 3419 N N . ALA B 1 198 ? 53.699 -31.801 19.082 1.00 27.62 220 ALA B N 1
ATOM 3420 C CA . ALA B 1 198 ? 54.860 -32.636 19.444 1.00 30.18 220 ALA B CA 1
ATOM 3421 C C . ALA B 1 198 ? 55.311 -32.383 20.895 1.00 34.87 220 ALA B C 1
ATOM 3422 O O . ALA B 1 198 ? 55.813 -33.300 21.545 1.00 35.50 220 ALA B O 1
ATOM 3424 N N . ALA B 1 199 ? 55.106 -31.155 21.397 1.00 30.70 221 ALA B N 1
ATOM 3425 C CA . ALA B 1 199 ? 55.449 -30.716 22.745 1.00 31.55 221 ALA B CA 1
ATOM 3426 C C . ALA B 1 199 ? 54.360 -31.075 23.768 1.00 34.54 221 ALA B C 1
ATOM 3427 O O . ALA B 1 199 ? 54.489 -30.720 24.943 1.00 35.81 221 ALA B O 1
ATOM 3429 N N . GLY B 1 200 ? 53.311 -31.760 23.315 1.00 28.66 222 GLY B N 1
ATOM 3430 C CA . GLY B 1 200 ? 52.213 -32.220 24.162 1.00 27.96 222 GLY B CA 1
ATOM 3431 C C . GLY B 1 200 ? 51.183 -31.158 24.501 1.00 30.18 222 GLY B C 1
ATOM 3432 O O . GLY B 1 200 ? 50.472 -31.278 25.505 1.00 29.32 222 GLY B O 1
ATOM 3433 N N . LYS B 1 201 ? 51.080 -30.121 23.658 1.00 24.63 223 LYS B N 1
ATOM 3434 C CA . LYS B 1 201 ? 50.139 -29.028 23.888 1.00 23.54 223 LYS B CA 1
ATOM 3435 C C . LYS B 1 201 ? 48.927 -29.095 22.964 1.00 25.38 223 LYS B C 1
ATOM 3436 O O . LYS B 1 201 ? 49.025 -29.635 21.863 1.00 24.62 223 LYS B O 1
ATOM 3442 N N . LYS B 1 202 ? 47.780 -28.527 23.416 1.00 22.87 224 LYS B N 1
ATOM 3443 C CA . LYS B 1 202 ? 46.518 -28.502 22.664 1.00 23.01 224 LYS B CA 1
ATOM 3444 C C . LYS B 1 202 ? 46.214 -27.100 22.152 1.00 23.77 224 LYS B C 1
ATOM 3445 O O . LYS B 1 202 ? 45.205 -26.897 21.481 1.00 22.72 224 LYS B O 1
ATOM 3451 N N . ILE B 1 203 ? 47.073 -26.123 22.489 1.00 21.87 225 ILE B N 1
ATOM 3452 C CA . ILE B 1 203 ? 46.903 -24.734 22.065 1.00 21.35 225 ILE B CA 1
ATOM 3453 C C . ILE B 1 203 ? 48.241 -24.166 21.610 1.00 23.07 225 ILE B C 1
ATOM 3454 O O . ILE B 1 203 ? 49.294 -24.740 21.877 1.00 22.55 225 ILE B O 1
ATOM 3459 N N . VAL B 1 204 ? 48.182 -22.998 20.967 1.00 18.02 226 VAL B N 1
ATOM 3460 C CA . VAL B 1 204 ? 49.346 -22.205 20.577 1.00 16.95 226 VAL B CA 1
ATOM 3461 C C . VAL B 1 204 ? 49.160 -20.854 21.206 1.00 17.55 226 VAL B C 1
ATOM 3462 O O . VAL B 1 204 ? 48.044 -20.321 21.188 1.00 18.13 226 VAL B O 1
ATOM 3466 N N . SER B 1 205 ? 50.240 -20.306 21.776 1.00 17.46 227 SER B N 1
ATOM 3467 C CA . SER B 1 205 ? 50.253 -18.962 22.354 1.00 16.62 227 SER B CA 1
ATOM 3468 C C . SER B 1 205 ? 51.251 -18.125 21.575 1.00 18.75 227 SER B C 1
ATOM 3469 O O . SER B 1 205 ? 52.362 -18.586 21.276 1.00 17.74 227 SER B O 1
ATOM 3472 N N . TYR B 1 206 ? 50.852 -16.907 21.212 1.00 16.45 228 TYR B N 1
ATOM 3473 C CA . TYR B 1 206 ? 51.796 -16.046 20.505 1.00 16.43 228 TYR B CA 1
ATOM 3474 C C . TYR B 1 206 ? 51.572 -14.587 20.862 1.00 18.06 228 TYR B C 1
ATOM 3475 O O . TYR B 1 206 ? 50.535 -14.218 21.407 1.00 17.94 228 TYR B O 1
ATOM 3484 N N . ARG B 1 207 ? 52.524 -13.751 20.460 1.00 17.11 229 ARG B N 1
ATOM 3485 C CA . ARG B 1 207 ? 52.402 -12.311 20.587 1.00 16.24 229 ARG B CA 1
ATOM 3486 C C . ARG B 1 207 ? 53.056 -11.664 19.381 1.00 17.25 229 ARG B C 1
ATOM 3487 O O . ARG B 1 207 ? 53.792 -12.321 18.639 1.00 16.53 229 ARG B O 1
ATOM 3495 N N . VAL B 1 208 ? 52.777 -10.378 19.179 1.00 14.18 230 VAL B N 1
ATOM 3496 C CA . VAL B 1 208 ? 53.356 -9.645 18.058 1.00 13.90 230 VAL B CA 1
ATOM 3497 C C . VAL B 1 208 ? 54.250 -8.522 18.587 1.00 15.49 230 VAL B C 1
ATOM 3498 O O . VAL B 1 208 ? 53.784 -7.716 19.411 1.00 17.78 230 VAL B O 1
ATOM 3502 N N . LYS B 1 209 ? 55.492 -8.456 18.116 1.00 13.93 231 LYS B N 1
ATOM 3503 C CA . LYS B 1 209 ? 56.393 -7.378 18.464 1.00 15.78 231 LYS B CA 1
ATOM 3504 C C . LYS B 1 209 ? 56.414 -6.365 17.335 1.00 17.85 231 LYS B C 1
ATOM 3505 O O . LYS B 1 209 ? 56.178 -6.711 16.174 1.00 17.62 231 LYS B O 1
ATOM 3511 N N . TYR B 1 210 ? 56.702 -5.114 17.661 1.00 13.99 232 TYR B N 1
ATOM 3512 C CA . TYR B 1 210 ? 56.681 -4.064 16.654 1.00 13.43 232 TYR B CA 1
ATOM 3513 C C . TYR B 1 210 ? 57.695 -2.992 17.029 1.00 14.06 232 TYR B C 1
ATOM 3514 O O . TYR B 1 210 ? 58.033 -2.864 18.214 1.00 14.20 232 TYR B O 1
ATOM 3523 N N . PRO B 1 211 ? 58.170 -2.187 16.070 1.00 12.99 233 PRO B N 1
ATOM 3524 C CA . PRO B 1 211 ? 59.155 -1.135 16.421 1.00 12.74 233 PRO B CA 1
ATOM 3525 C C . PRO B 1 211 ? 58.545 -0.058 17.305 1.00 14.92 233 PRO B C 1
ATOM 3526 O O . PRO B 1 211 ? 57.481 0.490 16.986 1.00 15.17 233 PRO B O 1
ATOM 3530 N N . LEU B 1 212 ? 59.258 0.288 18.382 1.00 15.03 234 LEU B N 1
ATOM 3531 C CA . LEU B 1 212 ? 58.800 1.269 19.364 1.00 15.83 234 LEU B CA 1
ATOM 3532 C C . LEU B 1 212 ? 59.638 2.549 19.253 1.00 17.95 234 LEU B C 1
ATOM 3533 O O . LEU B 1 212 ? 59.089 3.648 19.380 1.00 17.71 234 LEU B O 1
ATOM 3538 N N . THR B 1 213 ? 60.975 2.418 19.125 1.00 15.63 235 THR B N 1
ATOM 3539 C CA . THR B 1 213 ? 61.833 3.584 18.946 1.00 16.00 235 THR B CA 1
ATOM 3540 C C . THR B 1 213 ? 62.883 3.306 17.909 1.00 18.47 235 THR B C 1
ATOM 3541 O O . THR B 1 213 ? 63.250 2.146 17.711 1.00 18.29 235 THR B O 1
ATOM 3545 N N . PHE B 1 214 ? 63.375 4.368 17.271 1.00 17.64 236 PHE B N 1
ATOM 3546 C CA . PHE B 1 214 ? 64.527 4.287 16.384 1.00 18.30 236 PHE B CA 1
ATOM 3547 C C . PHE B 1 214 ? 65.783 4.624 17.178 1.00 21.38 236 PHE B C 1
ATOM 3548 O O . PHE B 1 214 ? 65.705 5.235 18.259 1.00 21.20 236 PHE B O 1
ATOM 3556 N N . ASN B 1 215 ? 66.969 4.303 16.608 1.00 20.22 237 ASN B N 1
ATOM 3557 C CA . ASN B 1 215 ? 68.223 4.736 17.215 1.00 20.40 237 ASN B CA 1
ATOM 3558 C C . ASN B 1 215 ? 68.402 6.258 16.941 1.00 24.75 237 ASN B C 1
ATOM 3559 O O . ASN B 1 215 ? 67.568 6.861 16.262 1.00 22.13 237 ASN B O 1
ATOM 3564 N N . ALA B 1 216 ? 69.508 6.869 17.415 1.00 22.13 238 ALA B N 1
ATOM 3565 C CA . ALA B 1 216 ? 69.681 8.316 17.328 1.00 22.65 238 ALA B CA 1
ATOM 3566 C C . ALA B 1 216 ? 69.592 8.916 15.926 1.00 27.87 238 ALA B C 1
ATOM 3567 O O . ALA B 1 216 ? 69.128 10.057 15.814 1.00 28.77 238 ALA B O 1
ATOM 3569 N N . ASP B 1 217 ? 70.042 8.208 14.871 1.00 25.70 239 ASP B N 1
ATOM 3570 C CA . ASP B 1 217 ? 69.988 8.768 13.518 1.00 25.97 239 ASP B CA 1
ATOM 3571 C C . ASP B 1 217 ? 68.904 8.107 12.631 1.00 28.82 239 ASP B C 1
ATOM 3572 O O . ASP B 1 217 ? 68.938 8.271 11.408 1.00 29.95 239 ASP B O 1
ATOM 3577 N N . SER B 1 218 ? 67.945 7.374 13.248 1.00 24.23 240 SER B N 1
ATOM 3578 C CA . SER B 1 218 ? 66.816 6.678 12.620 1.00 23.63 240 SER B CA 1
ATOM 3579 C C . SER B 1 218 ? 67.249 5.695 11.514 1.00 27.76 240 SER B C 1
ATOM 3580 O O . SER B 1 218 ? 66.512 5.488 10.550 1.00 29.77 240 SER B O 1
ATOM 3583 N N . THR B 1 219 ? 68.405 5.045 11.683 1.00 24.90 241 THR B N 1
ATOM 3584 C CA . THR B 1 219 ? 68.851 4.048 10.710 1.00 23.65 241 THR B CA 1
ATOM 3585 C C . THR B 1 219 ? 68.474 2.637 11.153 1.00 23.87 241 THR B C 1
ATOM 3586 O O . THR B 1 219 ? 68.518 1.726 10.336 1.00 23.38 241 THR B O 1
ATOM 3590 N N . LYS B 1 220 ? 68.185 2.433 12.443 1.00 19.51 242 LYS B N 1
ATOM 3591 C CA . LYS B 1 220 ? 67.854 1.119 12.978 1.00 18.77 242 LYS B CA 1
ATOM 3592 C C . LYS B 1 220 ? 66.750 1.208 13.989 1.00 20.24 242 LYS B C 1
ATOM 3593 O O . LYS B 1 220 ? 66.531 2.281 14.577 1.00 20.42 242 LYS B O 1
ATOM 3599 N N . ILE B 1 221 ? 66.084 0.066 14.235 1.00 17.93 243 ILE B N 1
ATOM 3600 C CA . ILE B 1 221 ? 65.096 -0.031 15.305 1.00 16.50 243 ILE B CA 1
ATOM 3601 C C . ILE B 1 221 ? 65.877 -0.218 16.593 1.00 20.72 243 ILE B C 1
ATOM 3602 O O . ILE B 1 221 ? 66.706 -1.142 16.664 1.00 21.57 243 ILE B O 1
ATOM 3607 N N . ALA B 1 222 ? 65.624 0.627 17.607 1.00 18.14 244 ALA B N 1
ATOM 3608 C CA . ALA B 1 222 ? 66.349 0.555 18.889 1.00 18.99 244 ALA B CA 1
ATOM 3609 C C . ALA B 1 222 ? 65.604 -0.272 19.917 1.00 22.70 244 ALA B C 1
ATOM 3610 O O . ALA B 1 222 ? 66.232 -1.017 20.665 1.00 24.65 244 ALA B O 1
ATOM 3612 N N . THR B 1 223 ? 64.274 -0.097 20.017 1.00 17.44 245 THR B N 1
ATOM 3613 C CA . THR B 1 223 ? 63.501 -0.870 20.987 1.00 16.52 245 THR B CA 1
ATOM 3614 C C . THR B 1 223 ? 62.215 -1.339 20.331 1.00 17.88 245 THR B C 1
ATOM 3615 O O . THR B 1 223 ? 61.756 -0.755 19.339 1.00 16.10 245 THR B O 1
ATOM 3619 N N . TRP B 1 224 ? 61.638 -2.388 20.895 1.00 17.89 246 TRP B N 1
ATOM 3620 C CA . TRP B 1 224 ? 60.416 -3.014 20.403 1.00 17.72 246 TRP B CA 1
ATOM 3621 C C . TRP B 1 224 ? 59.352 -2.998 21.490 1.00 18.07 246 TRP B C 1
ATOM 3622 O O . TRP B 1 224 ? 59.663 -3.059 22.685 1.00 17.70 246 TRP B O 1
ATOM 3633 N N . GLY B 1 225 ? 58.095 -2.943 21.049 1.00 14.95 247 GLY B N 1
ATOM 3634 C CA . GLY B 1 225 ? 56.908 -3.102 21.888 1.00 14.45 247 GLY B CA 1
ATOM 3635 C C . GLY B 1 225 ? 56.331 -4.490 21.625 1.00 16.46 247 GLY B C 1
ATOM 3636 O O . GLY B 1 225 ? 56.644 -5.121 20.605 1.00 15.17 247 GLY B O 1
ATOM 3637 N N . TYR B 1 226 ? 55.480 -4.970 22.523 1.00 16.06 248 TYR B N 1
ATOM 3638 C CA . TYR B 1 226 ? 54.894 -6.299 22.403 1.00 15.67 248 TYR B CA 1
ATOM 3639 C C . TYR B 1 226 ? 53.432 -6.278 22.726 1.00 18.63 248 TYR B C 1
ATOM 3640 O O . TYR B 1 226 ? 53.015 -5.674 23.720 1.00 18.62 248 TYR B O 1
ATOM 3649 N N . SER B 1 227 ? 52.648 -7.007 21.940 1.00 16.19 249 SER B N 1
ATOM 3650 C CA . SER B 1 227 ? 51.233 -7.157 22.238 1.00 14.77 249 SER B CA 1
ATOM 3651 C C . SER B 1 227 ? 51.043 -8.076 23.441 1.00 17.03 249 SER B C 1
ATOM 3652 O O . SER B 1 227 ? 51.981 -8.755 23.882 1.00 17.82 249 SER B O 1
ATOM 3655 N N . LYS B 1 228 ? 49.797 -8.163 23.899 1.00 16.89 250 LYS B N 1
ATOM 3656 C CA . LYS B 1 228 ? 49.409 -9.181 24.865 1.00 18.02 250 LYS B CA 1
ATOM 3657 C C . LYS B 1 228 ? 49.428 -10.525 24.146 1.00 19.63 250 LYS B C 1
ATOM 3658 O O . LYS B 1 228 ? 49.490 -10.590 22.897 1.00 18.91 250 LYS B O 1
ATOM 3664 N N . ILE B 1 229 ? 49.345 -11.599 24.920 1.00 18.72 251 ILE B N 1
ATOM 3665 C CA . ILE B 1 229 ? 49.342 -12.943 24.359 1.00 18.16 251 ILE B CA 1
ATOM 3666 C C . ILE B 1 229 ? 47.965 -13.274 23.787 1.00 19.96 251 ILE B C 1
ATOM 3667 O O . ILE B 1 229 ? 46.923 -12.932 24.360 1.00 20.71 251 ILE B O 1
ATOM 3672 N N . SER B 1 230 ? 47.996 -13.946 22.626 1.00 17.12 252 SER B N 1
ATOM 3673 C CA A SER B 1 230 ? 46.822 -14.425 21.921 0.70 16.55 252 SER B CA 1
ATOM 3674 C CA B SER B 1 230 ? 46.823 -14.440 21.915 0.30 16.19 252 SER B CA 1
ATOM 3675 C C . SER B 1 230 ? 46.925 -15.936 21.819 1.00 18.62 252 SER B C 1
ATOM 3676 O O . SER B 1 230 ? 48.042 -16.445 21.739 1.00 18.20 252 SER B O 1
ATOM 3681 N N . GLN B 1 231 ? 45.799 -16.642 21.836 1.00 16.30 253 GLN B N 1
ATOM 3682 C CA . GLN B 1 231 ? 45.882 -18.108 21.800 1.00 16.71 253 GLN B CA 1
ATOM 3683 C C . GLN B 1 231 ? 44.870 -18.699 20.864 1.00 18.36 253 GLN B C 1
ATOM 3684 O O . GLN B 1 231 ? 43.745 -18.197 20.770 1.00 19.74 253 GLN B O 1
ATOM 3690 N N . PHE B 1 232 ? 45.210 -19.867 20.290 1.00 17.43 254 PHE B N 1
ATOM 3691 C CA . PHE B 1 232 ? 44.250 -20.609 19.470 1.00 16.91 254 PHE B CA 1
ATOM 3692 C C . PHE B 1 232 ? 44.393 -22.098 19.708 1.00 20.39 254 PHE B C 1
ATOM 3693 O O . PHE B 1 232 ? 45.452 -22.583 20.103 1.00 19.44 254 PHE B O 1
ATOM 3701 N N . SER B 1 233 ? 43.314 -22.831 19.448 1.00 19.40 255 SER B N 1
ATOM 3702 C CA . SER B 1 233 ? 43.294 -24.282 19.610 1.00 20.41 255 SER B CA 1
ATOM 3703 C C . SER B 1 233 ? 43.912 -24.976 18.401 1.00 22.39 255 SER B C 1
ATOM 3704 O O . SER B 1 233 ? 43.698 -24.547 17.262 1.00 21.72 255 SER B O 1
ATOM 3707 N N . ILE B 1 234 ? 44.641 -26.077 18.640 1.00 21.98 256 ILE B N 1
ATOM 3708 C CA . ILE B 1 234 ? 45.212 -26.863 17.526 1.00 22.32 256 ILE B CA 1
ATOM 3709 C C . ILE B 1 234 ? 44.608 -28.278 17.508 1.00 31.94 256 ILE B C 1
ATOM 3710 O O . ILE B 1 234 ? 45.135 -29.179 16.845 1.00 31.98 256 ILE B O 1
ATOM 3715 N N . GLU B 1 235 ? 43.485 -28.456 18.197 1.00 32.43 257 GLU B N 1
ATOM 3716 C CA . GLU B 1 235 ? 42.781 -29.741 18.189 1.00 35.50 257 GLU B CA 1
ATOM 3717 C C . GLU B 1 235 ? 41.998 -29.845 16.879 1.00 44.02 257 GLU B C 1
ATOM 3718 O O . GLU B 1 235 ? 41.594 -28.816 16.325 1.00 44.23 257 GLU B O 1
ATOM 3724 N N . GLU B 1 236 ? 41.886 -31.069 16.329 1.00 43.45 258 GLU B N 1
ATOM 3725 C CA . GLU B 1 236 ? 41.186 -31.337 15.069 1.00 75.72 258 GLU B CA 1
#